Protein AF-A0A7C3LSL2-F1 (afdb_monomer_lite)

Structure (mmCIF, N/CA/C/O backbone):
data_AF-A0A7C3LSL2-F1
#
_entry.id   AF-A0A7C3LSL2-F1
#
loop_
_atom_site.group_PDB
_atom_site.id
_atom_site.type_symbol
_atom_site.label_atom_id
_atom_site.label_alt_id
_atom_site.label_comp_id
_atom_site.label_asym_id
_atom_site.label_entity_id
_atom_site.label_seq_id
_atom_site.pdbx_PDB_ins_code
_atom_site.Cartn_x
_atom_site.Cartn_y
_atom_site.Cartn_z
_atom_site.occupancy
_atom_site.B_iso_or_equiv
_atom_site.auth_seq_id
_atom_site.auth_comp_id
_atom_site.auth_asym_id
_atom_site.auth_atom_id
_atom_site.pdbx_PDB_model_num
ATOM 1 N N . MET A 1 1 ? 82.201 16.150 27.181 1.00 39.16 1 MET A N 1
ATOM 2 C CA . MET A 1 1 ? 81.648 16.015 25.813 1.00 39.16 1 MET A CA 1
ATOM 3 C C . MET A 1 1 ? 80.830 14.733 25.734 1.00 39.16 1 MET A C 1
ATOM 5 O O . MET A 1 1 ? 81.395 13.700 26.055 1.00 39.16 1 MET A O 1
ATOM 9 N N . LYS A 1 2 ? 79.570 14.834 25.262 1.00 38.78 2 LYS A N 1
ATOM 10 C CA . LYS A 1 2 ? 78.648 13.741 24.866 1.00 38.78 2 LYS A CA 1
ATOM 11 C C . LYS A 1 2 ? 78.120 12.865 26.024 1.00 38.78 2 LYS A C 1
ATOM 13 O O . LYS A 1 2 ? 78.902 12.394 26.824 1.00 38.78 2 LYS A O 1
ATOM 18 N N . THR A 1 3 ? 76.841 12.543 26.211 1.00 38.56 3 THR A N 1
ATOM 19 C CA . THR A 1 3 ? 75.534 12.952 25.659 1.00 38.56 3 THR A CA 1
ATOM 20 C C . THR A 1 3 ? 74.478 12.301 26.569 1.00 38.56 3 THR A C 1
ATOM 22 O O . THR A 1 3 ? 74.654 11.171 27.015 1.00 38.56 3 THR A O 1
ATOM 25 N N . VAL A 1 4 ? 73.383 13.014 26.816 1.00 43.53 4 VAL A N 1
ATOM 26 C CA . VAL A 1 4 ? 72.175 12.612 27.557 1.00 43.53 4 VAL A CA 1
ATOM 27 C C . VAL A 1 4 ? 71.446 11.438 26.890 1.00 43.53 4 VAL A C 1
ATOM 29 O O . VAL A 1 4 ? 71.240 11.495 25.683 1.00 43.53 4 VAL A O 1
ATOM 32 N N . LYS A 1 5 ? 70.920 10.476 27.671 1.00 39.78 5 LYS A N 1
ATOM 33 C CA . LYS A 1 5 ? 69.643 9.785 27.373 1.00 39.78 5 LYS A CA 1
ATOM 34 C C . LYS A 1 5 ? 68.865 9.471 28.662 1.00 39.78 5 LYS A C 1
ATOM 36 O O . LYS A 1 5 ? 69.108 8.478 29.337 1.00 39.78 5 LYS A O 1
ATOM 41 N N . ARG A 1 6 ? 67.908 10.355 28.977 1.00 40.72 6 ARG A N 1
ATOM 42 C CA . ARG A 1 6 ? 66.749 10.105 29.851 1.00 40.72 6 ARG A CA 1
ATOM 43 C C . ARG A 1 6 ? 65.823 9.104 29.153 1.00 40.72 6 ARG A C 1
ATOM 45 O O . ARG A 1 6 ? 65.469 9.330 28.000 1.00 40.72 6 ARG A O 1
ATOM 52 N N . VAL A 1 7 ? 65.382 8.066 29.859 1.00 44.53 7 VAL A N 1
ATOM 53 C CA . VAL A 1 7 ? 64.244 7.236 29.438 1.00 44.53 7 VAL A CA 1
ATOM 54 C C . VAL A 1 7 ? 63.034 7.660 30.264 1.00 44.53 7 VAL A C 1
ATOM 56 O O . VAL A 1 7 ? 62.955 7.424 31.467 1.00 44.53 7 VAL A O 1
ATOM 59 N N . LEU A 1 8 ? 62.136 8.373 29.589 1.00 38.97 8 LEU A N 1
ATOM 60 C CA . LEU A 1 8 ? 60.842 8.847 30.060 1.00 38.97 8 LEU A CA 1
ATOM 61 C C . LEU A 1 8 ? 59.850 7.669 29.986 1.00 38.97 8 LEU A C 1
ATOM 63 O O . LEU A 1 8 ? 59.673 7.092 28.915 1.00 38.97 8 LEU A O 1
ATOM 67 N N . LYS A 1 9 ? 59.221 7.287 31.104 1.00 42.28 9 LYS A N 1
ATOM 68 C CA . LYS A 1 9 ? 58.111 6.316 31.117 1.00 42.28 9 LYS A CA 1
ATOM 69 C C . LYS A 1 9 ? 56.833 7.013 30.620 1.00 42.28 9 LYS A C 1
ATOM 71 O O . LYS A 1 9 ? 56.496 8.052 31.187 1.00 42.28 9 LYS A O 1
ATOM 76 N N . PRO A 1 10 ? 56.101 6.487 29.622 1.00 48.22 10 PRO A N 1
ATOM 77 C CA . PRO A 1 10 ? 54.831 7.070 29.214 1.00 48.22 10 PRO A CA 1
ATOM 78 C C . PRO A 1 10 ? 53.698 6.548 30.109 1.00 48.22 10 PRO A C 1
ATOM 80 O O . PRO A 1 10 ? 53.366 5.365 30.094 1.00 48.22 10 PRO A O 1
ATOM 83 N N . ALA A 1 11 ? 53.095 7.448 30.887 1.00 43.91 11 ALA A N 1
ATOM 84 C CA . ALA A 1 11 ? 51.780 7.255 31.484 1.00 43.91 11 ALA A CA 1
ATOM 85 C C . ALA A 1 11 ? 50.725 7.506 30.395 1.00 43.91 11 ALA A C 1
ATOM 87 O O . ALA A 1 11 ? 50.334 8.644 30.140 1.00 43.91 11 ALA A O 1
ATOM 88 N N . LEU A 1 12 ? 50.316 6.443 29.701 1.00 38.66 12 LEU A N 1
ATOM 89 C CA . LEU A 1 12 ? 49.226 6.484 28.731 1.00 38.66 12 LEU A CA 1
ATOM 90 C C . LEU A 1 12 ? 47.908 6.252 29.485 1.00 38.66 12 LEU A C 1
ATOM 92 O O . LEU A 1 12 ? 47.478 5.117 29.680 1.00 38.66 12 LEU A O 1
ATOM 96 N N . CYS A 1 13 ? 47.298 7.341 29.962 1.00 38.53 13 CYS A N 1
ATOM 97 C CA . CYS A 1 13 ? 45.922 7.346 30.455 1.00 38.53 13 CYS A CA 1
ATOM 98 C C . CYS A 1 13 ? 44.981 6.922 29.322 1.00 38.53 13 CYS A C 1
ATOM 100 O O . CYS A 1 13 ? 44.705 7.685 28.397 1.00 38.53 13 CYS A O 1
ATOM 102 N N . LEU A 1 14 ? 44.495 5.688 29.420 1.00 39.41 14 LEU A N 1
ATOM 103 C CA . LEU A 1 14 ? 43.477 5.091 28.570 1.00 39.41 14 LEU A CA 1
ATOM 104 C C . LEU A 1 14 ? 42.117 5.736 28.903 1.00 39.41 14 LEU A C 1
ATOM 106 O O . LEU A 1 14 ? 41.316 5.187 29.654 1.00 39.41 14 LEU A O 1
ATOM 110 N N . PHE A 1 15 ? 41.865 6.942 28.390 1.00 42.88 15 PHE A N 1
ATOM 111 C CA . PHE A 1 15 ? 40.546 7.578 28.446 1.00 42.88 15 PHE A CA 1
ATOM 112 C C . PHE A 1 15 ? 39.677 6.963 27.342 1.00 42.88 15 PHE A C 1
ATOM 114 O O . PHE A 1 15 ? 39.464 7.538 26.277 1.00 42.88 15 PHE A O 1
ATOM 121 N N . LEU A 1 16 ? 39.251 5.720 27.570 1.00 39.44 16 LEU A N 1
ATOM 122 C CA . LEU A 1 16 ? 38.321 5.006 26.705 1.00 39.44 16 LEU A CA 1
ATOM 123 C C . LEU A 1 16 ? 36.930 5.594 26.974 1.00 39.44 16 LEU A C 1
ATOM 125 O O . LEU A 1 16 ? 36.175 5.098 27.809 1.00 39.44 16 LEU A O 1
ATOM 129 N N . LEU A 1 17 ? 36.635 6.716 26.304 1.00 37.38 17 LEU A N 1
ATOM 130 C CA . LEU A 1 17 ? 35.279 7.234 26.143 1.00 37.38 17 LEU A CA 1
ATOM 131 C C . LEU A 1 17 ? 34.483 6.138 25.429 1.00 37.38 17 LEU A C 1
ATOM 133 O O . LEU A 1 17 ? 34.478 6.027 24.204 1.00 37.38 17 LEU A O 1
ATOM 137 N N . THR A 1 18 ? 33.853 5.277 26.216 1.00 36.19 18 THR A N 1
ATOM 138 C CA . THR A 1 18 ? 32.782 4.419 25.745 1.00 36.19 18 THR A CA 1
ATOM 139 C C . THR A 1 18 ? 31.652 5.356 25.340 1.00 36.19 18 THR A C 1
ATOM 141 O O . THR A 1 18 ? 30.900 5.862 26.168 1.00 36.19 18 THR A O 1
ATOM 144 N N . TYR A 1 19 ? 31.579 5.646 24.041 1.00 38.84 19 TYR A N 1
ATOM 145 C CA . TYR A 1 19 ? 30.363 6.128 23.403 1.00 38.84 19 TYR A CA 1
ATOM 146 C C . TYR A 1 19 ? 29.307 5.040 23.616 1.00 38.84 19 TYR A C 1
ATOM 148 O O . TYR A 1 19 ? 29.190 4.099 22.831 1.00 38.84 19 TYR A O 1
ATOM 156 N N . PHE A 1 20 ? 28.603 5.119 24.746 1.00 40.56 20 PHE A N 1
ATOM 157 C CA . PHE A 1 20 ? 27.445 4.288 25.027 1.00 40.56 20 PHE A CA 1
ATOM 158 C C . PHE A 1 20 ? 26.405 4.686 23.988 1.00 40.56 20 PHE A C 1
ATOM 160 O O . PHE A 1 20 ? 25.808 5.760 24.058 1.00 40.56 20 PHE A O 1
ATOM 167 N N . SER A 1 21 ? 26.298 3.875 22.940 1.00 36.84 21 SER A N 1
ATOM 168 C CA . SER A 1 21 ? 25.316 4.105 21.899 1.00 36.84 21 SER A CA 1
ATOM 169 C C . SER A 1 21 ? 23.942 4.016 22.549 1.00 36.84 21 SER A C 1
ATOM 171 O O . SER A 1 21 ? 23.562 2.969 23.068 1.00 36.84 21 SER A O 1
ATOM 173 N N . LEU A 1 22 ? 23.232 5.142 22.546 1.00 44.91 22 LEU A N 1
ATOM 174 C CA . LEU A 1 22 ? 21.826 5.269 22.910 1.00 44.91 22 LEU A CA 1
ATOM 175 C C . LEU A 1 22 ? 20.978 4.560 21.834 1.00 44.91 22 LEU A C 1
ATOM 177 O O . LEU A 1 22 ? 20.257 5.190 21.067 1.00 44.91 22 LEU A O 1
ATOM 181 N N . PHE A 1 23 ? 21.119 3.243 21.700 1.00 57.06 23 PHE A N 1
ATOM 182 C CA . PHE A 1 23 ? 20.161 2.448 20.943 1.00 57.06 23 PHE A CA 1
ATOM 183 C C . PHE A 1 23 ? 19.045 2.067 21.905 1.00 57.06 23 PHE A C 1
ATOM 185 O O . PHE A 1 23 ? 19.285 1.390 22.902 1.00 57.06 23 PHE A O 1
ATOM 192 N N . ALA A 1 24 ? 17.840 2.564 21.631 1.00 69.44 24 ALA A N 1
ATOM 193 C CA . ALA A 1 24 ? 16.656 2.099 22.326 1.00 69.44 24 ALA A CA 1
ATOM 194 C C . ALA A 1 24 ? 16.376 0.654 21.895 1.00 69.44 24 ALA A C 1
ATOM 196 O O . ALA A 1 24 ? 16.354 0.356 20.700 1.00 69.44 24 ALA A O 1
ATOM 197 N N . GLU A 1 25 ? 16.212 -0.242 22.862 1.00 84.25 25 GLU A N 1
ATOM 198 C CA . GLU A 1 25 ? 15.919 -1.647 22.592 1.00 84.25 25 GLU A CA 1
ATOM 199 C C . GLU A 1 25 ? 14.412 -1.824 22.350 1.00 84.25 25 GLU A C 1
ATOM 201 O O . GLU A 1 25 ? 13.589 -1.435 23.183 1.00 84.25 25 GLU A O 1
ATOM 206 N N . GLU A 1 26 ? 14.043 -2.400 21.202 1.00 88.50 26 GLU A N 1
ATOM 207 C CA . GLU A 1 26 ? 12.644 -2.675 20.860 1.00 88.50 26 GLU A CA 1
ATOM 208 C C . GLU A 1 26 ? 12.111 -3.847 21.698 1.00 88.50 26 GLU A C 1
ATOM 210 O O . GLU A 1 26 ? 12.641 -4.961 21.659 1.00 88.50 26 GLU A O 1
ATOM 215 N N . VAL A 1 27 ? 11.012 -3.620 22.419 1.00 89.62 27 VAL A N 1
ATOM 216 C CA . VAL A 1 27 ? 10.368 -4.632 23.260 1.00 89.62 27 VAL A CA 1
ATOM 217 C C . VAL A 1 27 ? 9.156 -5.223 22.548 1.00 89.62 27 VAL A C 1
ATOM 219 O O . VAL A 1 27 ? 8.152 -4.555 22.296 1.00 89.62 27 VAL A O 1
ATOM 222 N N . LYS A 1 28 ? 9.202 -6.535 22.299 1.00 90.31 28 LYS A N 1
ATOM 223 C CA . LYS A 1 28 ? 8.061 -7.286 21.759 1.00 90.31 28 LYS A CA 1
ATOM 224 C C . LYS A 1 28 ? 7.085 -7.660 22.874 1.00 90.31 28 LYS A C 1
ATOM 226 O O . LYS A 1 28 ? 7.373 -8.535 23.688 1.00 90.31 28 LYS A O 1
ATOM 231 N N . ALA A 1 29 ? 5.911 -7.032 22.872 1.00 90.25 29 ALA A N 1
ATOM 232 C CA . ALA A 1 29 ? 4.833 -7.302 23.823 1.00 90.25 29 ALA A CA 1
ATOM 233 C C . ALA A 1 29 ? 3.534 -7.711 23.092 1.00 90.25 29 ALA A C 1
ATOM 235 O O . ALA A 1 29 ? 2.803 -6.844 22.599 1.00 90.25 29 ALA A O 1
ATOM 236 N N . PRO A 1 30 ? 3.228 -9.019 22.973 1.00 93.00 30 PRO A N 1
ATOM 237 C CA . PRO A 1 30 ? 1.942 -9.474 22.445 1.00 93.00 30 PRO A CA 1
ATOM 238 C C . PRO A 1 30 ? 0.780 -9.086 23.372 1.00 93.00 30 PRO A C 1
ATOM 240 O O . PRO A 1 30 ? 0.973 -8.865 24.569 1.00 93.00 30 PRO A O 1
ATOM 243 N N . ILE A 1 31 ? -0.433 -9.027 22.814 1.00 93.75 31 ILE A N 1
ATOM 244 C CA . ILE A 1 31 ? -1.664 -8.802 23.584 1.00 93.75 31 ILE A CA 1
ATOM 245 C C . ILE A 1 31 ? -1.963 -10.061 24.396 1.00 93.75 31 ILE A C 1
ATOM 247 O O . ILE A 1 31 ? -2.166 -11.135 23.833 1.00 93.75 31 ILE A O 1
ATOM 251 N N . THR A 1 32 ? -1.978 -9.930 25.720 1.00 94.81 32 THR A N 1
ATOM 252 C CA . THR A 1 32 ? -2.220 -11.040 26.647 1.00 94.81 32 THR A CA 1
ATOM 253 C C . THR A 1 32 ? -3.663 -11.069 27.132 1.00 94.81 32 THR A C 1
ATOM 255 O O . THR A 1 32 ? -4.248 -12.151 27.228 1.00 94.81 32 THR A O 1
ATOM 258 N N . SER A 1 33 ? -4.276 -9.908 27.375 1.00 95.62 33 SER A N 1
ATOM 259 C CA . SER A 1 33 ? -5.694 -9.821 27.727 1.00 95.62 33 SER A CA 1
ATOM 260 C C . SER A 1 33 ? -6.381 -8.582 27.157 1.00 95.62 33 SER A C 1
ATOM 262 O O . SER A 1 33 ? -5.761 -7.545 26.910 1.00 95.62 33 SER A O 1
ATOM 264 N N . VAL A 1 34 ? -7.689 -8.715 26.942 1.00 95.19 34 VAL A N 1
ATOM 265 C CA . VAL A 1 34 ? -8.577 -7.646 26.484 1.00 95.19 34 VAL A CA 1
ATOM 266 C C . VAL A 1 34 ? -9.812 -7.633 27.377 1.00 95.19 34 VAL A C 1
ATOM 268 O O . VAL A 1 34 ? -10.576 -8.597 27.420 1.00 95.19 34 VAL A O 1
ATOM 271 N N . GLN A 1 35 ? -10.027 -6.532 28.088 1.00 94.25 35 GLN A N 1
ATOM 272 C CA . GLN A 1 35 ? -11.243 -6.307 28.860 1.00 94.25 35 GLN A CA 1
ATOM 273 C C . GLN A 1 35 ? -12.170 -5.365 28.092 1.00 94.25 35 GLN A C 1
ATOM 275 O O . GLN A 1 35 ? -11.862 -4.188 27.911 1.00 94.25 35 GLN A O 1
ATOM 280 N N . LEU A 1 36 ? -13.308 -5.887 27.641 1.00 92.69 36 LEU A N 1
ATOM 281 C CA . LEU A 1 36 ? -14.307 -5.152 26.873 1.00 92.69 36 LEU A CA 1
ATOM 282 C C . LEU A 1 36 ? -15.336 -4.494 27.792 1.00 92.69 36 LEU A C 1
ATOM 284 O O . LEU A 1 36 ? -15.879 -5.121 28.703 1.00 92.69 36 LEU A O 1
ATOM 288 N N . TYR A 1 37 ? -15.657 -3.248 27.475 1.00 90.94 37 TYR A N 1
ATOM 289 C CA . TYR A 1 37 ? -16.745 -2.461 28.045 1.00 90.94 37 TYR A CA 1
ATOM 290 C C . TYR A 1 37 ? -17.786 -2.152 26.955 1.00 90.94 37 TYR A C 1
ATOM 292 O O . TYR A 1 37 ? -17.631 -2.535 25.793 1.00 90.94 37 TYR A O 1
ATOM 300 N N . ALA A 1 38 ? -18.860 -1.447 27.312 1.00 86.56 38 ALA A N 1
ATOM 301 C CA . ALA A 1 38 ? -19.947 -1.133 26.378 1.00 86.56 38 ALA A CA 1
ATOM 302 C C . ALA A 1 38 ? -19.520 -0.276 25.162 1.00 86.56 38 ALA A C 1
ATOM 304 O O . ALA A 1 38 ? -20.173 -0.335 24.118 1.00 86.56 38 ALA A O 1
ATOM 305 N N . SER A 1 39 ? -18.447 0.516 25.286 1.00 84.94 39 SER A N 1
ATOM 306 C CA . SER A 1 39 ? -17.966 1.459 24.257 1.00 84.94 39 SER A CA 1
ATOM 307 C C . SER A 1 39 ? -16.441 1.517 24.089 1.00 84.94 39 SER A C 1
ATOM 309 O O . SER A 1 39 ? -15.951 2.242 23.223 1.00 84.94 39 SER A O 1
ATOM 311 N N . SER A 1 40 ? -15.682 0.791 24.910 1.00 90.06 40 SER A N 1
ATOM 312 C CA . SER A 1 40 ? -14.217 0.786 24.867 1.00 90.06 40 SER A CA 1
ATOM 313 C C . SER A 1 40 ? -13.648 -0.578 25.250 1.00 90.06 40 SER A C 1
ATOM 315 O O . SER A 1 40 ? -14.347 -1.432 25.800 1.00 90.06 40 SER A O 1
ATOM 317 N N . ALA A 1 41 ? -12.357 -0.778 24.992 1.00 92.25 41 ALA A N 1
ATOM 318 C CA . ALA A 1 41 ? -11.592 -1.901 25.519 1.00 92.25 41 ALA A CA 1
ATOM 319 C C . ALA A 1 41 ? -10.362 -1.408 26.277 1.00 92.25 41 ALA A C 1
ATOM 321 O O . ALA A 1 41 ? -9.691 -0.470 25.846 1.00 92.25 41 ALA A O 1
ATOM 322 N N . ARG A 1 42 ? -10.033 -2.085 27.378 1.00 93.62 42 ARG A N 1
ATOM 323 C CA . ARG A 1 42 ? -8.706 -2.030 27.993 1.00 93.62 42 ARG A CA 1
ATOM 324 C C . ARG A 1 42 ? -7.887 -3.190 27.445 1.00 93.62 42 ARG A C 1
ATOM 326 O O . ARG A 1 42 ? -8.280 -4.345 27.597 1.00 93.62 42 ARG A O 1
ATOM 333 N N . ILE A 1 43 ? -6.769 -2.871 26.810 1.00 94.56 43 ILE A N 1
ATOM 334 C CA . ILE A 1 43 ? -5.850 -3.840 26.224 1.00 94.56 43 ILE A CA 1
ATOM 335 C C . ILE A 1 43 ? -4.615 -3.920 27.111 1.00 94.56 43 ILE A C 1
ATOM 337 O O . ILE A 1 43 ? -4.025 -2.896 27.456 1.00 94.56 43 ILE A O 1
ATOM 341 N N . THR A 1 44 ? -4.225 -5.143 27.454 1.00 95.50 44 THR A N 1
ATOM 342 C CA . THR A 1 44 ? -3.016 -5.437 28.216 1.00 95.50 44 THR A CA 1
ATOM 343 C C . THR A 1 44 ? -2.058 -6.226 27.333 1.00 95.50 44 THR A C 1
ATOM 345 O O . THR A 1 44 ? -2.400 -7.278 26.786 1.00 95.50 44 THR A O 1
ATOM 348 N N . ARG A 1 45 ? -0.837 -5.715 27.195 1.00 94.94 45 ARG A N 1
ATOM 349 C CA . ARG A 1 45 ? 0.276 -6.379 26.516 1.00 94.94 45 ARG A CA 1
ATOM 350 C C . ARG A 1 45 ? 1.354 -6.720 27.521 1.00 94.94 45 ARG A C 1
ATOM 352 O O . ARG A 1 45 ? 1.716 -5.871 28.330 1.00 94.94 45 ARG A O 1
ATOM 359 N N . THR A 1 46 ? 1.925 -7.914 27.428 1.00 94.38 46 THR A N 1
ATOM 360 C CA . THR A 1 46 ? 3.016 -8.327 28.318 1.00 94.38 46 THR A CA 1
ATOM 361 C C . THR A 1 46 ? 4.166 -8.887 27.500 1.00 94.38 46 THR A C 1
ATOM 363 O O . THR A 1 46 ? 3.992 -9.833 26.737 1.00 94.38 46 THR A O 1
ATOM 366 N N . GLY A 1 47 ? 5.345 -8.298 27.671 1.00 93.25 47 GLY A N 1
ATOM 367 C CA . GLY A 1 47 ? 6.604 -8.767 27.102 1.00 93.25 47 GLY A CA 1
ATOM 368 C C . GLY A 1 47 ? 7.623 -9.080 28.194 1.00 93.25 47 GLY A C 1
ATOM 369 O O . GLY A 1 47 ? 7.364 -8.898 29.385 1.00 93.25 47 GLY A O 1
ATOM 370 N N . LYS A 1 48 ? 8.803 -9.533 27.781 1.00 93.25 48 LYS A N 1
ATOM 371 C CA . LYS A 1 48 ? 9.974 -9.671 28.654 1.00 93.25 48 LYS A CA 1
ATOM 372 C C . LYS A 1 48 ? 11.025 -8.657 28.235 1.00 93.25 48 LYS A C 1
ATOM 374 O O . LYS A 1 48 ? 11.196 -8.426 27.041 1.00 93.25 48 LYS A O 1
ATOM 379 N N . VAL A 1 49 ? 11.715 -8.076 29.209 1.00 92.38 49 VAL A N 1
ATOM 380 C CA . VAL A 1 49 ? 12.804 -7.129 28.969 1.00 92.38 49 VAL A CA 1
ATOM 381 C C . VAL A 1 49 ? 13.986 -7.466 29.871 1.00 92.38 49 VAL A C 1
ATOM 383 O O . VAL A 1 49 ? 13.797 -7.818 31.039 1.00 92.38 49 VAL A O 1
ATOM 386 N N . ASN A 1 50 ? 15.200 -7.369 29.329 1.00 91.06 50 ASN A N 1
ATOM 387 C CA . ASN A 1 50 ? 16.423 -7.474 30.114 1.00 91.06 50 ASN A CA 1
ATOM 388 C C . ASN A 1 50 ? 16.892 -6.066 30.504 1.00 91.06 50 ASN A C 1
ATOM 390 O O . ASN A 1 50 ? 17.343 -5.284 29.666 1.00 91.06 50 ASN A O 1
ATOM 394 N N . LEU A 1 51 ? 16.732 -5.719 31.780 1.00 89.50 51 LEU A N 1
ATOM 395 C CA . LEU A 1 51 ? 17.170 -4.437 32.311 1.00 89.50 51 LEU A CA 1
ATOM 396 C C . LEU A 1 51 ? 18.645 -4.513 32.660 1.00 89.50 51 LEU A C 1
ATOM 398 O O . LEU A 1 51 ? 19.010 -5.274 33.545 1.00 89.50 51 LEU A O 1
ATOM 402 N N . ILE A 1 52 ? 19.477 -3.679 32.041 1.00 89.44 52 ILE A N 1
ATOM 403 C CA . ILE A 1 52 ? 20.879 -3.520 32.440 1.00 89.44 52 ILE A CA 1
ATOM 404 C C . ILE A 1 52 ? 21.005 -2.624 33.677 1.00 89.44 52 ILE A C 1
ATOM 406 O O . ILE A 1 52 ? 20.167 -1.760 33.946 1.00 89.44 52 ILE A O 1
ATOM 410 N N . LYS A 1 53 ? 22.094 -2.787 34.434 1.00 88.94 53 LYS A N 1
ATOM 411 C CA . LYS A 1 53 ? 22.423 -1.860 35.524 1.00 88.94 53 LYS A CA 1
ATOM 412 C C . LYS A 1 53 ? 22.698 -0.463 34.956 1.00 88.94 53 LYS A C 1
ATOM 414 O O . LYS A 1 53 ? 23.598 -0.297 34.139 1.00 88.94 53 LYS A O 1
ATOM 419 N N . GLY A 1 54 ? 21.996 0.550 35.458 1.00 89.94 54 GLY A N 1
ATOM 420 C CA . GLY A 1 54 ? 22.104 1.929 34.980 1.00 89.94 54 GLY A CA 1
ATOM 421 C C . GLY A 1 54 ? 20.791 2.428 34.390 1.00 89.94 54 GLY A C 1
ATOM 422 O O . GLY A 1 54 ? 19.728 2.046 34.870 1.00 89.94 54 GLY A O 1
ATOM 423 N N . ILE A 1 55 ? 20.872 3.332 33.412 1.00 90.69 55 ILE A N 1
ATOM 424 C CA . ILE A 1 55 ? 19.718 3.868 32.679 1.00 90.69 55 ILE A CA 1
ATOM 425 C C . ILE A 1 55 ? 19.705 3.223 31.297 1.00 90.69 55 ILE A C 1
ATOM 427 O O . ILE A 1 55 ? 20.716 3.272 30.598 1.00 90.69 55 ILE A O 1
ATOM 431 N N . SER A 1 56 ? 18.568 2.666 30.906 1.00 89.88 56 SER A N 1
ATOM 432 C CA . SER A 1 56 ? 18.329 2.111 29.577 1.00 89.88 56 SER A CA 1
ATOM 433 C C . SER A 1 56 ? 17.021 2.644 28.999 1.00 89.88 56 SER A C 1
ATOM 435 O O . SER A 1 56 ? 16.113 3.045 29.733 1.00 89.88 56 SER A O 1
ATOM 437 N N . THR A 1 57 ? 16.945 2.680 27.672 1.00 91.00 57 THR A N 1
ATOM 438 C CA . THR A 1 57 ? 15.774 3.156 26.935 1.00 91.00 57 THR A CA 1
ATOM 439 C C . THR A 1 57 ? 15.176 1.999 26.149 1.00 91.00 57 THR A C 1
ATOM 441 O O . THR A 1 57 ? 15.902 1.278 25.467 1.00 91.00 57 THR A O 1
ATOM 444 N N . TYR A 1 58 ? 13.858 1.841 26.233 1.00 91.94 58 TYR A N 1
ATOM 445 C CA . TYR A 1 58 ? 13.107 0.793 25.549 1.00 91.94 58 TYR A CA 1
ATOM 446 C C . TYR A 1 58 ? 11.981 1.397 24.724 1.00 91.94 58 TYR A C 1
ATOM 448 O O . TYR A 1 58 ? 11.367 2.379 25.147 1.00 91.94 58 TYR A O 1
ATOM 456 N N . THR A 1 59 ? 11.691 0.805 23.571 1.00 92.62 59 THR A N 1
ATOM 457 C CA . THR A 1 59 ? 10.636 1.267 22.664 1.00 92.62 59 THR A CA 1
ATOM 458 C C . THR A 1 59 ? 9.603 0.182 22.405 1.00 92.62 59 THR A C 1
ATOM 460 O O . THR A 1 59 ? 9.924 -0.988 22.210 1.00 92.62 59 THR A O 1
ATOM 463 N N . PHE A 1 60 ? 8.340 0.593 22.371 1.00 91.12 60 PHE A N 1
ATOM 464 C CA . PHE A 1 60 ? 7.214 -0.216 21.925 1.00 91.12 60 PHE A CA 1
ATOM 465 C C . PHE A 1 60 ? 6.698 0.376 20.626 1.00 91.12 60 PHE A C 1
ATOM 467 O O . PHE A 1 60 ? 6.098 1.452 20.625 1.00 91.12 60 PHE A O 1
ATOM 474 N N . GLU A 1 61 ? 6.973 -0.307 19.522 1.00 88.81 61 GLU A N 1
ATOM 475 C CA . GLU A 1 61 ? 6.614 0.156 18.186 1.00 88.81 61 GLU A CA 1
ATOM 476 C C . GLU A 1 61 ? 5.281 -0.425 17.700 1.00 88.81 61 GLU A C 1
ATOM 478 O O . GLU A 1 61 ? 4.836 -1.486 18.137 1.00 88.81 61 GLU A O 1
ATOM 483 N N . ASN A 1 62 ? 4.690 0.244 16.705 1.00 83.44 62 ASN A N 1
ATOM 484 C CA . ASN A 1 62 ? 3.484 -0.190 15.991 1.00 83.44 62 ASN A CA 1
ATOM 485 C C . ASN A 1 62 ? 2.229 -0.316 16.883 1.00 83.44 62 ASN A C 1
ATOM 487 O O . ASN A 1 62 ? 1.387 -1.181 16.639 1.00 83.44 62 ASN A O 1
ATOM 491 N N . LEU A 1 63 ? 2.074 0.552 17.890 1.00 88.12 63 LEU A N 1
ATOM 492 C CA . LEU A 1 63 ? 0.824 0.649 18.652 1.00 88.12 63 LEU A CA 1
ATOM 493 C C . LEU A 1 63 ? -0.231 1.445 17.860 1.00 88.12 63 LEU A C 1
ATOM 495 O O . LEU A 1 63 ? 0.135 2.298 17.044 1.00 88.12 63 LEU A O 1
ATOM 499 N N . PRO A 1 64 ? -1.539 1.215 18.072 1.00 85.69 64 PRO A N 1
ATOM 500 C CA . PRO A 1 64 ? -2.579 1.964 17.365 1.00 85.69 64 PRO A CA 1
ATOM 501 C C . PRO A 1 64 ? -2.537 3.461 17.691 1.00 85.69 64 PRO A C 1
ATOM 503 O O . PRO A 1 64 ? -2.405 3.838 18.853 1.00 85.69 64 PRO A O 1
ATOM 506 N N . ALA A 1 65 ? -2.734 4.345 16.705 1.00 84.69 65 ALA A N 1
ATOM 507 C CA . ALA A 1 65 ? -2.841 5.783 16.993 1.00 84.69 65 ALA A CA 1
ATOM 508 C C . ALA A 1 65 ? -4.094 6.177 17.781 1.00 84.69 65 ALA A C 1
ATOM 510 O O . ALA A 1 65 ? -4.074 7.202 18.455 1.00 84.69 65 ALA A O 1
ATOM 511 N N . ALA A 1 66 ? -5.157 5.370 17.711 1.00 84.06 66 ALA A N 1
ATOM 512 C CA . ALA A 1 66 ? -6.385 5.573 18.481 1.00 84.06 66 ALA A CA 1
ATOM 513 C C . ALA A 1 66 ? -6.231 5.239 19.979 1.00 84.06 66 ALA A C 1
ATOM 515 O O . ALA A 1 66 ? -7.193 5.385 20.732 1.00 84.06 66 ALA A O 1
ATOM 516 N N . LEU A 1 67 ? -5.042 4.789 20.401 1.00 88.31 67 LEU A N 1
ATOM 517 C CA . LEU A 1 67 ? -4.680 4.614 21.801 1.00 88.31 67 LEU A CA 1
ATOM 518 C C . LEU A 1 67 ? -4.833 5.942 22.549 1.00 88.31 67 LEU A C 1
ATOM 520 O O . LEU A 1 67 ? -4.283 6.969 22.136 1.00 88.31 67 LEU A O 1
ATOM 524 N N . ASP A 1 68 ? -5.553 5.890 23.665 1.00 89.38 68 ASP A N 1
ATOM 525 C CA . ASP A 1 68 ? -5.729 7.012 24.583 1.00 89.38 68 ASP A CA 1
ATOM 526 C C . ASP A 1 68 ? -4.480 7.185 25.465 1.00 89.38 68 ASP A C 1
ATOM 528 O O . ASP A 1 68 ? -4.190 6.334 26.312 1.00 89.38 68 ASP A O 1
ATOM 532 N N . ASP A 1 69 ? -3.737 8.277 25.260 1.00 88.25 69 ASP A N 1
ATOM 533 C CA . ASP A 1 69 ? -2.479 8.541 25.972 1.00 88.25 69 ASP A CA 1
ATOM 534 C C . ASP A 1 69 ? -2.690 8.716 27.485 1.00 88.25 69 ASP A C 1
ATOM 536 O O . ASP A 1 69 ? -1.807 8.356 28.262 1.00 88.25 69 ASP A O 1
ATOM 540 N N . GLU A 1 70 ? -3.859 9.201 27.926 1.00 88.25 70 GLU A N 1
ATOM 541 C CA . GLU A 1 70 ? -4.158 9.401 29.354 1.00 88.25 70 GLU A CA 1
ATOM 542 C C . GLU A 1 70 ? -4.396 8.076 30.090 1.00 88.25 70 GLU A C 1
ATOM 544 O O . GLU A 1 70 ? -4.219 7.971 31.305 1.00 88.25 70 GLU A O 1
ATOM 549 N N . SER A 1 71 ? -4.774 7.037 29.348 1.00 90.38 71 SER A N 1
ATOM 550 C CA . SER A 1 71 ? -5.012 5.699 29.888 1.00 90.38 71 SER A CA 1
ATOM 551 C C . SER A 1 71 ? -3.754 4.833 29.974 1.00 90.38 71 SER A C 1
ATOM 553 O O . SER A 1 71 ? -3.809 3.731 30.529 1.00 90.38 71 SER A O 1
ATOM 555 N N . LEU A 1 72 ? -2.639 5.303 29.404 1.00 92.88 72 LEU A N 1
ATOM 556 C CA . LEU A 1 72 ? -1.410 4.538 29.288 1.00 92.88 72 LEU A CA 1
ATOM 557 C C . LEU A 1 72 ? -0.809 4.251 30.667 1.00 92.88 72 LEU A C 1
ATOM 559 O O . LEU A 1 72 ? -0.479 5.151 31.440 1.00 92.88 72 LEU A O 1
ATOM 563 N N . ARG A 1 73 ? -0.588 2.971 30.953 1.00 93.12 73 ARG A N 1
ATOM 564 C CA . ARG A 1 73 ? 0.056 2.503 32.177 1.00 93.12 73 ARG A CA 1
ATOM 565 C C . ARG A 1 73 ? 1.141 1.497 31.843 1.00 93.12 73 ARG A C 1
ATOM 567 O O . ARG A 1 73 ? 0.921 0.560 31.085 1.00 93.12 73 ARG A O 1
ATOM 574 N N . ILE A 1 74 ? 2.307 1.679 32.452 1.00 93.88 74 ILE A N 1
ATOM 575 C CA . ILE A 1 74 ? 3.462 0.799 32.272 1.00 93.88 74 ILE A CA 1
ATOM 576 C C . ILE A 1 74 ? 3.826 0.218 33.629 1.00 93.88 74 ILE A C 1
ATOM 578 O O . ILE A 1 74 ? 4.041 0.951 34.595 1.00 93.88 74 ILE A O 1
ATOM 582 N N . ILE A 1 75 ? 3.859 -1.107 33.705 1.00 93.81 75 ILE A N 1
ATOM 583 C CA . ILE A 1 75 ? 4.082 -1.856 34.936 1.00 93.81 75 ILE A CA 1
ATOM 584 C C . ILE A 1 75 ? 5.327 -2.714 34.751 1.00 93.81 75 ILE A C 1
ATOM 586 O O . ILE A 1 75 ? 5.382 -3.572 33.869 1.00 93.81 75 ILE A O 1
ATOM 590 N N . ILE A 1 76 ? 6.315 -2.483 35.612 1.00 93.12 76 ILE A N 1
ATOM 591 C CA . ILE A 1 76 ? 7.529 -3.290 35.706 1.00 93.12 76 ILE A CA 1
ATOM 592 C C . ILE A 1 76 ? 7.671 -3.709 37.173 1.00 93.12 76 ILE A C 1
ATOM 594 O O . ILE A 1 76 ? 7.822 -2.840 38.035 1.00 93.12 76 ILE A O 1
ATOM 598 N N . PRO A 1 77 ? 7.594 -5.006 37.504 1.00 89.69 77 PRO A N 1
ATOM 599 C CA . PRO A 1 77 ? 7.739 -5.458 38.872 1.00 89.69 77 PRO A CA 1
ATOM 600 C C . PRO A 1 77 ? 9.211 -5.414 39.294 1.00 89.69 77 PRO A C 1
ATOM 602 O O . PRO A 1 77 ? 10.095 -5.923 38.605 1.00 89.69 77 PRO A O 1
ATOM 605 N N . GLY A 1 78 ? 9.463 -4.830 40.464 1.00 84.88 78 GLY A N 1
ATOM 606 C CA . GLY A 1 78 ? 10.777 -4.806 41.103 1.00 84.88 78 GLY A CA 1
ATOM 607 C C . GLY A 1 78 ? 10.953 -3.582 41.997 1.00 84.88 78 GLY A C 1
ATOM 608 O O . GLY A 1 78 ? 10.583 -2.474 41.626 1.00 84.88 78 GLY A O 1
ATOM 609 N N . LYS A 1 79 ? 11.522 -3.775 43.192 1.00 80.94 79 LYS A N 1
ATOM 610 C CA . LYS A 1 79 ? 11.735 -2.684 44.164 1.00 80.94 79 LYS A CA 1
ATOM 611 C C . LYS A 1 79 ? 12.866 -1.727 43.762 1.00 80.94 79 LYS A C 1
ATOM 613 O O . LYS A 1 79 ? 12.840 -0.564 44.148 1.00 80.94 79 LYS A O 1
ATOM 618 N N . ASP A 1 80 ? 13.817 -2.205 42.959 1.00 87.38 80 ASP A N 1
ATOM 619 C CA . ASP A 1 80 ? 15.031 -1.472 42.572 1.00 87.38 80 ASP A CA 1
ATOM 620 C C . ASP A 1 80 ? 14.955 -0.861 41.158 1.00 87.38 80 ASP A C 1
ATOM 622 O O . ASP A 1 80 ? 15.989 -0.524 40.571 1.00 87.38 80 ASP A O 1
ATOM 626 N N . ILE A 1 81 ? 13.741 -0.735 40.610 1.00 90.44 81 ILE A N 1
ATOM 627 C CA . ILE A 1 81 ? 13.468 -0.259 39.250 1.00 90.44 81 ILE A CA 1
ATOM 628 C C . ILE A 1 81 ? 12.698 1.060 39.330 1.00 90.44 81 ILE A C 1
ATOM 630 O O . ILE A 1 81 ? 11.712 1.173 40.058 1.00 90.44 81 ILE A O 1
ATOM 634 N N . LYS A 1 82 ? 13.139 2.072 38.578 1.00 91.25 82 LYS A N 1
ATOM 635 C CA . LYS A 1 82 ? 12.456 3.370 38.472 1.00 91.25 82 LYS A CA 1
ATOM 636 C C . LYS A 1 82 ? 12.247 3.742 37.011 1.00 91.25 82 LYS A C 1
ATOM 638 O O . LYS A 1 82 ? 13.208 3.775 36.249 1.00 91.25 82 LYS A O 1
ATOM 643 N N . ILE A 1 83 ? 11.016 4.075 36.641 1.00 91.56 83 ILE A N 1
ATOM 644 C CA . ILE A 1 83 ? 10.698 4.664 35.336 1.00 91.56 83 ILE A CA 1
ATOM 645 C C . ILE A 1 83 ? 10.955 6.171 35.443 1.00 91.56 83 ILE A C 1
ATOM 647 O O . ILE A 1 83 ? 10.460 6.816 36.364 1.00 91.56 83 ILE A O 1
ATOM 651 N N . LEU A 1 84 ? 11.791 6.709 34.559 1.00 90.69 84 LEU A N 1
ATOM 652 C CA . LEU A 1 84 ? 12.213 8.112 34.564 1.00 90.69 84 LEU A CA 1
ATOM 653 C C . LEU A 1 84 ? 11.379 8.963 33.609 1.00 90.69 84 LEU A C 1
ATOM 655 O O . LEU A 1 84 ? 10.999 10.075 33.954 1.00 90.69 84 LEU A O 1
ATOM 659 N N . GLU A 1 85 ? 11.120 8.441 32.414 1.00 90.25 85 GLU A N 1
ATOM 660 C CA . GLU A 1 85 ? 10.402 9.138 31.350 1.00 90.25 85 GLU A CA 1
ATOM 661 C C . GLU A 1 85 ? 9.560 8.124 30.580 1.00 90.25 85 GLU A C 1
ATOM 663 O O . GLU A 1 85 ? 10.002 6.995 30.346 1.00 90.25 85 GLU A O 1
ATOM 668 N N . VAL A 1 86 ? 8.362 8.547 30.188 1.00 92.12 86 VAL A N 1
ATOM 669 C CA . VAL A 1 86 ? 7.507 7.861 29.222 1.00 92.12 86 VAL A CA 1
ATOM 670 C C . VAL A 1 86 ? 7.137 8.893 28.171 1.00 92.12 86 VAL A C 1
ATOM 672 O O . VAL A 1 86 ? 6.612 9.954 28.504 1.00 92.12 86 VAL A O 1
ATOM 675 N N . ARG A 1 87 ? 7.422 8.591 26.909 1.00 90.38 87 ARG A N 1
ATOM 676 C CA . ARG A 1 87 ? 7.125 9.458 25.777 1.00 90.38 87 ARG A CA 1
ATOM 677 C C . ARG A 1 87 ? 6.283 8.700 24.765 1.00 90.38 87 ARG A C 1
ATOM 679 O O . ARG A 1 87 ? 6.671 7.618 24.344 1.00 90.38 87 ARG A O 1
ATOM 686 N N . SER A 1 88 ? 5.152 9.278 24.381 1.00 90.19 88 SER A N 1
ATOM 687 C CA . SER A 1 88 ? 4.292 8.783 23.304 1.00 90.19 88 SER A CA 1
ATOM 688 C C . SER A 1 88 ? 4.508 9.671 22.082 1.00 90.19 88 SER A C 1
ATOM 690 O O . SER A 1 88 ? 4.309 10.883 22.156 1.00 90.19 88 SER A O 1
ATOM 692 N N . GLU A 1 89 ? 4.964 9.094 20.973 1.00 86.56 89 GLU A N 1
ATOM 693 C CA . GLU A 1 89 ? 5.172 9.811 19.714 1.00 86.56 89 GLU A CA 1
ATOM 694 C C . GLU A 1 89 ? 4.325 9.175 18.612 1.00 86.56 89 GLU A C 1
ATOM 696 O O . GLU A 1 89 ? 4.362 7.963 18.394 1.00 86.56 89 GLU A O 1
ATOM 701 N N . VAL A 1 90 ? 3.567 9.997 17.884 1.00 82.06 90 VAL A N 1
ATOM 702 C CA . VAL A 1 90 ? 2.830 9.533 16.706 1.00 82.06 90 VAL A CA 1
ATOM 703 C C . VAL A 1 90 ? 3.796 9.429 15.532 1.00 82.06 90 VAL A C 1
ATOM 705 O O . VAL A 1 90 ? 4.362 10.421 15.074 1.00 82.06 90 VAL A O 1
ATOM 708 N N . GLN A 1 91 ? 3.945 8.220 15.009 1.00 75.00 91 GLN A N 1
ATOM 709 C CA . GLN A 1 91 ? 4.655 7.933 13.778 1.00 75.00 91 GLN A CA 1
ATOM 710 C C . GLN A 1 91 ? 3.658 7.593 12.675 1.00 75.00 91 GLN A C 1
ATOM 712 O O . GLN A 1 91 ? 2.941 6.591 12.722 1.00 75.00 91 GLN A O 1
ATOM 717 N N . ASN A 1 92 ? 3.646 8.415 11.631 1.00 62.22 92 ASN A N 1
ATOM 718 C CA . ASN A 1 92 ? 2.934 8.089 10.403 1.00 62.22 92 ASN A CA 1
ATOM 719 C C . ASN A 1 92 ? 3.765 7.073 9.624 1.00 62.22 92 ASN A C 1
ATOM 721 O O . ASN A 1 92 ? 4.716 7.436 8.925 1.00 62.22 92 ASN A O 1
ATOM 725 N N . LYS A 1 93 ? 3.417 5.795 9.771 1.00 56.78 93 LYS A N 1
ATOM 726 C CA . LYS A 1 93 ? 4.027 4.718 9.003 1.00 56.78 93 LYS A CA 1
ATOM 727 C C . LYS A 1 93 ? 3.118 4.407 7.827 1.00 56.78 93 LYS A C 1
ATOM 729 O O . LYS A 1 93 ? 1.927 4.146 7.979 1.00 56.78 93 LYS A O 1
ATOM 734 N N . LEU A 1 94 ? 3.694 4.410 6.633 1.00 52.66 94 LEU A N 1
ATOM 735 C CA . LEU A 1 94 ? 3.030 3.833 5.475 1.00 52.66 94 LEU A CA 1
ATOM 736 C C . LEU A 1 94 ? 3.051 2.311 5.668 1.00 52.66 94 LEU A C 1
ATOM 738 O O . LEU A 1 94 ? 4.028 1.641 5.334 1.00 52.66 94 LEU A O 1
ATOM 742 N N . VAL A 1 95 ? 2.023 1.774 6.325 1.00 49.06 95 VAL A N 1
ATOM 743 C CA . VAL A 1 95 ? 1.884 0.332 6.521 1.00 49.06 95 VAL A CA 1
ATOM 744 C C . VAL A 1 95 ? 1.168 -0.238 5.302 1.00 49.06 95 VAL A C 1
ATOM 746 O O . VAL A 1 95 ? -0.048 -0.145 5.167 1.00 49.06 95 VAL A O 1
ATOM 749 N N . PHE A 1 96 ? 1.937 -0.848 4.406 1.00 51.50 96 PHE A N 1
ATOM 750 C CA . PHE A 1 96 ? 1.418 -1.620 3.278 1.00 51.50 96 PHE A CA 1
ATOM 751 C C . PHE A 1 96 ? 1.016 -3.010 3.769 1.00 51.50 96 PHE A C 1
ATOM 753 O O . PHE A 1 96 ? 1.721 -3.986 3.522 1.00 51.50 96 PHE A O 1
ATOM 760 N N . ASN A 1 97 ? -0.059 -3.104 4.556 1.00 48.28 97 ASN A N 1
ATOM 761 C CA . ASN A 1 97 ? -0.461 -4.378 5.158 1.00 48.28 97 ASN A CA 1
ATOM 762 C C . ASN A 1 97 ? -1.355 -5.208 4.227 1.00 48.28 97 ASN A C 1
ATOM 764 O O . ASN A 1 97 ? -2.475 -5.570 4.574 1.00 48.28 97 ASN A O 1
ATOM 768 N N . SER A 1 98 ? -0.849 -5.501 3.031 1.00 61.72 98 SER A N 1
ATOM 769 C CA . SER A 1 98 ? -1.407 -6.536 2.166 1.00 61.72 98 SER A CA 1
ATOM 770 C C . SER A 1 98 ? -0.259 -7.240 1.430 1.00 61.72 98 SER A C 1
ATOM 772 O O . SER A 1 98 ? 0.717 -6.597 1.021 1.00 61.72 98 SER A O 1
ATOM 774 N N . GLY A 1 99 ? -0.312 -8.571 1.312 1.00 65.81 99 GLY A N 1
ATOM 775 C CA . GLY A 1 99 ? 0.685 -9.331 0.541 1.00 65.81 99 GLY A CA 1
ATOM 776 C C . GLY A 1 99 ? 0.754 -8.835 -0.907 1.00 65.81 99 GLY A C 1
ATOM 777 O O . GLY A 1 99 ? 1.831 -8.713 -1.488 1.00 65.81 99 GLY A O 1
ATOM 778 N N . GLU A 1 100 ? -0.391 -8.397 -1.415 1.00 72.50 100 GLU A N 1
ATOM 779 C CA . GLU A 1 100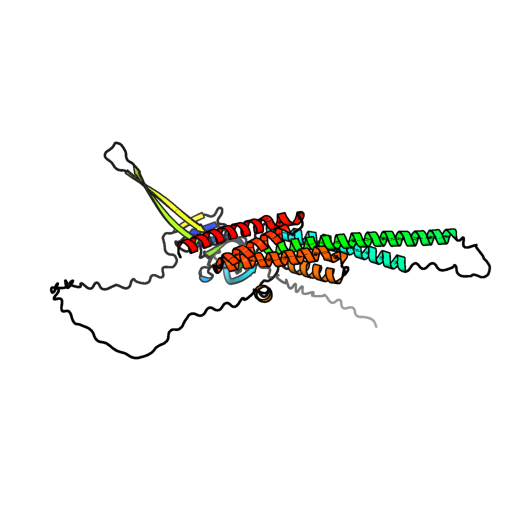 ? -0.628 -7.821 -2.729 1.00 72.50 100 GLU A CA 1
ATOM 780 C C . GLU A 1 100 ? 0.137 -6.502 -2.940 1.00 72.50 100 GLU A C 1
ATOM 782 O O . GLU A 1 100 ? 0.689 -6.275 -4.016 1.00 72.50 100 GLU A O 1
ATOM 787 N N . ALA A 1 101 ? 0.268 -5.648 -1.916 1.00 74.62 101 ALA A N 1
ATOM 788 C CA . ALA A 1 101 ? 1.055 -4.415 -2.006 1.00 74.62 101 ALA A CA 1
ATOM 789 C C . ALA A 1 101 ? 2.562 -4.706 -2.105 1.00 74.62 101 ALA A C 1
ATOM 791 O O . ALA A 1 101 ? 3.297 -4.044 -2.848 1.00 74.62 101 ALA A O 1
ATOM 792 N N . LYS A 1 102 ? 3.033 -5.732 -1.383 1.00 76.88 102 LYS A N 1
ATOM 793 C CA . LYS A 1 102 ? 4.421 -6.203 -1.478 1.00 76.88 102 LYS A CA 1
ATOM 794 C C . LYS A 1 102 ? 4.697 -6.804 -2.855 1.00 76.88 102 LYS A C 1
ATOM 796 O O . LYS A 1 102 ? 5.740 -6.503 -3.436 1.00 76.88 102 LYS A O 1
ATOM 801 N N . GLU A 1 103 ? 3.776 -7.602 -3.388 1.00 82.69 103 GLU A N 1
ATOM 802 C CA . GLU A 1 103 ? 3.854 -8.156 -4.744 1.00 82.69 103 GLU A CA 1
ATOM 803 C C . GLU A 1 103 ? 3.847 -7.062 -5.815 1.00 82.69 103 GLU A C 1
ATOM 805 O O . GLU A 1 103 ? 4.709 -7.073 -6.696 1.00 82.69 103 GLU A O 1
ATOM 810 N N . ALA A 1 104 ? 2.966 -6.063 -5.697 1.00 84.81 104 ALA A N 1
ATOM 811 C CA . ALA A 1 104 ? 2.925 -4.906 -6.589 1.00 84.81 104 ALA A CA 1
ATOM 812 C C . ALA A 1 104 ? 4.246 -4.116 -6.560 1.00 84.81 104 ALA A C 1
ATOM 814 O O . ALA A 1 104 ? 4.797 -3.783 -7.610 1.00 84.81 104 ALA A O 1
ATOM 815 N N . SER A 1 105 ? 4.817 -3.887 -5.371 1.00 84.31 105 SER A N 1
ATOM 816 C CA . SER A 1 105 ? 6.126 -3.231 -5.220 1.00 84.31 105 SER A CA 1
ATOM 817 C C . SER A 1 105 ? 7.250 -4.031 -5.890 1.00 84.31 105 SER A C 1
ATOM 819 O O . SER A 1 105 ? 8.126 -3.473 -6.556 1.00 84.31 105 SER A O 1
ATOM 821 N N . LEU A 1 106 ? 7.216 -5.360 -5.761 1.00 87.00 106 LEU A N 1
ATOM 822 C CA . LEU A 1 106 ? 8.156 -6.266 -6.421 1.00 87.00 106 LEU A CA 1
ATOM 823 C C . LEU A 1 106 ? 7.984 -6.244 -7.947 1.00 87.00 106 LEU A C 1
ATOM 825 O O . LEU A 1 106 ? 8.981 -6.257 -8.670 1.00 87.00 106 LEU A O 1
ATOM 829 N N . SER A 1 107 ? 6.742 -6.162 -8.431 1.00 89.81 107 SER A N 1
ATOM 830 C CA . SER A 1 107 ? 6.420 -6.019 -9.853 1.00 89.81 107 SER A CA 1
ATOM 831 C C . SER A 1 107 ? 6.996 -4.728 -10.433 1.00 89.81 107 SER A C 1
ATOM 833 O O . SER A 1 107 ? 7.638 -4.777 -11.478 1.00 89.81 107 SER A O 1
ATOM 835 N N . VAL A 1 108 ? 6.861 -3.597 -9.729 1.00 91.56 108 VAL A N 1
ATOM 836 C CA . VAL A 1 108 ? 7.460 -2.313 -10.141 1.00 91.56 108 VAL A CA 1
ATOM 837 C C . VAL A 1 108 ? 8.979 -2.426 -10.252 1.00 91.56 108 VAL A C 1
ATOM 839 O O . VAL A 1 108 ? 9.548 -2.051 -11.274 1.00 91.56 108 VAL A O 1
ATOM 842 N N . LYS A 1 109 ? 9.647 -3.016 -9.252 1.00 90.94 109 LYS A N 1
ATOM 843 C CA . LYS A 1 109 ? 11.108 -3.216 -9.295 1.00 90.94 109 LYS A CA 1
ATOM 844 C C . LYS A 1 109 ? 11.546 -4.095 -10.467 1.00 90.94 109 LYS A C 1
ATOM 846 O O . LYS A 1 109 ? 12.560 -3.805 -11.099 1.00 90.94 109 LYS A O 1
ATOM 851 N N . LYS A 1 110 ? 10.802 -5.167 -10.760 1.00 93.62 110 LYS A N 1
ATOM 852 C CA . LYS A 1 110 ? 11.072 -6.049 -11.908 1.00 93.62 110 LYS A CA 1
ATOM 853 C C . LYS A 1 110 ? 10.895 -5.312 -13.237 1.00 93.62 110 LYS A C 1
ATOM 855 O O . LYS A 1 110 ? 11.765 -5.423 -14.096 1.00 93.62 110 LYS A O 1
ATOM 860 N N . ALA A 1 111 ? 9.819 -4.540 -13.383 1.00 94.62 111 ALA A N 1
ATOM 861 C CA . ALA A 1 111 ? 9.554 -3.744 -14.578 1.00 94.62 111 ALA A CA 1
ATOM 862 C C . ALA A 1 111 ? 10.621 -2.655 -14.794 1.00 94.62 111 ALA A C 1
ATOM 864 O O . ALA A 1 111 ? 11.131 -2.495 -15.900 1.00 94.62 111 ALA A O 1
ATOM 865 N N . GLU A 1 112 ? 11.043 -1.967 -13.727 1.00 95.19 112 GLU A N 1
ATOM 866 C CA . GLU A 1 112 ? 12.125 -0.975 -13.776 1.00 95.19 112 GLU A CA 1
ATOM 867 C C . GLU A 1 112 ? 13.457 -1.610 -14.204 1.00 95.19 112 GLU A C 1
ATOM 869 O O . GLU A 1 112 ? 14.174 -1.056 -15.038 1.00 95.19 112 GLU A O 1
ATOM 874 N N . ALA A 1 113 ? 13.784 -2.794 -13.675 1.00 95.50 113 ALA A N 1
ATOM 875 C CA . ALA A 1 113 ? 14.979 -3.535 -14.073 1.00 95.50 113 ALA A CA 1
ATOM 876 C C . ALA A 1 113 ? 14.927 -3.976 -15.548 1.00 95.50 113 ALA A C 1
ATOM 878 O O . ALA A 1 113 ? 15.934 -3.881 -16.251 1.00 95.50 113 ALA A O 1
ATOM 879 N N . ALA A 1 114 ? 13.761 -4.412 -16.034 1.00 96.12 114 ALA A N 1
ATOM 880 C CA . ALA A 1 114 ? 13.563 -4.749 -17.442 1.00 96.12 114 ALA A CA 1
ATOM 881 C C . ALA A 1 114 ? 13.745 -3.523 -18.352 1.00 96.12 114 ALA A C 1
ATOM 883 O O . ALA A 1 114 ? 14.434 -3.618 -19.368 1.00 96.12 114 ALA A O 1
ATOM 884 N N . LEU A 1 115 ? 13.213 -2.361 -17.953 1.00 96.88 115 LEU A N 1
ATOM 885 C CA . LEU A 1 115 ? 13.397 -1.106 -18.684 1.00 96.88 115 LEU A CA 1
ATOM 886 C C . LEU A 1 115 ? 14.868 -0.677 -18.721 1.00 96.88 115 LEU A C 1
ATOM 888 O O . LEU A 1 115 ? 15.363 -0.299 -19.783 1.00 96.88 115 LEU A O 1
ATOM 892 N N . ARG A 1 116 ? 15.592 -0.789 -17.598 1.00 95.88 116 ARG A N 1
ATOM 893 C CA . ARG A 1 116 ? 17.043 -0.536 -17.556 1.00 95.88 116 ARG A CA 1
ATOM 894 C C . ARG A 1 116 ? 17.798 -1.402 -18.550 1.00 95.88 116 ARG A C 1
ATOM 896 O O . ARG A 1 116 ? 18.556 -0.866 -19.349 1.00 95.88 116 ARG A O 1
ATOM 903 N N . LYS A 1 117 ? 17.532 -2.709 -18.546 1.00 97.00 117 LYS A N 1
ATOM 904 C CA . LYS A 1 117 ? 18.178 -3.661 -19.453 1.00 97.00 117 LYS A CA 1
ATOM 905 C C . LYS A 1 117 ? 17.892 -3.344 -20.925 1.00 97.00 117 LYS A C 1
ATOM 907 O O . LYS A 1 117 ? 18.814 -3.341 -21.731 1.00 97.00 117 LYS A O 1
ATOM 912 N N . ALA A 1 118 ? 16.637 -3.053 -21.274 1.00 96.25 118 ALA A N 1
ATOM 913 C CA . ALA A 1 118 ? 16.267 -2.689 -22.645 1.00 96.25 118 ALA A CA 1
ATOM 914 C C . ALA A 1 118 ? 16.939 -1.378 -23.095 1.00 96.25 118 ALA A C 1
ATOM 916 O O . ALA A 1 118 ? 17.369 -1.251 -24.238 1.00 96.25 118 ALA A O 1
ATOM 917 N N . THR A 1 119 ? 17.071 -0.417 -22.179 1.00 95.62 119 THR A N 1
ATOM 918 C CA . THR A 1 119 ? 17.733 0.869 -22.446 1.00 95.62 119 THR A CA 1
ATOM 919 C C . THR A 1 119 ? 19.240 0.709 -22.623 1.00 95.62 119 THR A C 1
ATOM 921 O O . THR A 1 119 ? 19.832 1.361 -23.476 1.00 95.62 119 THR A O 1
ATOM 924 N N . GLU A 1 120 ? 19.868 -0.164 -21.837 1.00 96.31 120 GLU A N 1
ATOM 925 C CA . GLU A 1 120 ? 21.283 -0.502 -21.986 1.00 96.31 120 GLU A CA 1
ATOM 926 C C . GLU A 1 120 ? 21.550 -1.172 -23.340 1.00 96.31 120 GLU A C 1
ATOM 928 O O . GLU A 1 120 ? 22.436 -0.726 -24.063 1.00 96.31 120 GLU A O 1
ATOM 933 N N . GLU A 1 121 ? 20.719 -2.145 -23.737 1.00 95.62 121 GLU A N 1
ATOM 934 C CA . GLU A 1 121 ? 20.786 -2.779 -25.063 1.00 95.62 121 GLU A CA 1
ATOM 935 C C . GLU A 1 121 ? 20.684 -1.735 -26.190 1.00 95.62 121 GLU A C 1
ATOM 937 O O . GLU A 1 121 ? 21.502 -1.732 -27.111 1.00 95.62 121 GLU A O 1
ATOM 942 N N . TYR A 1 122 ? 19.733 -0.800 -26.088 1.00 96.25 122 TYR A N 1
ATOM 943 C CA . TYR A 1 122 ? 19.590 0.308 -27.034 1.00 96.25 122 TYR A CA 1
ATOM 944 C C . TYR A 1 122 ? 20.848 1.190 -27.109 1.00 96.25 122 TYR A C 1
ATOM 946 O O . TYR A 1 122 ? 21.337 1.484 -28.202 1.00 96.25 122 TYR A O 1
ATOM 954 N N . ASN A 1 123 ? 21.407 1.579 -25.960 1.00 95.06 123 ASN A N 1
ATOM 955 C CA . ASN A 1 123 ? 22.597 2.427 -25.905 1.00 95.06 123 ASN A CA 1
ATOM 956 C C . ASN A 1 123 ? 23.826 1.732 -26.508 1.00 95.06 123 ASN A C 1
ATOM 958 O O . ASN A 1 123 ? 24.555 2.357 -27.277 1.00 95.06 123 ASN A O 1
ATOM 962 N N . THR A 1 124 ? 24.024 0.436 -26.242 1.00 95.88 124 THR A N 1
ATOM 963 C CA . THR A 1 124 ? 25.109 -0.347 -26.855 1.00 95.88 124 THR A CA 1
ATOM 964 C C . THR A 1 124 ? 24.994 -0.372 -28.381 1.00 95.88 124 THR A C 1
ATOM 966 O O . THR A 1 124 ? 25.988 -0.194 -29.084 1.00 95.88 124 THR A O 1
ATOM 969 N N . LEU A 1 125 ? 23.783 -0.533 -28.921 1.00 95.06 125 LEU A N 1
ATOM 970 C CA . LEU A 1 125 ? 23.553 -0.510 -30.372 1.00 95.06 125 LEU A CA 1
ATOM 971 C C . LEU A 1 125 ? 23.792 0.879 -30.983 1.00 95.06 125 LEU A C 1
ATOM 973 O O . LEU A 1 125 ? 24.263 0.999 -32.121 1.00 95.06 125 LEU A O 1
ATOM 977 N N . LEU A 1 126 ? 23.492 1.942 -30.232 1.00 93.94 126 LEU A N 1
ATOM 978 C CA . LEU A 1 126 ? 23.770 3.317 -30.637 1.00 93.94 126 LEU A CA 1
ATOM 979 C C . LEU A 1 126 ? 25.281 3.600 -30.664 1.00 93.94 126 LEU A C 1
ATOM 981 O O . LEU A 1 126 ? 25.775 4.243 -31.592 1.00 93.94 126 LEU A O 1
ATOM 985 N N . GLU A 1 127 ? 26.031 3.077 -29.696 1.00 93.81 127 GLU A N 1
ATOM 986 C CA . GLU A 1 127 ? 27.496 3.105 -29.702 1.00 93.81 127 GLU A CA 1
ATOM 987 C C . GLU A 1 127 ? 28.069 2.319 -30.886 1.00 93.81 127 GLU A C 1
ATOM 989 O O . GLU A 1 127 ? 28.907 2.855 -31.613 1.00 93.81 127 GLU A O 1
ATOM 994 N N . GLU A 1 128 ? 27.559 1.112 -31.156 1.00 93.06 128 GLU A N 1
ATOM 995 C CA . GLU A 1 128 ? 27.930 0.304 -32.326 1.00 93.06 128 GLU A CA 1
ATOM 996 C C . GLU A 1 128 ? 27.679 1.086 -33.629 1.00 93.06 128 GLU A C 1
ATOM 998 O O . GLU A 1 128 ? 28.554 1.172 -34.493 1.00 93.06 128 GLU A O 1
ATOM 1003 N N . LYS A 1 129 ? 26.528 1.766 -33.746 1.00 92.81 129 LYS A N 1
ATOM 1004 C CA . LYS A 1 129 ? 26.202 2.637 -34.891 1.00 92.81 129 LYS A CA 1
ATOM 1005 C C . LYS A 1 129 ? 27.207 3.776 -35.044 1.00 92.81 129 LYS A C 1
ATOM 1007 O O . LYS A 1 129 ? 27.627 4.077 -36.162 1.00 92.81 129 LYS A O 1
ATOM 1012 N N . ASN A 1 130 ? 27.586 4.405 -33.934 1.00 91.44 130 ASN A N 1
ATOM 1013 C CA . ASN A 1 130 ? 28.555 5.497 -33.908 1.00 91.44 130 ASN A CA 1
ATOM 1014 C C . ASN A 1 130 ? 29.980 5.030 -34.231 1.00 91.44 130 ASN A C 1
ATOM 1016 O O . ASN A 1 130 ? 30.756 5.796 -34.798 1.00 91.44 130 ASN A O 1
ATOM 1020 N N . MET A 1 131 ? 30.346 3.795 -33.884 1.00 89.38 131 MET A N 1
ATOM 1021 C CA . MET A 1 131 ? 31.618 3.202 -34.299 1.00 89.38 131 MET A CA 1
ATOM 1022 C C . MET A 1 131 ? 31.611 2.909 -35.800 1.00 89.38 131 MET A C 1
ATOM 1024 O O . MET A 1 131 ? 32.523 3.338 -36.504 1.00 89.38 131 MET A O 1
ATOM 1028 N N . LEU A 1 132 ? 30.552 2.266 -36.307 1.00 87.19 132 LEU A N 1
ATOM 1029 C CA . LEU A 1 132 ? 30.399 1.956 -37.732 1.00 87.19 132 LEU A CA 1
ATOM 1030 C C . LEU A 1 132 ? 30.401 3.219 -38.608 1.00 87.19 132 LEU A C 1
ATOM 1032 O O . LEU A 1 132 ? 31.002 3.211 -39.678 1.00 87.19 132 LEU A O 1
ATOM 1036 N N . SER A 1 133 ? 29.796 4.323 -38.154 1.00 84.44 133 SER A N 1
ATOM 1037 C CA . SER A 1 133 ? 29.775 5.593 -38.902 1.00 84.44 133 SER A CA 1
ATOM 1038 C C . SER A 1 133 ? 31.131 6.310 -38.955 1.00 84.44 133 SER A C 1
ATOM 1040 O O . SER A 1 133 ? 31.361 7.134 -39.843 1.00 84.44 133 SER A O 1
ATOM 1042 N N . LYS A 1 134 ? 32.047 5.993 -38.030 1.00 85.25 134 LYS A N 1
ATOM 1043 C CA . LYS A 1 134 ? 33.421 6.518 -38.013 1.00 85.25 134 LYS A CA 1
ATOM 1044 C C . LYS A 1 134 ? 34.369 5.732 -38.916 1.00 85.25 134 LYS A C 1
ATOM 1046 O O . LYS A 1 134 ? 35.442 6.246 -39.232 1.00 85.25 134 LYS A O 1
ATOM 1051 N N . VAL A 1 135 ? 33.993 4.530 -39.359 1.00 80.69 135 VAL A N 1
ATOM 1052 C CA . VAL A 1 135 ? 34.793 3.750 -40.308 1.00 80.69 135 VAL A CA 1
ATOM 1053 C C . VAL A 1 135 ? 34.718 4.416 -41.681 1.00 80.69 135 VAL A C 1
ATOM 1055 O O . VAL A 1 135 ? 33.753 4.255 -42.426 1.00 80.69 135 VAL A O 1
ATOM 1058 N N . ARG A 1 136 ? 35.750 5.194 -42.015 1.00 67.56 136 ARG A N 1
ATOM 1059 C CA . ARG A 1 136 ? 35.927 5.783 -43.345 1.00 67.56 136 ARG A CA 1
ATOM 1060 C C . ARG A 1 136 ? 36.922 4.935 -44.131 1.00 67.56 136 ARG A C 1
ATOM 1062 O O . ARG A 1 136 ? 38.047 4.772 -43.660 1.00 67.56 136 ARG A O 1
ATOM 1069 N N . PRO A 1 137 ? 36.560 4.424 -45.318 1.00 63.09 137 PRO A N 1
ATOM 1070 C CA . PRO A 1 137 ? 37.538 3.815 -46.204 1.00 63.09 137 PRO A CA 1
ATOM 1071 C C . PRO A 1 137 ? 38.552 4.891 -46.614 1.00 63.09 137 PRO A C 1
ATOM 1073 O O . PRO A 1 137 ? 38.202 5.829 -47.330 1.00 63.09 137 PRO A O 1
ATOM 1076 N N . ALA A 1 138 ? 39.785 4.799 -46.122 1.00 59.44 138 ALA A N 1
ATOM 1077 C CA . ALA A 1 138 ? 40.883 5.649 -46.567 1.00 59.44 138 ALA A CA 1
ATOM 1078 C C . ALA A 1 138 ? 41.707 4.886 -47.616 1.00 59.44 138 ALA A C 1
ATOM 1080 O O . ALA A 1 138 ? 41.971 3.696 -47.416 1.00 59.44 138 ALA A O 1
ATOM 1081 N N . PRO A 1 139 ? 42.117 5.525 -48.728 1.00 57.84 139 PRO A N 1
ATOM 1082 C CA . PRO A 1 139 ? 43.118 4.928 -49.601 1.00 57.84 139 PRO A CA 1
ATOM 1083 C C . PRO A 1 139 ? 44.417 4.702 -48.805 1.00 57.84 139 PRO A C 1
ATOM 1085 O O . PRO A 1 139 ? 44.711 5.490 -47.898 1.00 57.84 139 PRO A O 1
ATOM 1088 N N . PRO A 1 140 ? 45.192 3.642 -49.106 1.00 58.03 140 PRO A N 1
ATOM 1089 C CA . PRO A 1 140 ? 46.470 3.419 -48.442 1.00 58.03 140 PRO A CA 1
ATOM 1090 C C . PRO A 1 140 ? 47.376 4.649 -48.622 1.00 58.03 140 PRO A C 1
ATOM 1092 O O . PRO A 1 140 ? 47.303 5.302 -49.672 1.00 58.03 140 PRO A O 1
ATOM 1095 N N . PRO A 1 141 ? 48.212 4.993 -47.622 1.00 56.06 141 PRO A N 1
ATOM 1096 C CA . PRO A 1 141 ? 49.178 6.071 -47.774 1.00 56.06 141 PRO A CA 1
ATOM 1097 C C . PRO A 1 141 ? 50.016 5.801 -49.025 1.00 56.06 141 PRO A C 1
ATOM 1099 O O . PRO A 1 141 ? 50.549 4.706 -49.199 1.00 56.06 141 PRO A O 1
ATOM 1102 N N . GLN A 1 142 ? 50.081 6.786 -49.924 1.00 54.94 142 GLN A N 1
ATOM 1103 C CA . GLN A 1 142 ? 50.931 6.720 -51.107 1.00 54.94 142 GLN A CA 1
ATOM 1104 C C . GLN A 1 142 ? 52.397 6.808 -50.667 1.00 54.94 142 GLN A C 1
ATOM 1106 O O . GLN A 1 142 ? 53.025 7.862 -50.752 1.00 54.94 142 GLN A O 1
ATOM 1111 N N . GLU A 1 143 ? 52.959 5.702 -50.189 1.00 52.81 143 GLU A N 1
ATOM 1112 C CA . GLU A 1 143 ? 54.403 5.540 -50.199 1.00 52.81 143 GLU A CA 1
ATOM 1113 C C . GLU A 1 143 ? 54.836 5.387 -51.659 1.00 52.81 143 GLU A C 1
ATOM 1115 O O . GLU A 1 143 ? 54.427 4.470 -52.378 1.00 52.81 143 GLU A O 1
ATOM 1120 N N . LYS A 1 144 ? 55.637 6.349 -52.127 1.00 54.44 144 LYS A N 1
ATOM 1121 C CA . LYS A 1 144 ? 56.330 6.261 -53.411 1.00 54.44 144 LYS A CA 1
ATOM 1122 C C . LYS A 1 144 ? 57.188 4.991 -53.383 1.00 54.44 144 LYS A C 1
ATOM 1124 O O . LYS A 1 144 ? 58.244 5.017 -52.762 1.00 54.44 144 LYS A O 1
ATOM 1129 N N . ASN A 1 145 ? 56.715 3.923 -54.040 1.00 51.09 145 ASN A N 1
ATOM 1130 C CA . ASN A 1 145 ? 57.459 2.780 -54.615 1.00 51.09 145 ASN A CA 1
ATOM 1131 C C . ASN A 1 145 ? 56.925 1.363 -54.319 1.00 51.09 145 ASN A C 1
ATOM 1133 O O . ASN A 1 145 ? 57.565 0.395 -54.720 1.00 51.09 145 ASN A O 1
ATOM 1137 N N . THR A 1 146 ? 55.726 1.193 -53.763 1.00 51.38 146 THR A N 1
ATOM 1138 C CA . THR A 1 146 ? 55.056 -0.125 -53.736 1.00 51.38 146 THR A CA 1
ATOM 1139 C C . THR A 1 146 ? 53.602 0.005 -54.171 1.00 51.38 146 THR A C 1
ATOM 1141 O O . THR A 1 146 ? 52.674 0.062 -53.370 1.00 51.38 146 THR A O 1
ATOM 1144 N N . ALA A 1 147 ? 53.390 0.038 -55.488 1.00 49.28 147 ALA A N 1
ATOM 1145 C CA . ALA A 1 147 ? 52.067 -0.126 -56.076 1.00 49.28 147 ALA A CA 1
ATOM 1146 C C . ALA A 1 147 ? 51.602 -1.582 -55.893 1.00 49.28 147 ALA A C 1
ATOM 1148 O O . ALA A 1 147 ? 51.679 -2.395 -56.810 1.00 49.28 147 ALA A O 1
ATOM 1149 N N . LEU A 1 148 ? 51.126 -1.927 -54.695 1.00 54.12 148 LEU A N 1
ATOM 1150 C CA . LEU A 1 148 ? 50.202 -3.046 -54.563 1.00 54.12 148 LEU A CA 1
ATOM 1151 C C . LEU A 1 148 ? 48.903 -2.624 -55.264 1.00 54.12 148 LEU A C 1
ATOM 1153 O O . LEU A 1 148 ? 48.347 -1.579 -54.910 1.00 54.12 148 LEU A O 1
ATOM 1157 N N . PRO A 1 149 ? 48.405 -3.377 -56.261 1.00 51.09 149 PRO A N 1
ATOM 1158 C CA . PRO A 1 149 ? 47.112 -3.078 -56.846 1.00 51.09 149 PRO A CA 1
ATOM 1159 C C . PRO A 1 149 ? 46.065 -3.240 -55.745 1.00 51.09 149 PRO A C 1
ATOM 1161 O O . PRO A 1 149 ? 45.834 -4.340 -55.243 1.00 51.09 149 PRO A O 1
ATOM 1164 N N . VAL A 1 150 ? 45.439 -2.135 -55.344 1.00 53.97 150 VAL A N 1
ATOM 1165 C CA . VAL A 1 150 ? 44.221 -2.181 -54.536 1.00 53.97 150 VAL A CA 1
ATOM 1166 C C . VAL A 1 150 ? 43.173 -2.863 -55.408 1.00 53.97 150 VAL A C 1
ATOM 1168 O O . VAL A 1 150 ? 42.593 -2.243 -56.296 1.00 53.97 150 VAL A O 1
ATOM 1171 N N . LEU A 1 151 ? 42.989 -4.170 -55.215 1.00 53.53 151 LEU A N 1
ATOM 1172 C CA . LEU A 1 151 ? 41.982 -4.947 -55.925 1.00 53.53 151 LEU A CA 1
ATOM 1173 C C . LEU A 1 151 ? 40.599 -4.360 -55.584 1.00 53.53 151 LEU A C 1
ATOM 1175 O O . LEU A 1 151 ? 40.224 -4.363 -54.407 1.00 53.53 151 LEU A O 1
ATOM 1179 N N . PRO A 1 152 ? 39.814 -3.894 -56.576 1.00 58.00 152 PRO A N 1
ATOM 1180 C CA . PRO A 1 152 ? 38.468 -3.355 -56.358 1.00 58.00 152 PRO A CA 1
ATOM 1181 C C . PRO A 1 152 ? 37.544 -4.307 -55.580 1.00 58.00 152 PRO A C 1
ATOM 1183 O O . PRO A 1 152 ? 36.632 -3.856 -54.889 1.00 58.00 152 PRO A O 1
ATOM 1186 N N . ALA A 1 153 ? 37.810 -5.617 -55.648 1.00 58.81 153 ALA A N 1
ATOM 1187 C CA . ALA A 1 153 ? 37.076 -6.665 -54.942 1.00 58.81 153 ALA A CA 1
ATOM 1188 C C . ALA A 1 153 ? 37.124 -6.515 -53.408 1.00 58.81 153 ALA A C 1
ATOM 1190 O O . ALA A 1 153 ? 36.074 -6.535 -52.771 1.00 58.81 153 ALA A O 1
ATOM 1191 N N . ASN A 1 154 ? 38.294 -6.251 -52.814 1.00 66.75 154 ASN A N 1
ATOM 1192 C CA . ASN A 1 154 ? 38.434 -6.130 -51.353 1.00 66.75 154 ASN A CA 1
ATOM 1193 C C . ASN A 1 154 ? 37.721 -4.877 -50.811 1.00 66.75 154 ASN A C 1
ATOM 1195 O O . ASN A 1 154 ? 37.203 -4.864 -49.692 1.00 66.75 154 ASN A O 1
ATOM 1199 N N . PHE A 1 155 ? 37.663 -3.816 -51.623 1.00 70.56 155 PHE A N 1
ATOM 1200 C CA . PHE A 1 155 ? 36.930 -2.593 -51.301 1.00 70.56 155 PHE A CA 1
ATOM 1201 C C . PHE A 1 155 ? 35.414 -2.794 -51.414 1.00 70.56 155 PHE A C 1
ATOM 1203 O O . PHE A 1 155 ? 34.668 -2.376 -50.528 1.00 70.56 155 PHE A O 1
ATOM 1210 N N . ALA A 1 156 ? 34.955 -3.488 -52.462 1.00 77.25 156 ALA A N 1
ATOM 1211 C CA . ALA A 1 156 ? 33.550 -3.846 -52.640 1.00 77.25 156 ALA A CA 1
ATOM 1212 C C . ALA A 1 156 ? 33.042 -4.767 -51.515 1.00 77.25 156 ALA A C 1
ATOM 1214 O O . ALA A 1 156 ? 31.943 -4.554 -51.003 1.00 77.25 156 ALA A O 1
ATOM 1215 N N . GLU A 1 157 ? 33.845 -5.741 -51.079 1.00 80.31 157 GLU A N 1
ATOM 1216 C CA . GLU A 1 157 ? 33.529 -6.616 -49.942 1.00 80.31 157 GLU A CA 1
ATOM 1217 C C . GLU A 1 157 ? 33.488 -5.854 -48.614 1.00 80.31 157 GLU A C 1
ATOM 1219 O O . GLU A 1 157 ? 32.545 -6.029 -47.842 1.00 80.31 157 GLU A O 1
ATOM 1224 N N . SER A 1 158 ? 34.439 -4.944 -48.377 1.00 79.06 158 SER A N 1
ATOM 1225 C CA . SER A 1 158 ? 34.450 -4.083 -47.184 1.00 79.06 158 SER A CA 1
ATOM 1226 C C . SER A 1 158 ? 33.236 -3.148 -47.145 1.00 79.06 158 SER A C 1
ATOM 1228 O O . SER A 1 158 ? 32.585 -3.005 -46.111 1.00 79.06 158 SER A O 1
ATOM 1230 N N . PHE A 1 159 ? 32.875 -2.546 -48.281 1.00 81.38 159 PHE A N 1
ATOM 1231 C CA . PHE A 1 159 ? 31.691 -1.693 -48.397 1.00 81.38 159 PHE A CA 1
ATOM 1232 C C . PHE A 1 159 ? 30.391 -2.489 -48.222 1.00 81.38 159 PHE A C 1
ATOM 1234 O O . PHE A 1 159 ? 29.460 -2.034 -47.551 1.00 81.38 159 PHE A O 1
ATOM 1241 N N . LYS A 1 160 ? 30.337 -3.709 -48.772 1.00 86.25 160 LYS A N 1
ATOM 1242 C CA . LYS A 1 160 ? 29.227 -4.646 -48.571 1.00 86.25 160 LYS A CA 1
ATOM 1243 C C . LYS A 1 160 ? 29.099 -5.037 -47.099 1.00 86.25 160 LYS A C 1
ATOM 1245 O O . LYS A 1 160 ? 27.988 -4.985 -46.577 1.00 86.25 160 LYS A O 1
ATOM 1250 N N . PHE A 1 161 ? 30.202 -5.358 -46.420 1.00 86.62 161 PHE A N 1
ATOM 1251 C CA . PHE A 1 161 ? 30.219 -5.633 -44.981 1.00 86.62 161 PHE A CA 1
ATOM 1252 C C . PHE A 1 161 ? 29.694 -4.438 -44.182 1.00 86.62 161 PHE A C 1
ATOM 1254 O O . PHE A 1 161 ? 28.754 -4.602 -43.412 1.00 86.62 161 PHE A O 1
ATOM 1261 N N . LEU A 1 162 ? 30.214 -3.227 -44.413 1.00 86.25 162 LEU A N 1
ATOM 1262 C CA . LEU A 1 162 ? 29.752 -2.020 -43.716 1.00 86.25 162 LEU A CA 1
ATOM 1263 C C . LEU A 1 162 ? 28.262 -1.750 -43.949 1.00 86.25 162 LEU A C 1
ATOM 1265 O O . LEU A 1 162 ? 27.536 -1.453 -43.003 1.00 86.25 162 LEU A O 1
ATOM 1269 N N . THR A 1 163 ? 27.789 -1.904 -45.187 1.00 87.44 163 THR A N 1
ATOM 1270 C CA . THR A 1 163 ? 26.375 -1.710 -45.537 1.00 87.44 163 THR A CA 1
ATOM 1271 C C . THR A 1 163 ? 25.478 -2.732 -44.837 1.00 87.44 163 THR A C 1
ATOM 1273 O O . THR A 1 163 ? 24.448 -2.363 -44.272 1.00 87.44 163 THR A O 1
ATOM 1276 N N . LEU A 1 164 ? 25.857 -4.014 -44.846 1.00 91.81 164 LEU A N 1
ATOM 1277 C CA . LEU A 1 164 ? 25.098 -5.075 -44.179 1.00 91.81 164 LEU A CA 1
ATOM 1278 C C . LEU A 1 164 ? 25.112 -4.905 -42.657 1.00 91.81 164 LEU A C 1
ATOM 1280 O O . LEU A 1 164 ? 24.053 -4.988 -42.039 1.00 91.81 164 LEU A O 1
ATOM 1284 N N . SER A 1 165 ? 26.267 -4.591 -42.067 1.00 90.94 165 SER A N 1
ATOM 1285 C CA . SER A 1 165 ? 26.412 -4.314 -40.635 1.00 90.94 165 SER A CA 1
ATOM 1286 C C . SER A 1 165 ? 25.583 -3.102 -40.212 1.00 90.94 165 SER A C 1
ATOM 1288 O O . SER A 1 165 ? 24.880 -3.166 -39.208 1.00 90.94 165 SER A O 1
ATOM 1290 N N . TYR A 1 166 ? 25.560 -2.031 -41.012 1.00 90.88 166 TYR A N 1
ATOM 1291 C CA . TYR A 1 166 ? 24.725 -0.859 -40.741 1.00 90.88 166 TYR A CA 1
ATOM 1292 C C . TYR A 1 166 ? 23.228 -1.187 -40.802 1.00 90.88 166 TYR A C 1
ATOM 1294 O O . TYR A 1 166 ? 22.478 -0.800 -39.907 1.00 90.88 166 TYR A O 1
ATOM 1302 N N . ARG A 1 167 ? 22.775 -1.927 -41.825 1.00 92.44 167 ARG A N 1
ATOM 1303 C CA . ARG A 1 167 ? 21.362 -2.337 -41.958 1.00 92.44 167 ARG A CA 1
ATOM 1304 C C . ARG A 1 167 ? 20.929 -3.295 -40.847 1.00 92.44 167 ARG A C 1
ATOM 1306 O O . ARG A 1 167 ? 19.838 -3.137 -40.301 1.00 92.44 167 ARG A O 1
ATOM 1313 N N . SER A 1 168 ? 21.785 -4.256 -40.506 1.00 94.69 168 SER A N 1
ATOM 1314 C CA . SER A 1 168 ? 21.569 -5.187 -39.396 1.00 94.69 168 SER A CA 1
ATOM 1315 C C . SER A 1 168 ? 21.466 -4.434 -38.070 1.00 94.69 168 SER A C 1
ATOM 1317 O O . SER A 1 168 ? 20.480 -4.581 -37.350 1.00 94.69 168 SER A O 1
ATOM 1319 N N . ASN A 1 169 ? 22.415 -3.534 -37.792 1.00 94.19 169 ASN A N 1
ATOM 1320 C CA . ASN A 1 169 ? 22.390 -2.723 -36.580 1.00 94.19 169 ASN A CA 1
ATOM 1321 C C . ASN A 1 169 ? 21.158 -1.807 -36.523 1.00 94.19 169 ASN A C 1
ATOM 1323 O O . ASN A 1 169 ? 20.502 -1.716 -35.494 1.00 94.19 169 ASN A O 1
ATOM 1327 N N . GLN A 1 170 ? 20.772 -1.186 -37.640 1.00 93.44 170 GLN A N 1
ATOM 1328 C CA . GLN A 1 170 ? 19.561 -0.367 -37.694 1.00 93.44 170 GLN A CA 1
ATOM 1329 C C . GLN A 1 170 ? 18.293 -1.183 -37.388 1.00 93.44 170 GLN A C 1
ATOM 1331 O O . GLN A 1 170 ? 17.397 -0.662 -36.728 1.00 93.44 170 GLN A O 1
ATOM 1336 N N . THR A 1 171 ? 18.225 -2.446 -37.819 1.00 95.00 171 THR A N 1
ATOM 1337 C CA . THR A 1 171 ? 17.106 -3.352 -37.498 1.00 95.00 171 THR A CA 1
ATOM 1338 C C . THR A 1 171 ? 17.087 -3.681 -36.004 1.00 95.00 171 THR A C 1
ATOM 1340 O O . THR A 1 171 ? 16.067 -3.484 -35.350 1.00 95.00 171 THR A O 1
ATOM 1343 N N . ARG A 1 172 ? 18.243 -4.054 -35.436 1.00 96.69 172 ARG A N 1
ATOM 1344 C CA . ARG A 1 172 ? 18.407 -4.307 -33.992 1.00 96.69 172 ARG A CA 1
ATOM 1345 C C . ARG A 1 172 ? 18.038 -3.084 -33.147 1.00 96.69 172 ARG A C 1
ATOM 1347 O O . ARG A 1 172 ? 17.434 -3.232 -32.093 1.00 96.69 172 ARG A O 1
ATOM 1354 N N . ILE A 1 173 ? 18.357 -1.873 -33.615 1.00 95.81 173 ILE A N 1
ATOM 1355 C CA . ILE A 1 173 ? 17.955 -0.621 -32.956 1.00 95.81 173 ILE A CA 1
ATOM 1356 C C . ILE A 1 173 ? 16.431 -0.487 -32.918 1.00 95.81 173 ILE A C 1
ATOM 1358 O O . ILE A 1 173 ? 15.894 -0.128 -31.875 1.00 95.81 173 ILE A O 1
ATOM 1362 N N . GLN A 1 174 ? 15.725 -0.776 -34.016 1.00 94.94 174 GLN A N 1
ATOM 1363 C CA . GLN A 1 174 ? 14.257 -0.723 -34.016 1.00 94.94 174 GLN A CA 1
ATOM 1364 C C . GLN A 1 174 ? 13.659 -1.748 -33.047 1.00 94.94 174 GLN A C 1
ATOM 1366 O O . GLN A 1 174 ? 12.804 -1.393 -32.242 1.00 94.94 174 GLN A O 1
ATOM 1371 N N . GLU A 1 175 ? 14.171 -2.979 -33.041 1.00 95.81 175 GLU A N 1
ATOM 1372 C CA . GLU A 1 175 ? 13.751 -4.010 -32.084 1.00 95.81 175 GLU A CA 1
ATOM 1373 C C . GLU A 1 175 ? 14.018 -3.589 -30.628 1.00 95.81 175 GLU A C 1
ATOM 1375 O O . GLU A 1 175 ? 13.183 -3.800 -29.747 1.00 95.81 175 GLU A O 1
ATOM 1380 N N . ALA A 1 176 ? 15.162 -2.955 -30.354 1.00 95.81 176 ALA A N 1
ATOM 1381 C CA . ALA A 1 176 ? 15.485 -2.434 -29.029 1.00 95.81 176 ALA A CA 1
ATOM 1382 C C . ALA A 1 176 ? 14.540 -1.296 -28.607 1.00 95.81 176 ALA A C 1
ATOM 1384 O O . ALA A 1 176 ? 14.101 -1.269 -27.458 1.00 95.81 176 ALA A O 1
ATOM 1385 N N . LEU A 1 177 ? 14.167 -0.398 -29.525 1.00 95.81 177 LEU A N 1
ATOM 1386 C CA . LEU A 1 177 ? 13.179 0.655 -29.262 1.00 95.81 177 LEU A CA 1
ATOM 1387 C C . LEU A 1 177 ? 11.799 0.067 -28.933 1.00 95.81 177 LEU A C 1
ATOM 1389 O O . LEU A 1 177 ? 11.163 0.516 -27.980 1.00 95.81 177 LEU A O 1
ATOM 1393 N N . GLU A 1 178 ? 11.368 -0.981 -29.640 1.00 95.50 178 GLU A N 1
ATOM 1394 C CA . GLU A 1 178 ? 10.119 -1.689 -29.325 1.00 95.50 178 GLU A CA 1
ATOM 1395 C C . GLU A 1 178 ? 10.163 -2.368 -27.947 1.00 95.50 178 GLU A C 1
ATOM 1397 O O . GLU A 1 178 ? 9.180 -2.320 -27.199 1.00 95.50 178 GLU A O 1
ATOM 1402 N N . LYS A 1 179 ? 11.305 -2.965 -27.572 1.00 95.81 179 LYS A N 1
ATOM 1403 C CA . LYS A 1 179 ? 11.517 -3.522 -26.224 1.00 95.81 179 LYS A CA 1
ATOM 1404 C C . LYS A 1 179 ? 11.458 -2.437 -25.148 1.00 95.81 179 LYS A C 1
ATOM 1406 O O . LYS A 1 179 ? 10.879 -2.674 -24.087 1.00 95.81 179 LYS A O 1
ATOM 1411 N N . VAL A 1 180 ? 12.035 -1.260 -25.406 1.00 96.69 180 VAL A N 1
ATOM 1412 C CA . VAL A 1 180 ? 11.961 -0.107 -24.495 1.00 96.69 180 VAL A CA 1
ATOM 1413 C C . VAL A 1 180 ? 10.512 0.352 -24.329 1.00 96.69 180 VAL A C 1
ATOM 1415 O O . VAL A 1 180 ? 10.081 0.528 -23.191 1.00 96.69 180 VAL A O 1
ATOM 1418 N N . ASP A 1 181 ? 9.739 0.481 -25.413 1.00 95.69 181 ASP A N 1
ATOM 1419 C CA . ASP A 1 181 ? 8.320 0.873 -25.339 1.00 95.69 181 ASP A CA 1
ATOM 1420 C C . ASP A 1 181 ? 7.502 -0.128 -24.511 1.00 95.69 181 ASP A C 1
ATOM 1422 O O . ASP A 1 181 ? 6.776 0.252 -23.591 1.00 95.69 181 ASP A O 1
ATOM 1426 N N . ALA A 1 182 ? 7.681 -1.428 -24.770 1.00 94.62 182 ALA A N 1
ATOM 1427 C CA . ALA A 1 182 ? 6.997 -2.484 -24.029 1.00 94.62 182 ALA A CA 1
ATOM 1428 C C . ALA A 1 182 ? 7.366 -2.484 -22.534 1.00 94.62 182 ALA A C 1
ATOM 1430 O O . ALA A 1 182 ? 6.491 -2.664 -21.684 1.00 94.62 182 ALA A O 1
ATOM 1431 N N . ALA A 1 183 ? 8.641 -2.253 -22.201 1.00 95.50 183 ALA A N 1
ATOM 1432 C CA . ALA A 1 183 ? 9.104 -2.174 -20.817 1.00 95.50 183 ALA A CA 1
ATOM 1433 C C . ALA A 1 183 ? 8.623 -0.898 -20.103 1.00 95.50 183 ALA A C 1
ATOM 1435 O O . ALA A 1 183 ? 8.308 -0.949 -18.913 1.00 95.50 183 ALA A O 1
ATOM 1436 N N . ARG A 1 184 ? 8.526 0.235 -20.816 1.00 95.75 184 ARG A N 1
ATOM 1437 C CA . ARG A 1 184 ? 7.907 1.467 -20.299 1.00 95.75 184 ARG A CA 1
ATOM 1438 C C . ARG A 1 184 ? 6.445 1.235 -19.973 1.00 95.75 184 ARG A C 1
ATOM 1440 O O . ARG A 1 184 ? 6.009 1.607 -18.890 1.00 95.75 184 ARG A O 1
ATOM 1447 N N . GLU A 1 185 ? 5.705 0.615 -20.885 1.00 94.81 185 GLU A N 1
ATOM 1448 C CA . GLU A 1 185 ? 4.300 0.306 -20.656 1.00 94.81 185 GLU A CA 1
ATOM 1449 C C . GLU A 1 185 ? 4.110 -0.593 -19.426 1.00 94.81 185 GLU A C 1
ATOM 1451 O O . GLU A 1 185 ? 3.318 -0.266 -18.543 1.00 94.81 185 GLU A O 1
ATOM 1456 N N . GLU A 1 186 ? 4.873 -1.683 -19.323 1.00 94.75 186 GLU A N 1
ATOM 1457 C CA . GLU A 1 186 ? 4.810 -2.584 -18.167 1.00 94.75 186 GLU A CA 1
ATOM 1458 C C . GLU A 1 186 ? 5.124 -1.845 -16.857 1.00 94.75 186 GLU A C 1
ATOM 1460 O O . GLU A 1 186 ? 4.444 -2.054 -15.850 1.00 94.75 186 GLU A O 1
ATOM 1465 N N . LEU A 1 187 ? 6.108 -0.937 -16.865 1.00 94.56 187 LEU A N 1
ATOM 1466 C CA . LEU A 1 187 ? 6.434 -0.107 -15.706 1.00 94.56 187 LEU A CA 1
ATOM 1467 C C . LEU A 1 187 ? 5.291 0.851 -15.346 1.00 94.56 187 LEU A C 1
ATOM 1469 O O . LEU A 1 187 ? 4.960 0.976 -14.170 1.00 94.56 187 LEU A O 1
ATOM 1473 N N . ILE A 1 188 ? 4.660 1.487 -16.333 1.00 93.75 188 ILE A N 1
ATOM 1474 C CA . ILE A 1 188 ? 3.510 2.383 -16.135 1.00 93.75 188 ILE A CA 1
ATOM 1475 C C . ILE A 1 188 ? 2.344 1.626 -15.503 1.00 93.75 188 ILE A C 1
ATOM 1477 O O . ILE A 1 188 ? 1.781 2.082 -14.508 1.00 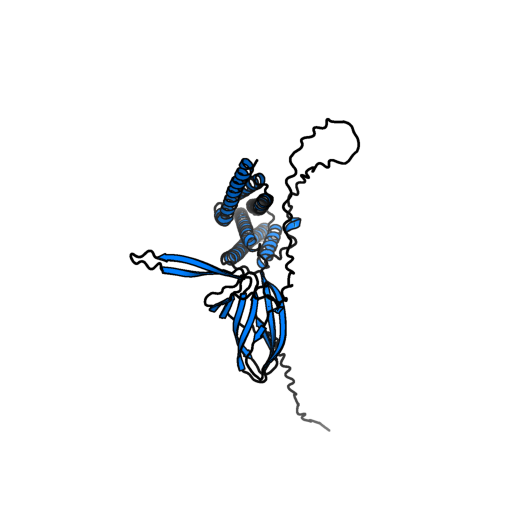93.75 188 ILE A O 1
ATOM 1481 N N . VAL A 1 189 ? 2.014 0.443 -16.025 1.00 92.44 189 VAL A N 1
ATOM 1482 C CA . VAL A 1 189 ? 0.948 -0.406 -15.477 1.00 92.44 189 VAL A CA 1
ATOM 1483 C C . VAL A 1 189 ? 1.305 -0.898 -14.074 1.00 92.44 189 VAL A C 1
ATOM 1485 O O . VAL A 1 189 ? 0.456 -0.878 -13.186 1.00 92.44 189 VAL A O 1
ATOM 1488 N N . ALA A 1 190 ? 2.549 -1.319 -13.834 1.00 91.38 190 ALA A N 1
ATOM 1489 C CA . ALA A 1 190 ? 2.989 -1.754 -12.509 1.00 91.38 190 ALA A CA 1
ATOM 1490 C C . ALA A 1 190 ? 2.925 -0.612 -11.482 1.00 91.38 190 ALA A C 1
ATOM 1492 O O . ALA A 1 190 ? 2.480 -0.832 -10.355 1.00 91.38 190 ALA A O 1
ATOM 1493 N N . ILE A 1 191 ? 3.317 0.605 -11.873 1.00 90.00 191 ILE A N 1
ATOM 1494 C CA . ILE A 1 191 ? 3.172 1.808 -11.046 1.00 90.00 191 ILE A CA 1
ATOM 1495 C C . ILE A 1 191 ? 1.690 2.071 -10.777 1.00 90.00 191 ILE A C 1
ATOM 1497 O O . ILE A 1 191 ? 1.323 2.252 -9.627 1.00 90.00 191 ILE A O 1
ATOM 1501 N N . ALA A 1 192 ? 0.822 2.001 -11.789 1.00 87.62 192 ALA A N 1
ATOM 1502 C CA . ALA A 1 192 ? -0.621 2.173 -11.616 1.00 87.62 192 ALA A CA 1
ATOM 1503 C C . ALA A 1 192 ? -1.227 1.183 -10.615 1.00 87.62 192 ALA A C 1
ATOM 1505 O O . ALA A 1 192 ? -2.086 1.548 -9.817 1.00 87.62 192 ALA A O 1
ATOM 1506 N N . VAL A 1 193 ? -0.784 -0.077 -10.657 1.00 86.81 193 VAL A N 1
ATOM 1507 C CA . VAL A 1 193 ? -1.194 -1.118 -9.708 1.00 86.81 193 VAL A CA 1
ATOM 1508 C C . VAL A 1 193 ? -0.685 -0.794 -8.306 1.00 86.81 193 VAL A C 1
ATOM 1510 O O . VAL A 1 193 ? -1.445 -0.874 -7.345 1.00 86.81 193 VAL A O 1
ATOM 1513 N N . LEU A 1 194 ? 0.583 -0.395 -8.176 1.00 83.94 194 LEU A N 1
ATOM 1514 C CA . LEU A 1 194 ? 1.158 -0.001 -6.893 1.00 83.94 194 LEU A CA 1
ATOM 1515 C C . LEU A 1 194 ? 0.450 1.226 -6.306 1.00 83.94 194 LEU A C 1
ATOM 1517 O O . LEU A 1 194 ? 0.212 1.259 -5.101 1.00 83.94 194 LEU A O 1
ATOM 1521 N N . ASP A 1 195 ? 0.063 2.189 -7.143 1.00 78.44 195 ASP A N 1
ATOM 1522 C CA . ASP A 1 195 ? -0.627 3.416 -6.744 1.00 78.44 195 ASP A CA 1
ATOM 1523 C C . ASP A 1 195 ? -1.962 3.109 -6.037 1.00 78.44 195 ASP A C 1
ATOM 1525 O O . ASP A 1 195 ? -2.361 3.842 -5.136 1.00 78.44 195 ASP A O 1
ATOM 1529 N N . ARG A 1 196 ? -2.609 1.972 -6.334 1.00 72.94 196 ARG A N 1
ATOM 1530 C CA . ARG A 1 196 ? -3.823 1.505 -5.630 1.00 72.94 196 ARG A CA 1
ATOM 1531 C C . ARG A 1 196 ? -3.570 1.184 -4.165 1.00 72.94 196 ARG A C 1
ATOM 1533 O O . ARG A 1 196 ? -4.422 1.437 -3.322 1.00 72.94 196 ARG A O 1
ATOM 1540 N N . TYR A 1 197 ? -2.401 0.620 -3.879 1.00 69.75 197 TYR A N 1
ATOM 1541 C CA . TYR A 1 197 ? -1.956 0.296 -2.526 1.00 69.75 197 TYR A CA 1
ATOM 1542 C C . TYR A 1 197 ? -1.219 1.473 -1.873 1.00 69.75 197 TYR A C 1
ATOM 1544 O O . TYR A 1 197 ? -1.104 1.527 -0.650 1.00 69.75 197 TYR A O 1
ATOM 1552 N N . ALA A 1 198 ? -0.723 2.414 -2.685 1.00 58.12 198 ALA A N 1
ATOM 1553 C CA . ALA A 1 198 ? -0.141 3.673 -2.236 1.00 58.12 198 ALA A CA 1
ATOM 1554 C C . ALA A 1 198 ? -1.194 4.713 -1.836 1.00 58.12 198 ALA A C 1
ATOM 1556 O O . ALA A 1 198 ? -0.848 5.610 -1.072 1.00 58.12 198 ALA A O 1
ATOM 1557 N N . ARG A 1 199 ? -2.470 4.533 -2.228 1.00 53.47 199 ARG A N 1
ATOM 1558 C CA . ARG A 1 199 ? -3.650 5.086 -1.527 1.00 53.47 199 ARG A CA 1
ATOM 1559 C C . ARG A 1 199 ? -3.779 4.441 -0.144 1.00 53.47 199 ARG A C 1
ATOM 1561 O O . ARG A 1 199 ? -4.788 3.844 0.232 1.00 53.47 199 ARG A O 1
ATOM 1568 N N . SER A 1 200 ? -2.682 4.468 0.598 1.00 43.25 200 SER A N 1
ATOM 1569 C CA . SER A 1 200 ? -2.593 3.993 1.952 1.00 43.25 200 SER A CA 1
ATOM 1570 C C . SER A 1 200 ? -3.436 4.937 2.784 1.00 43.25 200 SER A C 1
ATOM 1572 O O . SER A 1 200 ? -3.165 6.137 2.831 1.00 43.25 200 SER A O 1
ATOM 1574 N N . LYS A 1 201 ? -4.397 4.387 3.527 1.00 47.81 201 LYS A N 1
ATOM 1575 C CA . LYS A 1 201 ? -4.707 4.978 4.824 1.00 47.81 201 LYS A CA 1
ATOM 1576 C C . LYS A 1 201 ? -3.357 5.115 5.524 1.00 47.81 201 LYS A C 1
ATOM 1578 O O . LYS A 1 201 ? -2.738 4.097 5.824 1.00 47.81 201 LYS A O 1
ATOM 1583 N N . SER A 1 202 ? -2.854 6.341 5.680 1.00 49.25 202 SER A N 1
ATOM 1584 C CA . SER A 1 202 ? -1.707 6.600 6.545 1.00 49.25 202 SER A CA 1
ATOM 1585 C C . SER A 1 202 ? -2.082 6.009 7.893 1.00 49.25 202 SER A C 1
ATOM 1587 O O . SER A 1 202 ? -2.945 6.558 8.580 1.00 49.25 202 SER A O 1
ATOM 1589 N N . LEU A 1 203 ? -1.521 4.847 8.234 1.00 58.38 203 LEU A N 1
ATOM 1590 C CA . LEU A 1 203 ? -1.772 4.266 9.535 1.00 58.38 203 LEU A CA 1
ATOM 1591 C C . LEU A 1 203 ? -0.874 5.052 10.476 1.00 58.38 203 LEU A C 1
ATOM 1593 O O . LEU A 1 203 ? 0.331 4.817 10.578 1.00 58.38 203 LEU A O 1
ATOM 1597 N N . ALA A 1 204 ? -1.464 6.064 11.101 1.00 68.00 204 ALA A N 1
ATOM 1598 C CA . ALA A 1 204 ? -0.853 6.653 12.266 1.00 68.00 204 ALA A CA 1
ATOM 1599 C C . ALA A 1 204 ? -0.669 5.505 13.271 1.00 68.00 204 ALA A C 1
ATOM 1601 O O . ALA A 1 204 ? -1.618 4.810 13.645 1.00 68.00 204 ALA A O 1
ATOM 1602 N N . THR A 1 205 ? 0.577 5.267 13.642 1.00 83.69 205 THR A N 1
ATOM 1603 C CA . THR A 1 205 ? 0.959 4.360 14.721 1.00 83.69 205 THR A CA 1
ATOM 1604 C C . THR A 1 205 ? 1.581 5.196 15.822 1.00 83.69 205 THR A C 1
ATOM 1606 O O . THR A 1 205 ? 2.110 6.272 15.556 1.00 83.69 205 THR A O 1
ATOM 1609 N N . LYS A 1 206 ? 1.511 4.739 17.062 1.00 87.88 206 LYS A N 1
ATOM 1610 C CA . LYS A 1 206 ? 2.232 5.349 18.174 1.00 87.88 206 LYS A CA 1
ATOM 1611 C C . LYS A 1 206 ? 3.436 4.489 18.524 1.00 87.88 206 LYS A C 1
ATOM 1613 O O . LYS A 1 206 ? 3.356 3.259 18.509 1.00 87.88 206 LYS A O 1
ATOM 1618 N N . THR A 1 207 ? 4.534 5.156 18.843 1.00 90.81 207 THR A N 1
ATOM 1619 C CA . THR A 1 207 ? 5.710 4.547 19.453 1.00 90.81 207 THR A CA 1
ATOM 1620 C C . THR A 1 207 ? 5.828 5.088 20.863 1.00 90.81 207 THR A C 1
ATOM 1622 O O . THR A 1 207 ? 5.840 6.303 21.068 1.00 90.81 207 THR A O 1
ATOM 1625 N N . ILE A 1 208 ? 5.893 4.183 21.834 1.00 92.12 208 ILE A N 1
ATOM 1626 C CA . ILE A 1 208 ? 6.066 4.546 23.238 1.00 92.12 208 ILE A CA 1
ATOM 1627 C C . ILE A 1 208 ? 7.505 4.256 23.625 1.00 92.12 208 ILE A C 1
ATOM 1629 O O . ILE A 1 208 ? 7.942 3.107 23.598 1.00 92.12 208 ILE A O 1
ATOM 1633 N N . THR A 1 209 ? 8.229 5.300 24.003 1.00 92.94 209 THR A N 1
ATOM 1634 C CA . THR A 1 209 ? 9.611 5.227 24.469 1.00 92.94 209 THR A CA 1
ATOM 1635 C C . THR A 1 209 ? 9.629 5.393 25.978 1.00 92.94 209 THR A C 1
ATOM 1637 O O . THR A 1 209 ? 9.078 6.358 26.506 1.00 92.94 209 THR A O 1
ATOM 1640 N N . ILE A 1 210 ? 10.285 4.477 26.682 1.00 93.38 210 ILE A N 1
ATOM 1641 C CA . ILE A 1 210 ? 10.476 4.558 28.127 1.00 93.38 210 ILE A CA 1
ATOM 1642 C C . ILE A 1 210 ? 11.949 4.596 28.490 1.00 93.38 210 ILE A C 1
ATOM 1644 O O . ILE A 1 210 ? 12.753 3.858 27.928 1.00 93.38 210 ILE A O 1
ATOM 1648 N N . SER A 1 211 ? 12.287 5.407 29.484 1.00 92.62 211 SER A N 1
ATOM 1649 C CA . SER A 1 211 ? 13.611 5.421 30.105 1.00 92.62 211 SER A CA 1
ATOM 1650 C C . SER A 1 211 ? 13.508 4.811 31.495 1.00 92.62 211 SER A C 1
ATOM 1652 O O . SER A 1 211 ? 12.799 5.333 32.357 1.00 92.62 211 SER A O 1
ATOM 1654 N N . VAL A 1 212 ? 14.207 3.704 31.729 1.00 92.62 212 VAL A N 1
ATOM 1655 C CA . VAL A 1 212 ? 14.148 2.926 32.973 1.00 92.62 212 VAL A CA 1
ATOM 1656 C C . VAL A 1 212 ? 15.523 2.915 33.628 1.00 92.62 212 VAL A C 1
ATOM 1658 O O . VAL A 1 212 ? 16.541 2.751 32.964 1.00 92.62 212 VAL A O 1
ATOM 1661 N N . ARG A 1 213 ? 15.565 3.090 34.950 1.00 91.75 213 ARG A N 1
ATOM 1662 C CA . ARG A 1 213 ? 16.768 2.917 35.764 1.00 91.75 213 ARG A CA 1
ATOM 1663 C C . ARG A 1 213 ? 16.659 1.651 36.599 1.00 91.75 213 ARG A C 1
ATOM 1665 O O . ARG A 1 213 ? 15.719 1.530 37.383 1.00 91.75 213 ARG A O 1
ATOM 1672 N N . SER A 1 214 ? 17.654 0.775 36.495 1.00 92.62 214 SER A N 1
ATOM 1673 C CA . SER A 1 214 ? 17.782 -0.421 37.331 1.00 92.62 214 SER A CA 1
ATOM 1674 C C . SER A 1 214 ? 19.099 -0.422 38.105 1.00 92.62 214 SER A C 1
ATOM 1676 O O . SER A 1 214 ? 20.151 -0.031 37.594 1.00 92.62 214 SER A O 1
ATOM 1678 N N . SER A 1 215 ? 19.060 -0.881 39.357 1.00 89.62 215 SER A N 1
ATOM 1679 C CA . SER A 1 215 ? 20.261 -0.999 40.202 1.00 89.62 215 SER A CA 1
ATOM 1680 C C . SER A 1 215 ? 21.113 -2.236 39.884 1.00 89.62 215 SER A C 1
ATOM 1682 O O . SER A 1 215 ? 22.283 -2.294 40.277 1.00 89.62 215 SER A O 1
ATOM 1684 N N . LYS A 1 216 ? 20.542 -3.228 39.190 1.00 89.31 216 LYS A N 1
ATOM 1685 C CA . LYS A 1 216 ? 21.173 -4.508 38.829 1.00 89.31 216 LYS A CA 1
ATOM 1686 C C . LYS A 1 216 ? 20.688 -4.968 37.457 1.00 89.31 216 LYS A C 1
ATOM 1688 O O . LYS A 1 216 ? 19.642 -4.522 36.996 1.00 89.31 216 LYS A O 1
ATOM 1693 N N . GLU A 1 217 ? 21.443 -5.868 36.841 1.00 90.31 217 GLU A N 1
ATOM 1694 C CA . GLU A 1 217 ? 20.980 -6.550 35.639 1.00 90.31 217 GLU A CA 1
ATOM 1695 C C . GLU A 1 217 ? 19.901 -7.580 36.006 1.00 90.31 217 GLU A C 1
ATOM 1697 O O . GLU A 1 217 ? 20.125 -8.395 36.907 1.00 90.31 217 GLU A O 1
ATOM 1702 N N . ILE A 1 218 ? 18.715 -7.490 35.398 1.00 91.50 218 ILE A N 1
ATOM 1703 C CA . ILE A 1 218 ? 17.573 -8.359 35.709 1.00 91.50 218 ILE A CA 1
ATOM 1704 C C . ILE A 1 218 ? 16.626 -8.512 34.514 1.00 91.50 218 ILE A C 1
ATOM 1706 O O . ILE A 1 218 ? 16.172 -7.529 33.929 1.00 91.50 218 ILE A O 1
ATOM 1710 N N . GLU A 1 219 ? 16.255 -9.754 34.208 1.00 91.75 219 GLU A N 1
ATOM 1711 C CA . GLU A 1 219 ? 15.147 -10.057 33.301 1.00 91.75 219 GLU A CA 1
ATOM 1712 C C . GLU A 1 219 ? 13.823 -9.984 34.075 1.00 91.75 219 GLU A C 1
ATOM 1714 O O . GLU A 1 219 ? 13.637 -10.670 35.083 1.00 91.75 219 GLU A O 1
ATOM 1719 N N . THR A 1 220 ? 12.896 -9.140 33.624 1.00 92.94 220 THR A N 1
ATOM 1720 C CA . THR A 1 220 ? 11.605 -8.918 34.292 1.00 92.94 220 THR A CA 1
ATOM 1721 C C . THR A 1 220 ? 10.486 -8.757 33.257 1.00 92.94 220 THR A C 1
ATOM 1723 O O . THR A 1 220 ? 10.744 -8.280 32.145 1.00 92.94 220 THR A O 1
ATOM 1726 N N . PRO A 1 221 ? 9.239 -9.178 33.546 1.00 94.00 221 PRO A N 1
ATOM 1727 C CA . PRO A 1 221 ? 8.128 -8.901 32.649 1.00 94.00 221 PRO A CA 1
ATOM 1728 C C . PRO A 1 221 ? 7.816 -7.404 32.636 1.00 94.00 221 PRO A C 1
ATOM 1730 O O . PRO A 1 221 ? 7.807 -6.742 33.671 1.00 94.00 221 PRO A O 1
ATOM 1733 N N . ILE A 1 222 ? 7.493 -6.881 31.463 1.00 94.62 222 ILE A N 1
ATOM 1734 C CA . ILE A 1 222 ? 7.011 -5.514 31.292 1.00 94.62 222 ILE A CA 1
ATOM 1735 C C . ILE A 1 222 ? 5.608 -5.558 30.711 1.00 94.62 222 ILE A C 1
ATOM 1737 O O . ILE A 1 222 ? 5.355 -6.230 29.710 1.00 94.62 222 ILE A O 1
ATOM 1741 N N . THR A 1 223 ? 4.687 -4.872 31.379 1.00 95.69 223 THR A N 1
ATOM 1742 C CA . THR A 1 223 ? 3.281 -4.823 30.984 1.00 95.69 223 THR A CA 1
ATOM 1743 C C . THR A 1 223 ? 2.908 -3.409 30.585 1.00 95.69 223 THR A C 1
ATOM 1745 O O . THR A 1 223 ? 3.218 -2.462 31.306 1.00 95.69 223 THR A O 1
ATOM 1748 N N . ILE A 1 224 ? 2.229 -3.281 29.449 1.00 95.19 224 ILE A N 1
ATOM 1749 C CA . ILE A 1 224 ? 1.594 -2.041 29.015 1.00 95.19 224 ILE A CA 1
ATOM 1750 C C . ILE A 1 224 ? 0.094 -2.255 29.013 1.00 95.19 224 ILE A C 1
ATOM 1752 O O . ILE A 1 224 ? -0.402 -3.198 28.400 1.00 95.19 224 ILE A O 1
ATOM 1756 N N . GLU A 1 225 ? -0.614 -1.349 29.667 1.00 95.12 225 GLU A N 1
ATOM 1757 C CA . GLU A 1 225 ? -2.062 -1.253 29.611 1.00 95.12 225 GLU A CA 1
ATOM 1758 C C . GLU A 1 225 ? -2.444 0.073 28.971 1.00 95.12 225 GLU A C 1
ATOM 1760 O O . GLU A 1 225 ? -1.851 1.111 29.262 1.00 95.12 225 GLU A O 1
ATOM 1765 N N . TYR A 1 226 ? -3.435 0.038 28.096 1.00 94.38 226 TYR A N 1
ATOM 1766 C CA . TYR A 1 226 ? -4.014 1.236 27.509 1.00 94.38 226 TYR A CA 1
ATOM 1767 C C . TYR A 1 226 ? -5.459 0.975 27.115 1.00 94.38 226 TYR A C 1
ATOM 1769 O O . TYR A 1 226 ? -5.927 -0.165 27.031 1.00 94.38 226 TYR A O 1
ATOM 1777 N N . ARG A 1 227 ? -6.186 2.058 26.889 1.00 92.44 227 ARG A N 1
ATOM 1778 C CA . ARG A 1 227 ? -7.571 2.055 26.461 1.00 92.44 227 ARG A CA 1
ATOM 1779 C C . ARG A 1 227 ? -7.660 2.401 24.985 1.00 92.44 227 ARG A C 1
ATOM 1781 O O . ARG A 1 227 ? -6.944 3.259 24.472 1.00 92.44 227 ARG A O 1
ATOM 1788 N N . MET A 1 228 ? -8.576 1.712 24.328 1.00 90.81 228 MET A N 1
ATOM 1789 C CA . MET A 1 228 ? -8.941 1.913 22.940 1.00 90.81 228 MET A CA 1
ATOM 1790 C C . MET A 1 228 ? -10.433 2.190 22.858 1.00 90.81 228 MET A C 1
ATOM 1792 O O . MET A 1 228 ? -11.252 1.451 23.416 1.00 90.81 228 MET A O 1
ATOM 1796 N N . ASN A 1 229 ? -10.776 3.218 22.097 1.00 81.81 229 ASN A N 1
ATOM 1797 C CA . ASN A 1 229 ? -12.132 3.398 21.600 1.00 81.81 229 ASN A CA 1
ATOM 1798 C C . ASN A 1 229 ? -12.330 2.490 20.371 1.00 81.81 229 ASN A C 1
ATOM 1800 O O . ASN A 1 229 ? -11.361 1.970 19.816 1.00 81.81 229 ASN A O 1
ATOM 1804 N N . ASN A 1 230 ? -13.575 2.282 19.942 1.00 81.81 230 ASN A N 1
ATOM 1805 C CA . ASN A 1 230 ? -13.921 1.415 18.797 1.00 81.81 230 ASN A CA 1
ATOM 1806 C C . ASN A 1 230 ? -13.759 -0.092 19.082 1.00 81.81 230 ASN A C 1
ATOM 1808 O O . ASN A 1 230 ? -13.522 -0.913 18.198 1.00 81.81 230 ASN A O 1
ATOM 1812 N N . ALA A 1 231 ? -13.923 -0.474 20.341 1.00 89.50 231 ALA A N 1
ATOM 1813 C CA . ALA A 1 231 ? -14.165 -1.846 20.747 1.00 89.50 231 ALA A CA 1
ATOM 1814 C C . ALA A 1 231 ? -15.364 -1.853 21.678 1.00 89.50 231 ALA A C 1
ATOM 1816 O O . ALA A 1 231 ? -15.453 -1.015 22.572 1.00 89.50 231 ALA A O 1
ATOM 1817 N N . ARG A 1 232 ? -16.291 -2.784 21.482 1.00 89.00 232 ARG A N 1
ATOM 1818 C CA . ARG A 1 232 ? -17.464 -2.885 22.346 1.00 89.00 232 ARG A CA 1
ATOM 1819 C C . ARG A 1 232 ? -17.961 -4.303 22.453 1.00 89.00 232 ARG A C 1
ATOM 1821 O O . ARG A 1 232 ? -17.766 -5.118 21.551 1.00 89.00 232 ARG A O 1
ATOM 1828 N N . TRP A 1 233 ? -18.671 -4.560 23.539 1.00 92.62 233 TRP A N 1
ATOM 1829 C CA . TRP A 1 233 ? -19.512 -5.736 23.651 1.00 92.62 233 TRP A CA 1
ATOM 1830 C C . TRP A 1 233 ? -20.928 -5.349 24.071 1.00 92.62 233 TRP A C 1
ATOM 1832 O O . TRP A 1 233 ? -21.146 -4.301 24.683 1.00 92.62 233 TRP A O 1
ATOM 1842 N N . TYR A 1 234 ? -21.895 -6.193 23.733 1.00 89.50 234 TYR A N 1
ATOM 1843 C CA . TYR A 1 234 ? -23.252 -6.091 24.257 1.00 89.50 234 TYR A CA 1
ATOM 1844 C C . TYR A 1 234 ? -23.848 -7.488 24.475 1.00 89.50 234 TYR A C 1
ATOM 1846 O O . TYR A 1 234 ? -23.582 -8.406 23.688 1.00 89.50 234 TYR A O 1
ATOM 1854 N N . PRO A 1 235 ? -24.625 -7.678 25.555 1.00 90.56 235 PRO A N 1
ATOM 1855 C CA . PRO A 1 235 ? -25.288 -8.941 25.818 1.00 90.56 235 PRO A CA 1
ATOM 1856 C C . PRO A 1 235 ? -26.491 -9.117 24.888 1.00 90.56 235 PRO A C 1
ATOM 1858 O O . PRO A 1 235 ? -27.190 -8.158 24.560 1.00 90.56 235 PRO A O 1
ATOM 1861 N N . ALA A 1 236 ? -26.767 -10.357 24.508 1.00 89.44 236 ALA A N 1
ATOM 1862 C CA . ALA A 1 236 ? -28.009 -10.737 23.853 1.00 89.44 236 ALA A CA 1
ATOM 1863 C C . ALA A 1 236 ? -28.564 -11.988 24.524 1.00 89.44 236 ALA A C 1
ATOM 1865 O O . ALA A 1 236 ? -27.819 -12.905 24.856 1.00 89.44 236 ALA A O 1
ATOM 1866 N N . TYR A 1 237 ? -29.875 -12.033 24.723 1.00 92.38 237 TYR A N 1
ATOM 1867 C CA . TYR A 1 23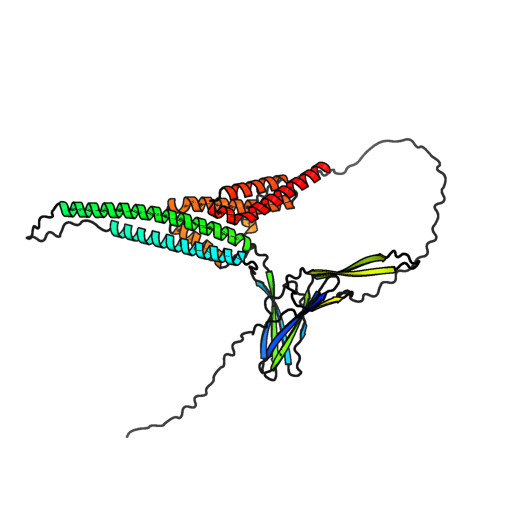7 ? -30.519 -13.113 25.457 1.00 92.38 237 TYR A CA 1
ATOM 1868 C C . TYR A 1 237 ? -31.556 -13.796 24.575 1.00 92.38 237 TYR A C 1
ATOM 1870 O O . TYR A 1 237 ? -32.374 -13.126 23.947 1.00 92.38 237 TYR A O 1
ATOM 1878 N N . ALA A 1 238 ? -31.540 -15.126 24.554 1.00 90.25 238 ALA A N 1
ATOM 1879 C CA . ALA A 1 238 ? -32.593 -15.932 23.952 1.00 90.25 238 ALA A CA 1
ATOM 1880 C C . ALA A 1 238 ? -33.294 -16.730 25.052 1.00 90.25 238 ALA A C 1
ATOM 1882 O O . ALA A 1 238 ? -32.653 -17.477 25.791 1.00 90.25 238 ALA A O 1
ATOM 1883 N N . ALA A 1 239 ? -34.607 -16.560 25.169 1.00 90.81 239 ALA A N 1
ATOM 1884 C CA . ALA A 1 239 ? -35.430 -17.323 26.094 1.00 90.81 239 ALA A CA 1
ATOM 1885 C C . ALA A 1 239 ? -36.215 -18.380 25.316 1.00 90.81 239 ALA A C 1
ATOM 1887 O O . ALA A 1 239 ? -36.920 -18.059 24.360 1.00 90.81 239 ALA A O 1
ATOM 1888 N N . PHE A 1 240 ? -36.115 -19.634 25.745 1.00 88.19 240 PHE A N 1
ATOM 1889 C CA . PHE A 1 240 ? -36.898 -20.738 25.200 1.00 88.19 240 PHE A CA 1
ATOM 1890 C C . PHE A 1 240 ? -37.837 -21.259 26.279 1.00 88.19 240 PHE A C 1
ATOM 1892 O O . PHE A 1 240 ? -37.403 -21.583 27.386 1.00 88.19 240 PHE A O 1
ATOM 1899 N N . VAL A 1 241 ? -39.122 -21.356 25.954 1.00 87.62 241 VAL A N 1
ATOM 1900 C CA . VAL A 1 241 ? -40.115 -21.993 26.819 1.00 87.62 241 VAL A CA 1
ATOM 1901 C C . VAL A 1 241 ? -40.190 -23.463 26.431 1.00 87.62 241 VAL A C 1
ATOM 1903 O O . VAL A 1 241 ? -40.521 -23.793 25.292 1.00 87.62 241 VAL A O 1
ATOM 1906 N N . LYS A 1 242 ? -39.872 -24.358 27.367 1.00 79.06 242 LYS A N 1
ATOM 1907 C CA . LYS A 1 242 ? -40.043 -25.795 27.159 1.00 79.06 242 LYS A CA 1
ATOM 1908 C C . LYS A 1 242 ? -41.479 -26.170 27.506 1.00 79.06 242 LYS A C 1
ATOM 1910 O O . LYS A 1 242 ? -41.885 -26.108 28.664 1.00 79.06 242 LYS A O 1
ATOM 1915 N N . HIS A 1 243 ? -42.240 -26.577 26.496 1.00 68.31 243 HIS A N 1
ATOM 1916 C CA . HIS A 1 243 ? -43.545 -27.201 26.689 1.00 68.31 243 HIS A CA 1
ATOM 1917 C C . HIS A 1 243 ? -43.354 -28.713 26.870 1.00 68.31 243 HIS A C 1
ATOM 1919 O O . HIS A 1 243 ? -43.129 -29.433 25.900 1.00 68.31 243 HIS A O 1
ATOM 1925 N N . GLY A 1 244 ? -43.392 -29.188 28.118 1.00 64.31 244 GLY A N 1
ATOM 1926 C CA . GLY A 1 244 ? -43.470 -30.615 28.452 1.00 64.31 244 GLY A CA 1
ATOM 1927 C C . GLY A 1 244 ? -44.904 -31.040 28.798 1.00 64.31 244 GLY A C 1
ATOM 1928 O O . GLY A 1 244 ? -45.744 -30.193 29.075 1.00 64.31 244 GLY A O 1
ATOM 1929 N N . GLN A 1 245 ? -45.183 -32.351 28.827 1.00 60.31 245 GLN A N 1
ATOM 1930 C CA . GLN A 1 245 ? -46.488 -32.921 29.232 1.00 60.31 245 GLN A CA 1
ATOM 1931 C C . GLN A 1 245 ? -46.829 -32.742 30.729 1.00 60.31 245 GLN A C 1
ATOM 1933 O O . GLN A 1 245 ? -47.896 -33.152 31.173 1.00 60.31 245 GLN A O 1
ATOM 1938 N N . SER A 1 246 ? -45.929 -32.156 31.519 1.00 63.50 246 SER A N 1
ATOM 1939 C CA . SER A 1 246 ? -46.127 -31.872 32.941 1.00 63.50 246 SER A CA 1
ATOM 1940 C C . SER A 1 246 ? -46.538 -30.411 33.128 1.00 63.50 246 SER A C 1
ATOM 1942 O O . SER A 1 246 ? -46.045 -29.539 32.418 1.00 63.50 246 SER A O 1
ATOM 1944 N N . ASP A 1 247 ? -47.377 -30.130 34.125 1.00 66.69 247 ASP A N 1
ATOM 1945 C CA . ASP A 1 247 ? -47.927 -28.803 34.471 1.00 66.69 247 ASP A CA 1
ATOM 1946 C C . ASP A 1 247 ? -46.871 -27.745 34.885 1.00 66.69 247 ASP A C 1
ATOM 1948 O O . ASP A 1 247 ? -47.192 -26.628 35.294 1.00 66.69 247 ASP A O 1
ATOM 1952 N N . LYS A 1 248 ? -45.578 -28.076 34.790 1.00 70.56 248 LYS A N 1
ATOM 1953 C CA . LYS A 1 248 ? -44.458 -27.181 35.086 1.00 70.56 248 LYS A CA 1
ATOM 1954 C C . LYS A 1 248 ? -43.913 -26.571 33.797 1.00 70.56 248 LYS A C 1
ATOM 1956 O O . LYS A 1 248 ? -43.282 -27.248 32.990 1.00 70.56 248 LYS A O 1
ATOM 1961 N N . LYS A 1 249 ? -44.121 -25.263 33.629 1.00 78.19 249 LYS A N 1
ATOM 1962 C CA . LYS A 1 249 ? -43.502 -24.472 32.555 1.00 78.19 249 LYS A CA 1
ATOM 1963 C C . LYS A 1 249 ? -42.053 -24.157 32.930 1.00 78.19 249 LYS A C 1
ATOM 1965 O O . LYS A 1 249 ? -41.816 -23.436 33.895 1.00 78.19 249 LYS A O 1
ATOM 1970 N N . GLU A 1 250 ? -41.096 -24.671 32.163 1.00 84.19 250 GLU A N 1
ATOM 1971 C CA . GLU A 1 250 ? -39.672 -24.349 32.316 1.00 84.19 250 GLU A CA 1
ATOM 1972 C C . GLU A 1 250 ? -39.235 -23.329 31.258 1.00 84.19 250 GLU A C 1
ATOM 1974 O O . GLU A 1 250 ? -39.560 -23.461 30.076 1.00 84.19 250 GLU A O 1
ATOM 1979 N N . VAL A 1 251 ? -38.465 -22.321 31.676 1.00 87.81 251 VAL A N 1
ATOM 1980 C CA . VAL A 1 251 ? -37.851 -21.329 30.782 1.00 87.81 251 VAL A CA 1
ATOM 1981 C C . VAL A 1 251 ? -36.338 -21.509 30.830 1.00 87.81 251 VAL A C 1
ATOM 1983 O O . VAL A 1 251 ? -35.738 -21.401 31.897 1.00 87.81 251 VAL A O 1
ATOM 1986 N N . SER A 1 252 ? -35.707 -21.768 29.685 1.00 88.62 252 SER A N 1
ATOM 1987 C CA . SER A 1 252 ? -34.246 -21.754 29.558 1.00 88.62 252 SER A CA 1
ATOM 1988 C C . SER A 1 252 ? -33.785 -20.441 28.937 1.00 88.62 252 SER A C 1
ATOM 1990 O O . SER A 1 252 ? -34.220 -20.098 27.836 1.00 88.62 252 SER A O 1
ATOM 1992 N N . LEU A 1 253 ? -32.889 -19.737 29.626 1.00 90.81 253 LEU A N 1
ATOM 1993 C CA . LEU A 1 253 ? -32.271 -18.501 29.158 1.00 90.81 253 LEU A CA 1
ATOM 1994 C C . LEU A 1 253 ? -30.849 -18.792 28.668 1.00 90.81 253 LEU A C 1
ATOM 1996 O O . LEU A 1 253 ? -30.020 -19.290 29.428 1.00 90.81 253 LEU A O 1
ATOM 2000 N N . VAL A 1 254 ? -30.564 -18.465 27.412 1.00 92.31 254 VAL A N 1
ATOM 2001 C CA . VAL A 1 254 ? -29.219 -18.511 26.834 1.00 92.31 254 VAL A CA 1
ATOM 2002 C C . VAL A 1 254 ? -28.700 -17.086 26.719 1.00 92.31 254 VAL A C 1
ATOM 2004 O O . VAL A 1 254 ? -29.370 -16.220 26.157 1.00 92.31 254 VAL A O 1
ATOM 2007 N N . SER A 1 255 ? -27.507 -16.846 27.259 1.00 90.19 255 SER A N 1
ATOM 2008 C CA . SER A 1 255 ? -26.812 -15.566 27.150 1.00 90.19 255 SER A CA 1
ATOM 2009 C C . SER A 1 255 ? -25.739 -15.654 26.072 1.00 90.19 255 SER A C 1
ATOM 2011 O O . SER A 1 255 ? -24.848 -16.498 26.137 1.00 90.19 255 SER A O 1
ATOM 2013 N N . TYR A 1 256 ? -25.803 -14.739 25.120 1.00 91.25 256 TYR A N 1
ATOM 2014 C CA . TYR A 1 256 ? -24.791 -14.476 24.111 1.00 91.25 256 TYR A CA 1
ATOM 2015 C C . TYR A 1 256 ? -24.091 -13.156 24.430 1.00 91.25 256 TYR A C 1
ATOM 2017 O O . TYR A 1 256 ? -24.658 -12.265 25.065 1.00 91.25 256 TYR A O 1
ATOM 2025 N N . ALA A 1 257 ? -22.859 -13.020 23.956 1.00 89.62 257 ALA A N 1
ATOM 2026 C CA . ALA A 1 257 ? -22.134 -11.763 23.971 1.00 89.62 257 ALA A CA 1
ATOM 2027 C C . ALA A 1 257 ? -21.628 -11.484 22.562 1.00 89.62 257 ALA A C 1
ATOM 2029 O O . ALA A 1 257 ? -20.839 -12.253 22.013 1.00 89.62 257 ALA A O 1
ATOM 2030 N N . PHE A 1 258 ? -22.093 -10.385 21.982 1.00 90.81 258 PHE A N 1
ATOM 2031 C CA . PHE A 1 258 ? -21.573 -9.911 20.712 1.00 90.81 258 PHE A CA 1
ATOM 2032 C C . PHE A 1 258 ? -20.389 -9.002 20.984 1.00 90.81 258 PHE A C 1
ATOM 2034 O O . PHE A 1 258 ? -20.491 -8.071 21.781 1.00 90.81 258 PHE A O 1
ATOM 2041 N N . VAL A 1 259 ? -19.271 -9.288 20.323 1.00 91.06 259 VAL A N 1
ATOM 2042 C CA . VAL A 1 259 ? -18.030 -8.523 20.430 1.00 91.06 259 VAL A CA 1
ATOM 2043 C C . VAL A 1 259 ? -17.739 -7.890 19.080 1.00 91.06 259 VAL A C 1
ATOM 2045 O O . VAL A 1 259 ? -17.712 -8.574 18.059 1.00 91.06 259 VAL A O 1
ATOM 2048 N N . GLN A 1 260 ? -17.502 -6.585 19.090 1.00 89.44 260 GLN A N 1
ATOM 2049 C CA . GLN A 1 260 ? -17.073 -5.814 17.932 1.00 89.44 260 GLN A CA 1
ATOM 2050 C C . GLN A 1 260 ? -15.666 -5.280 18.198 1.00 89.44 260 GLN A C 1
ATOM 2052 O O . GLN A 1 260 ? -15.429 -4.610 19.206 1.00 89.44 260 GLN A O 1
ATOM 2057 N N . ASN A 1 261 ? -14.745 -5.587 17.285 1.00 88.94 261 ASN A N 1
ATOM 2058 C CA . ASN A 1 261 ? -13.368 -5.112 17.309 1.00 88.94 261 ASN A CA 1
ATOM 2059 C C . ASN A 1 261 ? -13.092 -4.266 16.062 1.00 88.94 261 ASN A C 1
ATOM 2061 O O . ASN A 1 261 ? -12.943 -4.802 14.967 1.00 88.94 261 ASN A O 1
ATOM 2065 N N . GLU A 1 262 ? -12.974 -2.956 16.248 1.00 84.12 262 GLU A N 1
ATOM 2066 C CA . GLU A 1 262 ? -12.529 -2.003 15.225 1.00 84.12 262 GLU A CA 1
ATOM 2067 C C . GLU A 1 262 ? -11.239 -1.292 15.664 1.00 84.12 262 GLU A C 1
ATOM 2069 O O . GLU A 1 262 ? -10.908 -0.206 15.191 1.00 84.12 262 GLU A O 1
ATOM 2074 N N . THR A 1 263 ? -10.476 -1.916 16.567 1.00 82.06 263 THR A N 1
ATOM 2075 C CA . THR A 1 263 ? -9.210 -1.369 17.078 1.00 82.06 263 THR A CA 1
ATOM 2076 C C . THR A 1 263 ? -8.067 -1.449 16.073 1.00 82.06 263 THR A C 1
ATOM 2078 O O . THR A 1 263 ? -7.064 -0.756 16.220 1.00 82.06 263 THR A O 1
ATOM 2081 N N . GLY A 1 264 ? -8.205 -2.297 15.050 1.00 80.00 264 GLY A N 1
ATOM 2082 C CA . GLY A 1 264 ? -7.123 -2.623 14.121 1.00 80.00 264 GLY A CA 1
ATOM 2083 C C . GLY A 1 264 ? -6.079 -3.577 14.709 1.00 80.00 264 GLY A C 1
ATOM 2084 O O . GLY A 1 264 ? -5.074 -3.845 14.055 1.00 80.00 264 GLY A O 1
ATOM 2085 N N . GLU A 1 265 ? -6.312 -4.104 15.913 1.00 83.62 265 GLU A N 1
ATOM 2086 C CA . GLU A 1 265 ? -5.412 -5.038 16.582 1.00 83.62 265 GLU A CA 1
ATOM 2087 C C . GLU A 1 265 ? -5.928 -6.475 16.526 1.00 83.62 265 GLU A C 1
ATOM 2089 O O . GLU A 1 265 ? -7.123 -6.731 16.703 1.00 83.62 265 GLU A O 1
ATOM 2094 N N . ASP A 1 266 ? -5.009 -7.422 16.324 1.00 87.19 266 ASP A N 1
ATOM 2095 C CA . ASP A 1 266 ? -5.314 -8.850 16.366 1.00 87.19 266 ASP A CA 1
ATOM 2096 C C . ASP A 1 266 ? -5.319 -9.356 17.815 1.00 87.19 266 ASP A C 1
ATOM 2098 O O . ASP A 1 266 ? -4.299 -9.344 18.505 1.00 87.19 266 ASP A O 1
ATOM 2102 N N . TRP A 1 267 ? -6.483 -9.814 18.272 1.00 89.56 267 TRP A N 1
ATOM 2103 C CA . TRP A 1 267 ? -6.696 -10.352 19.619 1.00 89.56 267 TRP A CA 1
ATOM 2104 C C . TRP A 1 267 ? -6.591 -11.881 19.679 1.00 89.56 267 TRP A C 1
ATOM 2106 O O . TRP A 1 267 ? -7.013 -12.498 20.664 1.00 89.56 267 TRP A O 1
ATOM 2116 N N . LYS A 1 268 ? -6.057 -12.526 18.636 1.00 86.69 268 LYS A N 1
ATOM 2117 C CA . LYS A 1 268 ? -5.899 -13.980 18.587 1.00 86.69 268 LYS A CA 1
ATOM 2118 C C . LYS A 1 268 ? -5.082 -14.495 19.776 1.00 86.69 268 LYS A C 1
ATOM 2120 O O . LYS A 1 268 ? -3.989 -14.015 20.054 1.00 86.69 268 LYS A O 1
ATOM 2125 N N . ASN A 1 269 ? -5.613 -15.521 20.446 1.00 87.25 269 ASN A N 1
ATOM 2126 C CA . ASN A 1 269 ? -5.037 -16.151 21.643 1.00 87.25 269 ASN A CA 1
ATOM 2127 C C . ASN A 1 269 ? -4.925 -15.236 22.883 1.00 87.25 269 ASN A C 1
ATOM 2129 O O . ASN A 1 269 ? -4.148 -15.541 23.785 1.00 87.25 269 ASN A O 1
ATOM 2133 N N . SER A 1 270 ? -5.691 -14.143 22.952 1.00 91.25 270 SER A N 1
ATOM 2134 C CA . SER A 1 270 ? -5.769 -13.300 24.152 1.00 91.25 270 SER A CA 1
ATOM 2135 C C . SER A 1 270 ? -6.924 -13.717 25.072 1.00 91.25 270 SER A C 1
ATOM 2137 O O . SER A 1 270 ? -7.939 -14.258 24.626 1.00 91.25 270 SER A O 1
ATOM 2139 N N . ALA A 1 271 ? -6.776 -13.473 26.376 1.00 94.06 271 ALA A N 1
ATOM 2140 C CA . ALA A 1 271 ? -7.852 -13.675 27.340 1.00 94.06 271 ALA A CA 1
ATOM 2141 C C . ALA A 1 271 ? -8.862 -12.520 27.253 1.00 94.06 271 ALA A C 1
ATOM 2143 O O . ALA A 1 271 ? -8.525 -11.379 27.571 1.00 94.06 271 ALA A O 1
ATOM 2144 N N . ILE A 1 272 ? -10.098 -12.813 26.843 1.00 92.62 272 ILE A N 1
ATOM 2145 C CA . ILE A 1 272 ? -11.165 -11.812 26.723 1.00 92.62 272 ILE A CA 1
ATOM 2146 C C . ILE A 1 272 ? -12.048 -11.840 27.973 1.00 92.62 272 ILE A C 1
ATOM 2148 O O . ILE A 1 272 ? -12.603 -12.879 28.328 1.00 92.62 272 ILE A O 1
ATOM 2152 N N . ALA A 1 273 ? -12.212 -10.682 28.611 1.00 92.69 273 ALA A N 1
ATOM 2153 C CA . ALA A 1 273 ? -13.128 -10.475 29.728 1.00 92.69 273 ALA A CA 1
ATOM 2154 C C . ALA A 1 273 ? -14.196 -9.439 29.356 1.00 92.69 273 ALA A C 1
ATOM 2156 O O . ALA A 1 273 ? -13.890 -8.416 28.748 1.00 92.69 273 ALA A O 1
ATOM 2157 N N . LEU A 1 274 ? -15.448 -9.683 29.743 1.00 91.12 274 LEU A N 1
ATOM 2158 C CA . LEU A 1 274 ? -16.576 -8.792 29.466 1.00 91.12 274 LEU A CA 1
ATOM 2159 C C . LEU A 1 274 ? -16.995 -8.080 30.750 1.00 91.12 274 LEU A C 1
ATOM 2161 O O . LEU A 1 274 ? -17.216 -8.724 31.775 1.00 91.12 274 LEU A O 1
ATOM 2165 N N . SER A 1 275 ? -17.104 -6.756 30.699 1.00 87.12 275 SER A N 1
ATOM 2166 C CA . SER A 1 275 ? -17.506 -5.932 31.837 1.00 87.12 275 SER A CA 1
ATOM 2167 C C . SER A 1 275 ? -18.766 -5.139 31.523 1.00 87.12 275 SER A C 1
ATOM 2169 O O . SER A 1 275 ? -18.799 -4.368 30.565 1.00 87.12 275 SER A O 1
ATOM 2171 N N . ALA A 1 276 ? -19.797 -5.293 32.357 1.00 79.81 276 ALA A N 1
ATOM 2172 C CA . ALA A 1 276 ? -21.031 -4.508 32.267 1.00 79.81 276 ALA A CA 1
ATOM 2173 C C . ALA A 1 276 ? -20.887 -3.093 32.862 1.00 79.81 276 ALA A C 1
ATOM 2175 O O . ALA A 1 276 ? -21.839 -2.317 32.842 1.00 79.81 276 ALA A O 1
ATOM 2176 N N . ALA A 1 277 ? -19.713 -2.752 33.402 1.00 74.25 277 ALA A N 1
ATOM 2177 C CA . ALA A 1 277 ? -19.437 -1.413 33.899 1.00 74.25 277 ALA A CA 1
ATOM 2178 C C . ALA A 1 277 ? -19.277 -0.413 32.741 1.00 74.25 277 ALA A C 1
ATOM 2180 O O . ALA A 1 277 ? -18.729 -0.738 31.685 1.00 74.25 277 ALA A O 1
ATOM 2181 N N . VAL A 1 278 ? -19.705 0.829 32.960 1.00 64.50 278 VAL A N 1
ATOM 2182 C CA . VAL A 1 278 ? -19.393 1.945 32.062 1.00 64.50 278 VAL A CA 1
ATOM 2183 C C . VAL A 1 278 ? -18.000 2.457 32.427 1.00 64.50 278 VAL A C 1
ATOM 2185 O O . VAL A 1 278 ? -17.783 2.892 33.553 1.00 64.50 278 VAL A O 1
ATOM 2188 N N . ALA A 1 279 ? -17.046 2.377 31.496 1.00 58.66 279 ALA A N 1
ATOM 2189 C CA . ALA A 1 279 ? -15.647 2.737 31.755 1.00 58.66 279 ALA A CA 1
ATOM 2190 C C . ALA A 1 279 ? -15.442 4.231 32.089 1.00 58.66 279 ALA A C 1
ATOM 2192 O O . ALA A 1 279 ? -14.506 4.556 32.812 1.00 58.66 279 ALA A O 1
ATOM 2193 N N . ASP A 1 280 ? -16.332 5.105 31.602 1.00 58.22 280 ASP A N 1
ATOM 2194 C CA . ASP A 1 280 ? -16.251 6.569 31.728 1.00 58.22 280 ASP A CA 1
ATOM 2195 C C . ASP A 1 280 ? -17.190 7.163 32.791 1.00 58.22 280 ASP A C 1
ATOM 2197 O O . ASP A 1 280 ? -17.462 8.362 32.763 1.00 58.22 280 ASP A O 1
ATOM 2201 N N . SER A 1 281 ? -17.741 6.375 33.724 1.00 52.88 281 SER A N 1
ATOM 2202 C CA . SER A 1 281 ? -18.615 6.962 34.744 1.00 52.88 281 SER A CA 1
ATOM 2203 C C . SER A 1 281 ? -17.794 7.755 35.766 1.00 52.88 281 SER A C 1
ATOM 2205 O O . SER A 1 281 ? -17.482 7.269 36.855 1.00 52.88 281 SER A O 1
ATOM 2207 N N . THR A 1 282 ? -17.483 9.009 35.442 1.00 49.50 282 THR A N 1
ATOM 2208 C CA . THR A 1 282 ? -17.395 10.063 36.448 1.00 49.50 282 THR A CA 1
ATOM 2209 C C . THR A 1 282 ? -18.706 9.983 37.216 1.00 49.50 282 THR A C 1
ATOM 2211 O O . THR A 1 282 ? -19.779 10.110 36.627 1.00 49.50 282 THR A O 1
ATOM 2214 N N . VAL A 1 283 ? -18.646 9.668 38.507 1.00 50.34 283 VAL A N 1
ATOM 2215 C CA . VAL A 1 283 ? -19.834 9.609 39.359 1.00 50.34 283 VAL A CA 1
ATOM 2216 C C . VAL A 1 283 ? -20.373 11.035 39.478 1.00 50.34 283 VAL A C 1
ATOM 2218 O O . VAL A 1 283 ? -20.015 11.772 40.389 1.00 50.34 283 VAL A O 1
ATOM 2221 N N . SER A 1 284 ? -21.192 11.468 38.522 1.00 57.34 284 SER A N 1
ATOM 2222 C CA . SER A 1 284 ? -22.025 12.647 38.696 1.00 57.34 284 SER A CA 1
ATOM 2223 C C . SER A 1 284 ? -23.197 12.221 39.566 1.00 57.34 284 SER A C 1
ATOM 2225 O O . SER A 1 284 ? -23.962 11.332 39.182 1.00 57.34 284 SER A O 1
ATOM 2227 N N . LEU A 1 285 ? -23.321 12.828 40.746 1.00 68.81 285 LEU A N 1
ATOM 2228 C CA . LEU A 1 285 ? -24.507 12.669 41.580 1.00 68.81 285 LEU A CA 1
ATOM 2229 C C . LEU A 1 285 ? -25.749 12.962 40.722 1.00 68.81 285 LEU A C 1
ATOM 2231 O O . LEU A 1 285 ? -25.771 13.991 40.042 1.00 68.81 285 LEU A O 1
ATOM 2235 N N . PRO A 1 286 ? -26.762 12.078 40.711 1.00 68.69 286 PRO A N 1
ATOM 2236 C CA . PRO A 1 286 ? -27.988 12.354 39.984 1.00 68.69 286 PRO A CA 1
ATOM 2237 C C . PRO A 1 286 ? -28.610 13.637 40.539 1.00 68.69 286 PRO A C 1
ATOM 2239 O O . PRO A 1 286 ? -28.770 13.787 41.751 1.00 68.69 286 PRO A O 1
ATOM 2242 N N . THR A 1 287 ? -28.967 14.572 39.662 1.00 76.44 287 THR A N 1
ATOM 2243 C CA . THR A 1 287 ? -29.789 15.721 40.045 1.00 76.44 287 THR A CA 1
ATOM 2244 C C . THR A 1 287 ? -31.166 15.207 40.448 1.00 76.44 287 THR A C 1
ATOM 2246 O O . THR A 1 287 ? -31.886 14.660 39.611 1.00 76.44 287 THR A O 1
ATOM 2249 N N . LEU A 1 288 ? -31.518 15.353 41.728 1.00 78.38 288 LEU A N 1
ATOM 2250 C CA . LEU A 1 288 ? -32.852 15.040 42.233 1.00 78.38 288 LEU A CA 1
ATOM 2251 C C . LEU A 1 288 ? -33.869 15.902 41.479 1.00 78.38 288 LEU A C 1
ATOM 2253 O O . LEU A 1 288 ? -33.817 17.127 41.553 1.00 78.38 288 LEU A O 1
ATOM 2257 N N . GLN A 1 289 ? -34.766 15.263 40.731 1.00 79.25 289 GLN A N 1
ATOM 2258 C CA . GLN A 1 289 ? -35.903 15.954 40.138 1.00 79.25 289 GLN A CA 1
ATOM 2259 C C . GLN A 1 289 ? -37.043 15.992 41.152 1.00 79.25 289 GLN A C 1
ATOM 2261 O O . GLN A 1 289 ? -37.432 14.958 41.698 1.00 79.25 289 GLN A O 1
ATOM 2266 N N . GLU A 1 290 ? -37.563 17.188 41.414 1.00 81.25 290 GLU A N 1
ATOM 2267 C CA . GLU A 1 290 ? -38.734 17.372 42.264 1.00 81.25 290 GLU A CA 1
ATOM 2268 C C . GLU A 1 290 ? -39.976 16.805 41.571 1.00 81.25 290 GLU A C 1
ATOM 2270 O O . GLU A 1 290 ? -40.250 17.079 40.401 1.00 81.25 290 GLU A O 1
ATOM 2275 N N . TRP A 1 291 ? -40.741 15.996 42.302 1.00 76.31 291 TRP A N 1
ATOM 2276 C CA . TRP A 1 291 ? -42.040 15.522 41.844 1.00 76.31 291 TRP A CA 1
ATOM 2277 C C . TRP A 1 291 ? -43.094 16.573 42.190 1.00 76.31 291 TRP A C 1
ATOM 2279 O O . TRP A 1 291 ? -43.454 16.738 43.355 1.00 76.31 291 TRP A O 1
ATOM 2289 N N . HIS A 1 292 ? -43.621 17.266 41.181 1.00 75.94 292 HIS A N 1
ATOM 2290 C CA . HIS A 1 292 ? -44.784 18.132 41.358 1.00 75.94 292 HIS A CA 1
ATOM 2291 C C . HIS A 1 292 ? -46.070 17.341 41.109 1.00 75.94 292 HIS A C 1
ATOM 2293 O O . HIS A 1 292 ? -46.335 16.895 39.994 1.00 75.94 292 HIS A O 1
ATOM 2299 N N . ILE A 1 293 ? -46.900 17.207 42.143 1.00 77.31 293 ILE A N 1
ATOM 2300 C CA . ILE A 1 293 ? -48.272 16.719 41.999 1.00 77.31 293 ILE A CA 1
ATOM 2301 C C . ILE A 1 293 ? -49.086 17.850 41.365 1.00 77.31 293 ILE A C 1
ATOM 2303 O O . ILE A 1 293 ? -49.365 18.859 42.011 1.00 77.31 293 ILE A O 1
ATOM 2307 N N . ARG A 1 294 ? -49.456 17.700 40.091 1.00 68.06 294 ARG A N 1
ATOM 2308 C CA . ARG A 1 294 ? -50.480 18.538 39.456 1.00 68.06 294 ARG A CA 1
ATOM 2309 C C . ARG A 1 294 ? -51.821 17.828 39.566 1.00 68.06 294 ARG A C 1
ATOM 2311 O O . ARG A 1 294 ? -51.928 16.663 39.197 1.00 68.06 294 ARG A O 1
ATOM 2318 N N . MET A 1 295 ? -52.835 18.533 40.061 1.00 66.12 295 MET A N 1
ATOM 2319 C CA . MET A 1 295 ? -54.210 18.108 39.831 1.00 66.12 295 MET A CA 1
ATOM 2320 C C . MET A 1 295 ? -54.512 18.345 38.356 1.00 66.12 295 MET A C 1
ATOM 2322 O O . MET A 1 295 ? -54.231 19.414 37.818 1.00 66.12 295 MET A O 1
ATOM 2326 N N . GLU A 1 296 ? -55.001 17.310 37.689 1.00 61.56 296 GLU A N 1
ATOM 2327 C CA . GLU A 1 296 ? -55.422 17.404 36.303 1.00 61.56 296 GLU A CA 1
ATOM 2328 C C . GLU A 1 296 ? -56.720 18.210 36.252 1.00 61.56 296 GLU A C 1
ATOM 2330 O O . GLU A 1 296 ? -57.790 17.706 36.602 1.00 61.56 296 GLU A O 1
ATOM 2335 N N . ASP A 1 297 ? -56.619 19.480 35.856 1.00 64.31 297 ASP A N 1
ATOM 2336 C CA . ASP A 1 297 ? -57.783 20.287 35.515 1.00 64.31 297 ASP A CA 1
ATOM 2337 C C . ASP A 1 297 ? -58.414 19.662 34.272 1.00 64.31 297 ASP A C 1
ATOM 2339 O O . ASP A 1 297 ? -57.996 19.901 33.136 1.00 64.31 297 ASP A O 1
ATOM 2343 N N . LYS A 1 298 ? -59.411 18.798 34.490 1.00 55.81 298 LYS A N 1
ATOM 2344 C CA . LYS A 1 298 ? -60.262 18.306 33.409 1.00 55.81 298 LYS A CA 1
ATOM 2345 C C . LYS A 1 298 ? -60.806 19.528 32.668 1.00 55.81 298 LYS A C 1
ATOM 2347 O O . LYS A 1 298 ? -61.485 20.337 33.306 1.00 55.81 298 LYS A O 1
ATOM 2352 N N . PRO A 1 299 ? -60.571 19.672 31.352 1.00 56.34 299 PRO A N 1
ATOM 2353 C CA . PRO A 1 299 ? -61.218 20.732 30.606 1.00 56.34 299 PRO A CA 1
ATOM 2354 C C . PRO A 1 299 ? -62.727 20.513 30.713 1.00 56.34 299 PRO A C 1
ATOM 2356 O O . PRO A 1 299 ? -63.254 19.483 30.286 1.00 56.34 299 PRO A O 1
ATOM 2359 N N . VAL A 1 300 ? -63.416 21.469 31.337 1.00 57.00 300 VAL A N 1
ATOM 2360 C CA . VAL A 1 300 ? -64.874 21.547 31.294 1.00 57.00 300 VAL A CA 1
ATOM 2361 C C . VAL A 1 300 ? -65.230 21.670 29.819 1.00 57.00 300 VAL A C 1
ATOM 2363 O O . VAL A 1 300 ? -64.833 22.629 29.159 1.00 57.00 300 VAL A O 1
ATOM 2366 N N . SER A 1 301 ? -65.925 20.673 29.276 1.00 54.75 301 SER A N 1
ATOM 2367 C CA . SER A 1 301 ? -66.467 20.756 27.926 1.00 54.75 301 SER A CA 1
ATOM 2368 C C . SER A 1 301 ? -67.601 21.782 27.929 1.00 54.75 301 SER A C 1
ATOM 2370 O O . SER A 1 301 ? -68.769 21.430 28.107 1.00 54.75 301 SER A O 1
ATOM 2372 N N . GLU A 1 302 ? -67.268 23.062 27.780 1.00 52.97 302 GLU A N 1
ATOM 2373 C CA . GLU A 1 302 ? -68.256 24.070 27.417 1.00 52.97 302 GLU A CA 1
ATOM 2374 C C . GLU A 1 302 ? -68.710 23.787 25.986 1.00 52.97 302 GLU A C 1
ATOM 2376 O O . GLU A 1 302 ? -67.922 23.756 25.038 1.00 52.97 302 GLU A O 1
ATOM 2381 N N . GLY A 1 303 ? -70.000 23.470 25.875 1.00 45.59 303 GLY A N 1
ATOM 2382 C CA . GLY A 1 303 ? -70.648 23.046 24.648 1.00 45.59 303 GLY A CA 1
ATOM 2383 C C . GLY A 1 303 ? -70.391 24.008 23.494 1.00 45.59 303 GLY A C 1
ATOM 2384 O O . GLY A 1 303 ? -70.416 25.229 23.644 1.00 45.59 303 GLY A O 1
ATOM 2385 N N . GLN A 1 304 ? -70.173 23.420 22.320 1.00 46.25 304 GLN A N 1
ATOM 2386 C CA . GLN A 1 304 ? -70.079 24.132 21.058 1.00 46.25 304 GLN A CA 1
ATOM 2387 C C . GLN A 1 304 ? -71.323 25.001 20.850 1.00 46.25 304 GLN A C 1
ATOM 2389 O O . GLN A 1 304 ? -72.391 24.507 20.496 1.00 46.25 304 GLN A O 1
ATOM 2394 N N . VAL A 1 305 ? -71.169 26.313 21.009 1.00 42.81 305 VAL A N 1
ATOM 2395 C CA . VAL A 1 305 ? -72.061 27.282 20.376 1.00 42.81 305 VAL A CA 1
ATOM 2396 C C . VAL A 1 305 ? -71.350 27.774 19.127 1.00 42.81 305 VAL A C 1
ATOM 2398 O O . VAL A 1 305 ? -70.471 28.635 19.169 1.00 42.81 305 VAL A O 1
ATOM 2401 N N . SER A 1 306 ? -71.734 27.188 17.998 1.00 47.97 306 SER A N 1
ATOM 2402 C CA . SER A 1 306 ? -71.420 27.681 16.666 1.00 47.97 306 SER A CA 1
ATOM 2403 C C . SER A 1 306 ? -71.928 29.117 16.523 1.00 47.97 306 SER A C 1
ATOM 2405 O O . SER A 1 306 ? -73.130 29.354 16.401 1.00 47.97 306 SER A O 1
ATOM 2407 N N . LYS A 1 307 ? -71.010 30.083 16.522 1.00 44.81 307 LYS A N 1
ATOM 2408 C CA . LYS A 1 307 ? -71.263 31.408 15.958 1.00 44.81 307 LYS A CA 1
ATOM 2409 C C . LYS A 1 307 ? -70.459 31.548 14.681 1.00 44.81 307 LYS A C 1
ATOM 2411 O O . LYS A 1 307 ? -69.258 31.802 14.704 1.00 44.81 307 LYS A O 1
ATOM 2416 N N . GLU A 1 308 ? -71.169 31.387 13.572 1.00 46.72 308 GLU A N 1
ATOM 2417 C CA . GLU A 1 308 ? -70.779 31.951 12.291 1.00 46.72 308 GLU A CA 1
ATOM 2418 C C . GLU A 1 308 ? -70.410 33.426 12.465 1.00 46.72 308 GLU A C 1
ATOM 2420 O O . GLU A 1 308 ? -71.114 34.196 13.131 1.00 46.72 308 GLU A O 1
ATOM 2425 N N . ARG A 1 309 ? -69.329 33.844 11.806 1.00 40.97 309 ARG A N 1
ATOM 2426 C CA . ARG A 1 309 ? -69.166 35.243 11.434 1.00 40.97 309 ARG A CA 1
ATOM 2427 C C . ARG A 1 309 ? -68.563 35.361 10.030 1.00 40.97 309 ARG A C 1
ATOM 2429 O O . ARG A 1 309 ? -67.601 34.654 9.734 1.00 40.97 309 ARG A O 1
ATOM 2436 N N . PRO A 1 310 ? -69.133 36.229 9.172 1.00 43.31 310 PRO A N 1
ATOM 2437 C CA . PRO A 1 310 ? -68.770 36.356 7.769 1.00 43.31 310 PRO A CA 1
ATOM 2438 C C . PRO A 1 310 ? -67.590 37.315 7.563 1.00 43.31 310 PRO A C 1
ATOM 2440 O O . PRO A 1 310 ? -67.195 38.063 8.458 1.00 43.31 310 PRO A O 1
ATOM 2443 N N . GLY A 1 311 ? -67.022 37.255 6.358 1.00 40.50 311 GLY A N 1
ATOM 2444 C CA . GLY A 1 311 ? -65.715 37.804 6.022 1.00 40.50 311 GLY A CA 1
ATOM 2445 C C . GLY A 1 311 ? -65.584 39.320 5.828 1.00 40.50 311 GLY A C 1
ATOM 2446 O O . GLY A 1 311 ? -66.544 40.084 5.772 1.00 40.50 311 GLY A O 1
ATOM 2447 N N . ARG A 1 312 ? -64.315 39.711 5.684 1.00 36.44 312 ARG A N 1
ATOM 2448 C CA . ARG A 1 312 ? -63.724 40.893 5.020 1.00 36.44 312 ARG A CA 1
ATOM 2449 C C . ARG A 1 312 ? -62.205 40.649 5.097 1.00 36.44 312 ARG A C 1
ATOM 2451 O O . ARG A 1 312 ? -61.732 40.228 6.139 1.00 36.44 312 ARG A O 1
ATOM 2458 N N . GLY A 1 313 ? -61.378 40.763 4.065 1.00 35.34 313 GLY A N 1
ATOM 2459 C CA . GLY A 1 313 ? -61.399 41.700 2.954 1.00 35.34 313 GLY A CA 1
ATOM 2460 C C . GLY A 1 313 ? -60.275 42.726 3.152 1.00 35.34 313 GLY A C 1
ATOM 2461 O O . GLY A 1 313 ? -60.422 43.606 3.989 1.00 35.34 313 GLY A O 1
ATOM 2462 N N . ALA A 1 314 ? -59.230 42.606 2.321 1.00 33.69 314 ALA A N 1
ATOM 2463 C CA . ALA A 1 314 ? -58.216 43.602 1.936 1.00 33.69 314 ALA A CA 1
ATOM 2464 C C . ALA A 1 314 ? -56.955 43.858 2.811 1.00 33.69 314 ALA A C 1
ATOM 2466 O O . ALA A 1 314 ? -56.983 44.565 3.808 1.00 33.69 314 ALA A O 1
ATOM 2467 N N . ALA A 1 315 ? -55.831 43.403 2.234 1.00 31.83 315 ALA A N 1
ATOM 2468 C CA . ALA A 1 315 ? -54.680 44.198 1.772 1.00 31.83 315 ALA A CA 1
ATOM 2469 C C . ALA A 1 315 ? -53.490 44.539 2.700 1.00 31.83 315 ALA A C 1
ATOM 2471 O O . ALA A 1 315 ? -53.633 45.064 3.795 1.00 31.83 315 ALA A O 1
ATOM 2472 N N . SER A 1 316 ? -52.316 44.399 2.058 1.00 29.69 316 SER A N 1
ATOM 2473 C CA . SER A 1 316 ? -51.048 45.134 2.221 1.00 29.69 316 SER A CA 1
ATOM 2474 C C . SER A 1 316 ? -49.913 44.470 3.015 1.00 29.69 316 SER A C 1
ATOM 2476 O O . SER A 1 316 ? -49.979 44.346 4.230 1.00 29.69 316 SER A O 1
ATOM 2478 N N . GLY A 1 317 ? -48.796 44.223 2.311 1.00 28.39 317 GLY A N 1
ATOM 2479 C CA . GLY A 1 317 ? -47.464 44.538 2.847 1.00 28.39 317 GLY A CA 1
ATOM 2480 C C . GLY A 1 317 ? -46.439 43.403 2.933 1.00 28.39 317 GLY A C 1
ATOM 2481 O O . GLY A 1 317 ? -46.320 42.767 3.965 1.00 28.39 317 GLY A O 1
ATOM 2482 N N . SER A 1 318 ? -45.668 43.228 1.853 1.00 28.80 318 SER A N 1
ATOM 2483 C CA . SER A 1 318 ? -44.254 42.798 1.775 1.00 28.80 318 SER A CA 1
ATOM 2484 C C . SER A 1 318 ? -43.680 41.742 2.743 1.00 28.80 318 SER A C 1
ATOM 2486 O O . SER A 1 318 ? -43.518 42.000 3.930 1.00 28.80 318 SER A O 1
ATOM 2488 N N . SER A 1 319 ? -43.120 40.663 2.182 1.00 30.59 319 SER A N 1
ATOM 2489 C CA . SER A 1 319 ? -41.671 40.376 2.250 1.00 30.59 319 SER A CA 1
ATOM 2490 C C . SER A 1 319 ? -41.345 39.034 1.572 1.00 30.59 319 SER A C 1
ATOM 2492 O O . SER A 1 319 ? -41.711 37.966 2.048 1.00 30.59 319 SER A O 1
ATOM 2494 N N . SER A 1 320 ? -40.640 39.141 0.444 1.00 29.17 320 SER A N 1
ATOM 2495 C CA . SER A 1 320 ? -39.494 38.307 0.054 1.00 29.17 320 SER A CA 1
ATOM 2496 C C . SER A 1 320 ? -39.679 36.786 -0.053 1.00 29.17 320 SER A C 1
ATOM 2498 O O . SER A 1 320 ? -39.331 36.018 0.839 1.00 29.17 320 SER A O 1
ATOM 2500 N N . LYS A 1 321 ? -40.085 36.343 -1.251 1.00 30.02 321 LYS A N 1
ATOM 2501 C CA . LYS A 1 321 ? -39.693 35.033 -1.790 1.00 30.02 321 LYS A CA 1
ATOM 2502 C C . LYS A 1 321 ? -38.211 35.081 -2.170 1.00 30.02 321 LYS A C 1
ATOM 2504 O O . LYS A 1 321 ? -37.840 35.863 -3.040 1.00 30.02 321 LYS A O 1
ATOM 2509 N N . VAL A 1 322 ? -37.400 34.205 -1.584 1.00 28.70 322 VAL A N 1
ATOM 2510 C CA . VAL A 1 322 ? -36.113 33.801 -2.162 1.00 28.70 322 VAL A CA 1
ATOM 2511 C C . VAL A 1 322 ? -36.283 32.388 -2.703 1.00 28.70 322 VAL A C 1
ATOM 2513 O O . VAL A 1 322 ? -36.536 31.438 -1.968 1.00 28.70 322 VAL A O 1
ATOM 2516 N N . ASN A 1 323 ? -36.199 32.303 -4.024 1.00 31.92 323 ASN A N 1
ATOM 2517 C CA . ASN A 1 323 ? -36.020 31.085 -4.801 1.00 31.92 323 ASN A CA 1
ATOM 2518 C C . ASN A 1 323 ? -34.661 30.463 -4.423 1.00 31.92 323 ASN A C 1
ATOM 2520 O O . ASN A 1 323 ? -33.671 31.198 -4.447 1.00 31.92 323 ASN A O 1
ATOM 2524 N N . PRO A 1 324 ? -34.533 29.154 -4.154 1.00 32.16 324 PRO A N 1
ATOM 2525 C CA . PRO A 1 324 ? -33.232 28.512 -4.224 1.00 32.16 324 PRO A CA 1
ATOM 2526 C C . PRO A 1 324 ? -32.897 28.283 -5.702 1.00 32.16 324 PRO A C 1
ATOM 2528 O O . PRO A 1 324 ? -33.243 27.267 -6.300 1.00 32.16 324 PRO A O 1
ATOM 2531 N N . SER A 1 325 ? -32.248 29.272 -6.312 1.00 31.28 325 SER A N 1
ATOM 2532 C CA . SER A 1 325 ? -31.498 29.080 -7.548 1.00 31.28 325 SER A CA 1
ATOM 2533 C C . SER A 1 325 ? -30.355 28.097 -7.295 1.00 31.28 325 SER A C 1
ATOM 2535 O O . SER A 1 325 ? -29.536 28.299 -6.397 1.00 31.28 325 SER A O 1
ATOM 2537 N N . SER A 1 326 ? -30.310 27.045 -8.111 1.00 37.94 326 SER A N 1
ATOM 2538 C CA . SER A 1 326 ? -29.152 26.176 -8.300 1.00 37.94 326 SER A CA 1
ATOM 2539 C C . SER A 1 326 ? -27.861 26.978 -8.474 1.00 37.94 326 SER A C 1
ATOM 2541 O O . SER A 1 326 ? -27.863 28.003 -9.158 1.00 37.94 326 SER A O 1
ATOM 2543 N N . PRO A 1 327 ? -26.731 26.410 -8.045 1.00 34.56 327 PRO A N 1
ATOM 2544 C CA . PRO A 1 327 ? -25.499 26.536 -8.792 1.00 34.56 327 PRO A CA 1
ATOM 2545 C C . PRO A 1 327 ? -25.126 25.163 -9.347 1.00 34.56 327 PRO A C 1
ATOM 2547 O O . PRO A 1 327 ? -24.576 24.309 -8.656 1.00 34.56 327 PRO A O 1
ATOM 2550 N N . ALA A 1 328 ? -25.405 24.976 -10.636 1.00 35.19 328 ALA A N 1
ATOM 2551 C CA . ALA A 1 328 ? -24.523 24.185 -11.470 1.00 35.19 328 ALA A CA 1
ATOM 2552 C C . ALA A 1 328 ? -23.256 25.022 -11.681 1.00 35.19 328 ALA A C 1
ATOM 2554 O O . ALA A 1 328 ? -23.269 25.997 -12.428 1.00 35.19 328 ALA A O 1
ATOM 2555 N N . VAL A 1 329 ? -22.171 24.646 -11.010 1.00 32.81 329 VAL A N 1
ATOM 2556 C CA . VAL A 1 329 ? -20.817 24.909 -11.497 1.00 32.81 329 VAL A CA 1
ATOM 2557 C C . VAL A 1 329 ? -20.088 23.579 -11.443 1.00 32.81 329 VAL A C 1
ATOM 2559 O O . VAL A 1 329 ? -19.813 23.035 -10.377 1.00 32.81 329 VAL A O 1
ATOM 2562 N N . GLN A 1 330 ? -19.843 23.040 -12.634 1.00 38.94 330 GLN A N 1
ATOM 2563 C CA . GLN A 1 330 ? -18.947 21.925 -12.888 1.00 38.94 330 GLN A CA 1
ATOM 2564 C C . GLN A 1 330 ? -17.555 22.285 -12.357 1.00 38.94 330 GLN A C 1
ATOM 2566 O O . GLN A 1 330 ? -16.799 22.989 -13.021 1.00 38.94 330 GLN A O 1
ATOM 2571 N N . GLN A 1 331 ? -17.195 21.790 -11.175 1.00 32.19 331 GLN A N 1
ATOM 2572 C CA . GLN A 1 331 ? -15.790 21.567 -10.861 1.00 32.19 331 GLN A CA 1
ATOM 2573 C C . GLN A 1 331 ? -15.442 20.167 -11.351 1.00 32.19 331 GLN A C 1
ATOM 2575 O O . GLN A 1 331 ? -15.678 19.163 -10.684 1.00 32.19 331 GLN A O 1
ATOM 2580 N N . ILE A 1 332 ? -14.919 20.108 -12.575 1.00 38.66 332 ILE A N 1
ATOM 2581 C CA . ILE A 1 332 ? -14.100 18.978 -13.003 1.00 38.66 332 ILE A CA 1
ATOM 2582 C C . ILE A 1 332 ? -12.921 18.966 -12.031 1.00 38.66 332 ILE A C 1
ATOM 2584 O O . ILE A 1 332 ? -12.112 19.890 -12.049 1.00 38.66 332 ILE A O 1
ATOM 2588 N N . ILE A 1 333 ? -12.864 17.964 -11.155 1.00 38.16 333 ILE A N 1
ATOM 2589 C CA . ILE A 1 333 ? -11.735 17.760 -10.248 1.00 38.16 333 ILE A CA 1
ATOM 2590 C C . ILE A 1 333 ? -10.498 17.548 -11.132 1.00 38.16 333 ILE A C 1
ATOM 2592 O O . ILE A 1 333 ? -10.343 16.508 -11.776 1.00 38.16 333 ILE A O 1
ATOM 2596 N N . THR A 1 334 ? -9.646 18.565 -11.237 1.00 36.72 334 THR A N 1
ATOM 2597 C CA . THR A 1 334 ? -8.326 18.455 -11.857 1.00 36.72 334 THR A CA 1
ATOM 2598 C C . THR A 1 334 ? -7.345 17.883 -10.834 1.00 36.72 334 THR A C 1
ATOM 2600 O O . THR A 1 334 ? -7.495 18.059 -9.628 1.00 36.72 334 THR A O 1
ATOM 2603 N N . ASN A 1 335 ? -6.333 17.158 -11.321 1.00 39.16 335 ASN A N 1
ATOM 2604 C CA . ASN A 1 335 ? -5.358 16.428 -10.497 1.00 39.16 335 ASN A CA 1
ATOM 2605 C C . ASN A 1 335 ? -4.613 17.292 -9.457 1.00 39.16 335 ASN A C 1
ATOM 2607 O O . ASN A 1 335 ? -4.043 16.735 -8.519 1.00 39.16 335 ASN A O 1
ATOM 2611 N N . ASP A 1 336 ? -4.598 18.616 -9.605 1.00 34.25 336 ASP A N 1
ATOM 2612 C CA . ASP A 1 336 ? -3.784 19.493 -8.761 1.00 34.25 336 ASP A CA 1
ATOM 2613 C C . ASP A 1 336 ? -4.311 19.615 -7.322 1.00 34.25 336 ASP A C 1
ATOM 2615 O O . ASP A 1 336 ? -3.504 19.729 -6.399 1.00 34.25 336 ASP A O 1
ATOM 2619 N N . ASP A 1 337 ? -5.620 19.457 -7.095 1.00 32.12 337 ASP A N 1
ATOM 2620 C CA . ASP A 1 337 ? -6.204 19.590 -5.749 1.00 32.12 337 ASP A CA 1
ATOM 2621 C C . ASP A 1 337 ? -6.110 18.309 -4.899 1.00 32.12 337 ASP A C 1
ATOM 2623 O O . ASP A 1 337 ? -6.262 18.364 -3.679 1.00 32.12 337 ASP A O 1
ATOM 2627 N N . TYR A 1 338 ? -5.799 17.152 -5.501 1.00 35.56 338 TYR A N 1
ATOM 2628 C CA . TYR A 1 338 ? -5.718 15.869 -4.780 1.00 35.56 338 TYR A CA 1
ATOM 2629 C C . TYR A 1 338 ? -4.303 15.285 -4.654 1.00 35.56 338 TYR A C 1
ATOM 2631 O O . TYR A 1 338 ? -4.064 14.476 -3.760 1.00 35.56 338 TYR A O 1
ATOM 2639 N N . ILE A 1 339 ? -3.338 15.695 -5.487 1.00 37.75 339 ILE A N 1
ATOM 2640 C CA . ILE A 1 339 ? -1.970 15.138 -5.440 1.00 37.75 339 ILE A CA 1
ATOM 2641 C C . ILE A 1 339 ? -1.090 15.802 -4.360 1.00 37.75 339 ILE A C 1
ATOM 2643 O O . ILE A 1 339 ? -0.093 15.218 -3.932 1.00 37.75 339 ILE A O 1
ATOM 2647 N N . GLN A 1 340 ? -1.460 16.979 -3.847 1.00 30.02 340 GLN A N 1
ATOM 2648 C CA . GLN A 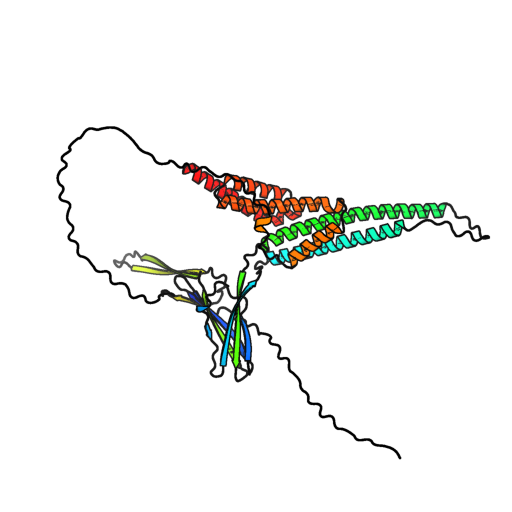1 340 ? -0.595 17.765 -2.952 1.00 30.02 340 GLN A CA 1
ATOM 2649 C C . GLN A 1 340 ? -0.422 17.198 -1.527 1.00 30.02 340 GLN A C 1
ATOM 2651 O O . GLN A 1 340 ? 0.482 17.639 -0.823 1.00 30.02 340 GLN A O 1
ATOM 2656 N N . ASN A 1 341 ? -1.208 16.201 -1.093 1.00 30.19 341 ASN A N 1
ATOM 2657 C CA . ASN A 1 341 ? -1.187 15.732 0.305 1.00 30.19 341 ASN A CA 1
ATOM 2658 C C . ASN A 1 341 ? -0.894 14.232 0.525 1.00 30.19 341 ASN A C 1
ATOM 2660 O O . ASN A 1 341 ? -1.061 13.742 1.642 1.00 30.19 341 ASN A O 1
ATOM 2664 N N . GLU A 1 342 ? -0.382 13.497 -0.469 1.00 37.81 342 GLU A N 1
ATOM 2665 C CA . GLU A 1 342 ? 0.055 12.101 -0.282 1.00 37.81 342 GLU A CA 1
ATOM 2666 C C . GLU A 1 342 ? 1.586 11.962 -0.337 1.00 37.81 342 GLU A C 1
ATOM 2668 O O . GLU A 1 342 ? 2.229 12.136 -1.375 1.00 37.81 342 GLU A O 1
ATOM 2673 N N . LYS A 1 343 ? 2.205 11.593 0.796 1.00 41.50 343 LYS A N 1
ATOM 2674 C CA . LYS A 1 343 ? 3.612 11.162 0.828 1.00 41.50 343 LYS A CA 1
ATOM 2675 C C . LYS A 1 343 ? 3.742 9.818 0.094 1.00 41.50 343 LYS A C 1
ATOM 2677 O O . LYS A 1 343 ? 3.485 8.766 0.668 1.00 41.50 343 LYS A O 1
ATOM 2682 N N . GLN A 1 344 ? 4.148 9.878 -1.174 1.00 43.84 344 GLN A N 1
ATOM 2683 C CA . GLN A 1 344 ? 4.375 8.727 -2.060 1.00 43.84 344 GLN A CA 1
ATOM 2684 C C . GLN A 1 344 ? 5.428 7.749 -1.507 1.00 43.84 344 GLN A C 1
ATOM 2686 O O . GLN A 1 344 ? 6.368 8.158 -0.816 1.00 43.84 344 GLN A O 1
ATOM 2691 N N . MET A 1 345 ? 5.338 6.458 -1.864 1.00 46.66 345 MET A N 1
ATOM 2692 C CA . MET A 1 345 ? 6.362 5.484 -1.458 1.00 46.66 345 MET A CA 1
ATOM 2693 C C . MET A 1 345 ? 7.742 5.873 -2.028 1.00 46.66 345 MET A C 1
ATOM 2695 O O . MET A 1 345 ? 7.835 6.182 -3.219 1.00 46.66 345 MET A O 1
ATOM 2699 N N . PRO A 1 346 ? 8.854 5.742 -1.275 1.00 51.72 346 PRO A N 1
ATOM 2700 C CA . PRO A 1 346 ? 10.194 6.014 -1.805 1.00 51.72 346 PRO A CA 1
ATOM 2701 C C . PRO A 1 346 ? 10.552 5.181 -3.045 1.00 51.72 346 PRO A C 1
ATOM 2703 O O . PRO A 1 346 ? 11.285 5.652 -3.910 1.00 51.72 346 PRO A O 1
ATOM 2706 N N . SER A 1 347 ? 10.042 3.947 -3.151 1.00 52.31 347 SER A N 1
ATOM 2707 C CA . SER A 1 347 ? 10.223 3.100 -4.338 1.00 52.31 347 SER A CA 1
ATOM 2708 C C . SER A 1 347 ? 9.412 3.586 -5.537 1.00 52.31 347 SER A C 1
ATOM 2710 O O . SER A 1 347 ? 9.919 3.574 -6.646 1.00 52.31 347 SER A O 1
ATOM 2712 N N . GLN A 1 348 ? 8.185 4.058 -5.315 1.00 64.94 348 GLN A N 1
ATOM 2713 C CA . GLN A 1 348 ? 7.297 4.569 -6.361 1.00 64.94 348 GLN A CA 1
ATOM 2714 C C . GLN A 1 348 ? 7.844 5.870 -6.960 1.00 64.94 348 GLN A C 1
ATOM 2716 O O . GLN A 1 348 ? 7.894 6.004 -8.180 1.00 64.94 348 GLN A O 1
ATOM 2721 N N . LYS A 1 349 ? 8.322 6.790 -6.110 1.00 75.81 349 LYS A N 1
ATOM 2722 C CA . LYS A 1 349 ? 8.971 8.030 -6.554 1.00 75.81 349 LYS A CA 1
ATOM 2723 C C . LYS A 1 349 ? 10.200 7.734 -7.417 1.00 75.81 349 LYS A C 1
ATOM 2725 O O . LYS A 1 349 ? 10.274 8.197 -8.544 1.00 75.81 349 LYS A O 1
ATOM 2730 N N . LYS A 1 350 ? 11.097 6.858 -6.948 1.00 80.88 350 LYS A N 1
ATOM 2731 C CA . LYS A 1 350 ? 12.294 6.448 -7.707 1.00 80.88 350 LYS A CA 1
ATOM 2732 C C . LYS A 1 350 ? 11.965 5.860 -9.083 1.00 80.88 350 LYS A C 1
ATOM 2734 O O . LYS A 1 350 ? 12.643 6.186 -10.053 1.00 80.88 350 LYS A O 1
ATOM 2739 N N . SER A 1 351 ? 10.946 5.006 -9.178 1.00 84.81 351 SER A N 1
ATOM 2740 C CA . SER A 1 351 ? 10.553 4.398 -10.454 1.00 84.81 351 SER A CA 1
ATOM 2741 C C . SER A 1 351 ? 9.901 5.405 -11.410 1.00 84.81 351 SER A C 1
ATOM 2743 O O . SER A 1 351 ? 10.166 5.346 -12.610 1.00 84.81 351 SER A O 1
ATOM 2745 N N . LYS A 1 352 ? 9.098 6.353 -10.896 1.00 86.31 352 LYS A N 1
ATOM 2746 C CA . LYS A 1 352 ? 8.544 7.476 -11.678 1.00 86.31 352 LYS A CA 1
ATOM 2747 C C . LYS A 1 352 ? 9.661 8.397 -12.191 1.00 86.31 352 LYS A C 1
ATOM 2749 O O . LYS A 1 352 ? 9.722 8.648 -13.392 1.00 86.31 352 LYS A O 1
ATOM 2754 N N . ASP A 1 353 ? 10.599 8.781 -11.322 1.00 88.62 353 ASP A N 1
ATOM 2755 C CA . ASP A 1 353 ? 11.770 9.600 -11.672 1.00 88.62 353 ASP A CA 1
ATOM 2756 C C . ASP A 1 353 ? 12.639 8.911 -12.744 1.00 88.62 353 ASP A C 1
ATOM 2758 O O . ASP A 1 353 ? 13.140 9.545 -13.680 1.00 88.62 353 ASP A O 1
ATOM 2762 N N . TYR A 1 354 ? 12.811 7.585 -12.636 1.00 90.69 354 TYR A N 1
ATOM 2763 C CA . TYR A 1 354 ? 13.543 6.806 -13.632 1.00 90.69 354 TYR A CA 1
ATOM 2764 C C . TYR A 1 354 ? 12.806 6.734 -14.973 1.00 90.69 354 TYR A C 1
ATOM 2766 O O . TYR A 1 354 ? 13.447 6.891 -16.010 1.00 90.69 354 TYR A O 1
ATOM 2774 N N . LEU A 1 355 ? 11.485 6.524 -14.979 1.00 91.62 355 LEU A N 1
ATOM 2775 C CA . LEU A 1 355 ? 10.683 6.522 -16.207 1.00 91.62 355 LEU A CA 1
ATOM 2776 C C . LEU A 1 355 ? 10.789 7.866 -16.944 1.00 91.62 355 LEU A C 1
ATOM 2778 O O . LEU A 1 355 ? 10.966 7.887 -18.162 1.00 91.62 355 LEU A O 1
ATOM 2782 N N . GLU A 1 356 ? 10.728 8.980 -16.217 1.00 91.25 356 GLU A N 1
ATOM 2783 C CA . GLU A 1 356 ? 10.883 10.321 -16.786 1.00 91.25 356 GLU A CA 1
ATOM 2784 C C . GLU A 1 356 ? 12.301 10.556 -17.321 1.00 91.25 356 GLU A C 1
ATOM 2786 O O . GLU A 1 356 ? 12.479 10.961 -18.472 1.00 91.25 356 GLU A O 1
ATOM 2791 N N . SER A 1 357 ? 13.325 10.195 -16.542 1.00 91.06 357 SER A N 1
ATOM 2792 C CA . SER A 1 357 ? 14.719 10.232 -16.999 1.00 91.06 357 SER A CA 1
ATOM 2793 C C . SER A 1 357 ? 14.921 9.386 -18.258 1.00 91.06 357 SER A C 1
ATOM 2795 O O . SER A 1 357 ? 15.590 9.806 -19.198 1.00 91.06 357 SER A O 1
ATOM 2797 N N . ASN A 1 358 ? 14.301 8.207 -18.318 1.00 94.50 358 ASN A N 1
ATOM 2798 C CA . ASN A 1 358 ? 14.365 7.320 -19.468 1.00 94.50 358 ASN A CA 1
ATOM 2799 C C . ASN A 1 358 ? 13.706 7.930 -20.714 1.00 94.50 358 ASN A C 1
ATOM 2801 O O . ASN A 1 358 ? 14.272 7.817 -21.799 1.00 94.50 358 ASN A O 1
ATOM 2805 N N . ARG A 1 359 ? 12.554 8.600 -20.573 1.00 92.44 359 ARG A N 1
ATOM 2806 C CA . ARG A 1 359 ? 11.901 9.357 -21.662 1.00 92.44 359 ARG A CA 1
ATOM 2807 C C . ARG A 1 359 ? 12.787 10.473 -22.206 1.00 92.44 359 ARG A C 1
ATOM 2809 O O . ARG A 1 359 ? 12.793 10.716 -23.408 1.00 92.44 359 ARG A O 1
ATOM 2816 N N . ASN A 1 360 ? 13.585 11.095 -21.342 1.00 90.19 360 ASN A N 1
ATOM 2817 C CA . ASN A 1 360 ? 14.554 12.106 -21.755 1.00 90.19 360 ASN A CA 1
ATOM 2818 C C . ASN A 1 360 ? 15.780 11.512 -22.469 1.00 90.19 360 ASN A C 1
ATOM 2820 O O . ASN A 1 360 ? 16.370 12.192 -23.310 1.00 90.19 360 ASN A O 1
ATOM 2824 N N . LEU A 1 361 ? 16.154 10.267 -22.153 1.00 88.75 361 LEU A N 1
ATOM 2825 C CA . LEU A 1 361 ? 17.273 9.554 -22.779 1.00 88.75 361 LEU A CA 1
ATOM 2826 C C . LEU A 1 361 ? 16.904 8.944 -24.139 1.00 88.75 361 LEU A C 1
ATOM 2828 O O . LEU A 1 361 ? 17.660 9.102 -25.092 1.00 88.75 361 LEU A O 1
ATOM 2832 N N . VAL A 1 362 ? 15.751 8.276 -24.236 1.00 92.00 362 VAL A N 1
ATOM 2833 C CA . VAL A 1 362 ? 15.264 7.617 -25.463 1.00 92.00 362 VAL A CA 1
ATOM 2834 C C . VAL A 1 362 ? 14.028 8.369 -25.953 1.00 92.00 362 VAL A C 1
ATOM 2836 O O . VAL A 1 362 ? 12.916 8.152 -25.454 1.00 92.00 362 VAL A O 1
ATOM 2839 N N . LYS A 1 363 ? 14.253 9.297 -26.888 1.00 90.44 363 LYS A N 1
ATOM 2840 C CA . LYS A 1 363 ? 13.264 10.271 -27.393 1.00 90.44 363 LYS A CA 1
ATOM 2841 C C . LYS A 1 363 ? 12.546 9.803 -28.657 1.00 90.44 363 LYS A C 1
ATOM 2843 O O . LYS A 1 363 ? 11.631 10.470 -29.130 1.00 90.44 363 LYS A O 1
ATOM 2848 N N . GLU A 1 364 ? 12.993 8.697 -29.233 1.00 91.12 364 GLU A N 1
ATOM 2849 C CA . GLU A 1 364 ? 12.477 8.143 -30.471 1.00 91.12 364 GLU A CA 1
ATOM 2850 C C . GLU A 1 364 ? 11.004 7.755 -30.309 1.00 91.12 364 GLU A C 1
ATOM 2852 O O . GLU A 1 364 ? 10.624 7.067 -29.361 1.00 91.12 364 GLU A O 1
ATOM 2857 N N . GLU A 1 365 ? 10.173 8.157 -31.272 1.00 87.69 365 GLU A N 1
ATOM 2858 C CA . GLU A 1 365 ? 8.723 7.935 -31.229 1.00 87.69 365 GLU A CA 1
ATOM 2859 C C . GLU A 1 365 ? 8.369 6.445 -31.093 1.00 87.69 365 GLU A C 1
ATOM 2861 O O . GLU A 1 365 ? 7.483 6.083 -30.314 1.00 87.69 365 GLU A O 1
ATOM 2866 N N . ALA A 1 366 ? 9.135 5.577 -31.766 1.00 85.06 366 ALA A N 1
ATOM 2867 C CA . ALA A 1 366 ? 8.999 4.123 -31.709 1.00 85.06 366 ALA A CA 1
ATOM 2868 C C . ALA A 1 366 ? 9.130 3.544 -30.287 1.00 85.06 366 ALA A C 1
ATOM 2870 O O . ALA A 1 366 ? 8.562 2.493 -30.013 1.00 85.06 366 ALA A O 1
ATOM 2871 N N . ALA A 1 367 ? 9.820 4.238 -29.373 1.00 87.44 367 ALA A N 1
ATOM 2872 C CA . ALA A 1 367 ? 9.951 3.841 -27.972 1.00 87.44 367 ALA A CA 1
ATOM 2873 C C . ALA A 1 367 ? 8.848 4.411 -27.058 1.00 87.44 367 ALA A C 1
ATOM 2875 O O . ALA A 1 367 ? 8.934 4.268 -25.837 1.00 87.44 367 ALA A O 1
ATOM 2876 N N . SER A 1 368 ? 7.862 5.133 -27.597 1.00 88.69 368 SER A N 1
ATOM 2877 C CA . SER A 1 368 ? 6.891 5.894 -26.793 1.00 88.69 368 SER A CA 1
ATOM 2878 C C . SER A 1 368 ? 5.426 5.663 -27.158 1.00 88.69 368 SER A C 1
ATOM 2880 O O . SER A 1 368 ? 4.545 6.068 -26.404 1.00 88.69 368 SER A O 1
ATOM 2882 N N . LYS A 1 369 ? 5.134 5.029 -28.296 1.00 90.31 369 LYS A N 1
ATOM 2883 C CA . LYS A 1 369 ? 3.769 4.938 -28.824 1.00 90.31 369 LYS A CA 1
ATOM 2884 C C . LYS A 1 369 ? 2.831 4.174 -27.885 1.00 90.31 369 LYS A C 1
ATOM 2886 O O . LYS A 1 369 ? 1.812 4.722 -27.468 1.00 90.31 369 LYS A O 1
ATOM 2891 N N . LYS A 1 370 ? 3.177 2.932 -27.540 1.00 89.06 370 LYS A N 1
ATOM 2892 C CA . LYS A 1 370 ? 2.334 2.054 -26.712 1.00 89.06 370 LYS A CA 1
ATOM 2893 C C . LYS A 1 370 ? 2.343 2.507 -25.257 1.00 89.06 370 LYS A C 1
ATOM 2895 O O . LYS A 1 370 ? 1.295 2.614 -24.626 1.00 89.06 370 LYS A O 1
ATOM 2900 N N . SER A 1 371 ? 3.511 2.885 -24.744 1.00 90.56 371 SER A N 1
ATOM 2901 C CA . SER A 1 371 ? 3.642 3.372 -23.372 1.00 90.56 371 SER A CA 1
ATOM 2902 C C . SER A 1 371 ? 2.902 4.689 -23.115 1.00 90.56 371 SER A C 1
ATOM 2904 O O . SER A 1 371 ? 2.336 4.853 -22.034 1.00 90.56 371 SER A O 1
ATOM 2906 N N . ASN A 1 372 ? 2.836 5.613 -24.080 1.00 93.00 372 ASN A N 1
ATOM 2907 C CA . ASN A 1 372 ? 2.020 6.826 -23.947 1.00 93.00 372 ASN A CA 1
ATOM 2908 C C . ASN A 1 372 ? 0.520 6.514 -23.981 1.00 93.00 372 ASN A C 1
ATOM 2910 O O . ASN A 1 372 ? -0.235 7.065 -23.180 1.00 93.00 372 ASN A O 1
ATOM 2914 N N . GLU A 1 373 ? 0.085 5.613 -24.865 1.00 91.44 373 GLU A N 1
ATOM 2915 C CA . GLU A 1 373 ? -1.308 5.160 -24.902 1.00 91.44 373 GLU A CA 1
ATOM 2916 C C . GLU A 1 373 ? -1.715 4.527 -23.564 1.00 91.44 373 GLU A C 1
ATOM 2918 O O . GLU A 1 373 ? -2.716 4.926 -22.966 1.00 91.44 373 GLU A O 1
ATOM 2923 N N . ALA A 1 374 ? -0.893 3.622 -23.034 1.00 90.62 374 ALA A N 1
ATOM 2924 C CA . ALA A 1 374 ? -1.132 3.000 -21.739 1.00 90.62 374 ALA A CA 1
ATOM 2925 C C . ALA A 1 374 ? -1.127 4.008 -20.582 1.00 90.62 374 ALA A C 1
ATOM 2927 O O . ALA A 1 374 ? -1.955 3.892 -19.681 1.00 90.62 374 ALA A O 1
ATOM 2928 N N . GLN A 1 375 ? -0.248 5.019 -20.608 1.00 91.06 375 GLN A N 1
ATOM 2929 C CA . GLN A 1 375 ? -0.248 6.093 -19.609 1.00 91.06 375 GLN A CA 1
ATOM 2930 C C . GLN A 1 375 ? -1.571 6.856 -19.602 1.00 91.06 375 GLN A C 1
ATOM 2932 O O . GLN A 1 375 ? -2.114 7.124 -18.531 1.00 91.06 375 GLN A O 1
ATOM 2937 N N . ASN A 1 376 ? -2.084 7.199 -20.783 1.00 91.94 376 ASN A N 1
ATOM 2938 C CA . ASN A 1 376 ? -3.350 7.912 -20.912 1.00 91.94 376 ASN A CA 1
ATOM 2939 C C . ASN A 1 376 ? -4.504 7.054 -20.390 1.00 91.94 376 ASN A C 1
ATOM 2941 O O . ASN A 1 376 ? -5.263 7.516 -19.543 1.00 91.94 376 ASN A O 1
ATOM 2945 N N . ILE A 1 377 ? -4.562 5.781 -20.798 1.00 91.56 377 ILE A N 1
ATOM 2946 C CA . ILE A 1 377 ? -5.582 4.833 -20.328 1.00 91.56 377 ILE A CA 1
ATOM 2947 C C . ILE A 1 377 ? -5.543 4.693 -18.802 1.00 91.56 377 ILE A C 1
ATOM 2949 O O . ILE A 1 377 ? -6.578 4.779 -18.149 1.00 91.56 377 ILE A O 1
ATOM 2953 N N . VAL A 1 378 ? -4.358 4.508 -18.216 1.00 89.69 378 VAL A N 1
ATOM 2954 C CA . VAL A 1 378 ? -4.176 4.394 -16.761 1.00 89.69 378 VAL A CA 1
ATOM 2955 C C . VAL A 1 378 ? -4.612 5.667 -16.031 1.00 89.69 378 VAL A C 1
ATOM 2957 O O . VAL A 1 378 ? -5.254 5.587 -14.981 1.00 89.69 378 VAL A O 1
ATOM 2960 N N . ASN A 1 379 ? -4.271 6.841 -16.564 1.00 87.75 379 ASN A N 1
ATOM 2961 C CA . ASN A 1 379 ? -4.644 8.119 -15.965 1.00 87.75 379 ASN A CA 1
ATOM 2962 C C . ASN A 1 379 ? -6.163 8.319 -15.994 1.00 87.75 379 ASN A C 1
ATOM 2964 O O . ASN A 1 379 ? -6.752 8.685 -14.976 1.00 87.75 379 ASN A O 1
ATOM 2968 N N . ASP A 1 380 ? -6.793 8.046 -17.135 1.00 88.62 380 ASP A N 1
ATOM 2969 C CA . ASP A 1 380 ? -8.241 8.166 -17.307 1.00 88.62 380 ASP A CA 1
ATOM 2970 C C . ASP A 1 380 ? -8.991 7.136 -16.463 1.00 88.62 380 ASP A C 1
ATOM 2972 O O . ASP A 1 380 ? -10.016 7.453 -15.863 1.00 88.62 380 ASP A O 1
ATOM 2976 N N . LEU A 1 381 ? -8.445 5.927 -16.328 1.00 88.44 381 LEU A N 1
ATOM 2977 C CA . LEU A 1 381 ? -8.962 4.904 -15.429 1.00 88.44 381 LEU A CA 1
ATOM 2978 C C . LEU A 1 381 ? -8.937 5.367 -13.967 1.00 88.44 381 LEU A C 1
ATOM 2980 O O . LEU A 1 381 ? -9.948 5.272 -13.273 1.00 88.44 381 LEU A O 1
ATOM 2984 N N . SER A 1 382 ? -7.803 5.902 -13.501 1.00 85.12 382 SER A N 1
ATOM 2985 C CA . SER A 1 382 ? -7.663 6.417 -12.132 1.00 85.12 382 SER A CA 1
ATOM 2986 C C . SER A 1 382 ? -8.660 7.547 -11.845 1.00 85.12 382 SER A C 1
ATOM 2988 O O . SER A 1 382 ? -9.283 7.559 -10.780 1.00 85.12 382 SER A O 1
ATOM 2990 N N . LYS A 1 383 ? -8.860 8.456 -12.811 1.00 84.50 383 LYS A N 1
ATOM 2991 C CA . LYS A 1 383 ? -9.865 9.530 -12.736 1.00 84.50 383 LYS A CA 1
ATOM 2992 C C . LYS A 1 383 ? -11.287 8.980 -12.702 1.00 84.50 383 LYS A C 1
ATOM 2994 O O . LYS A 1 383 ? -12.060 9.371 -11.836 1.00 84.50 383 LYS A O 1
ATOM 2999 N N . GLY A 1 384 ? -11.617 8.060 -13.607 1.00 87.19 384 GLY A N 1
ATOM 3000 C CA . GLY A 1 384 ? -12.947 7.462 -13.702 1.00 87.19 384 GLY A CA 1
ATOM 3001 C C . GLY A 1 384 ? -13.360 6.764 -12.407 1.00 87.19 384 GLY A C 1
ATOM 3002 O O . GLY A 1 384 ? -14.473 6.971 -11.937 1.00 87.19 384 GLY A O 1
ATOM 3003 N N . ILE A 1 385 ? -12.442 6.023 -11.774 1.00 86.12 385 ILE A N 1
ATOM 3004 C CA . ILE A 1 385 ? -12.694 5.354 -10.486 1.00 86.12 385 ILE A CA 1
ATOM 3005 C C . ILE A 1 385 ? -13.029 6.376 -9.391 1.00 86.12 385 ILE A C 1
ATOM 3007 O O . ILE A 1 385 ? -13.986 6.192 -8.642 1.00 86.12 385 ILE A O 1
ATOM 3011 N N . VAL A 1 386 ? -12.254 7.461 -9.294 1.00 84.44 386 VAL A N 1
ATOM 3012 C CA . VAL A 1 386 ? -12.482 8.515 -8.289 1.00 84.44 386 VAL A CA 1
ATOM 3013 C C . VAL A 1 386 ? -13.800 9.241 -8.547 1.00 84.44 386 VAL A C 1
ATOM 3015 O O . VAL A 1 386 ? -14.591 9.427 -7.625 1.00 84.44 386 VAL A O 1
ATOM 3018 N N . ASN A 1 387 ? -14.061 9.608 -9.800 1.00 84.75 387 ASN A N 1
ATOM 3019 C CA . ASN A 1 387 ? -15.265 10.340 -10.175 1.00 84.75 387 ASN A CA 1
ATOM 3020 C C . ASN A 1 387 ? -16.528 9.490 -9.999 1.00 84.75 387 ASN A C 1
ATOM 3022 O O . ASN A 1 387 ? -17.545 10.007 -9.545 1.00 84.75 387 ASN A O 1
ATOM 3026 N N . GLN A 1 388 ? -16.476 8.192 -10.315 1.00 90.56 388 GLN A N 1
ATOM 3027 C CA . GLN A 1 388 ? -17.599 7.276 -10.117 1.00 90.56 388 GLN A CA 1
ATOM 3028 C C . GLN A 1 388 ? -18.051 7.250 -8.653 1.00 90.56 388 GLN A C 1
ATOM 3030 O O . GLN A 1 388 ? -19.246 7.399 -8.377 1.00 90.56 388 GLN A O 1
ATOM 3035 N N . GLU A 1 389 ? -17.098 7.083 -7.733 1.00 84.75 389 GLU A N 1
ATOM 3036 C CA . GLU A 1 389 ? -17.344 7.075 -6.290 1.00 84.75 389 GLU A CA 1
ATOM 3037 C C . GLU A 1 389 ? -17.855 8.442 -5.814 1.00 84.75 389 GLU A C 1
ATOM 3039 O O . GLU A 1 389 ? -18.853 8.525 -5.102 1.00 84.75 389 GLU A O 1
ATOM 3044 N N . TYR A 1 390 ? -17.224 9.529 -6.268 1.00 83.38 390 TYR A N 1
ATOM 3045 C CA . TYR A 1 390 ? -17.643 10.890 -5.939 1.00 83.38 390 TYR A CA 1
ATOM 3046 C C . TYR A 1 390 ? -19.102 11.154 -6.334 1.00 83.38 390 TYR A C 1
ATOM 3048 O O . TYR A 1 390 ? -19.894 11.635 -5.520 1.00 83.38 390 TYR A O 1
ATOM 3056 N N . TYR A 1 391 ? -19.490 10.828 -7.568 1.00 88.12 391 TYR A N 1
ATOM 3057 C CA . TYR A 1 391 ? -20.861 11.042 -8.027 1.00 88.12 391 TYR A CA 1
ATOM 3058 C C . TYR A 1 391 ? -21.860 10.145 -7.296 1.00 88.12 391 TYR A C 1
ATOM 3060 O O . TYR A 1 391 ? -22.954 10.607 -6.968 1.00 88.12 391 TYR A O 1
ATOM 3068 N N . PHE A 1 392 ? -21.473 8.909 -6.967 1.00 89.50 392 PHE A N 1
ATOM 3069 C CA . PHE A 1 392 ? -22.295 8.014 -6.156 1.00 89.50 392 PHE A CA 1
ATOM 3070 C C . PHE A 1 392 ? -22.582 8.609 -4.770 1.00 89.50 392 PHE A C 1
ATOM 3072 O O . PHE A 1 392 ? -23.741 8.711 -4.362 1.00 89.50 392 PHE A O 1
ATOM 3079 N N . GLN A 1 393 ? -21.542 9.074 -4.072 1.00 85.88 393 GLN A N 1
ATOM 3080 C CA . GLN A 1 393 ? -21.659 9.670 -2.737 1.00 85.88 393 GLN A CA 1
ATOM 3081 C C . GLN A 1 393 ? -22.498 10.954 -2.738 1.00 85.88 393 GLN A C 1
ATOM 3083 O O . GLN A 1 393 ? -23.288 11.183 -1.821 1.00 85.88 393 GLN A O 1
ATOM 3088 N N . ASN A 1 394 ? -22.397 11.759 -3.799 1.00 87.81 394 ASN A N 1
ATOM 3089 C CA . ASN A 1 394 ? -23.182 12.984 -3.974 1.00 87.81 394 ASN A CA 1
ATOM 3090 C C . ASN A 1 394 ? -24.590 12.744 -4.551 1.00 87.81 394 ASN A C 1
ATOM 3092 O O . ASN A 1 394 ? -25.259 13.697 -4.947 1.00 87.81 394 ASN A O 1
ATOM 3096 N N . LYS A 1 395 ? -25.061 11.486 -4.589 1.00 90.25 395 LYS A N 1
ATOM 3097 C CA . LYS A 1 395 ? -26.385 11.082 -5.101 1.00 90.25 395 LYS A CA 1
ATOM 3098 C C . LYS A 1 395 ? -26.628 11.439 -6.575 1.00 90.25 395 LYS A C 1
ATOM 3100 O O . LYS A 1 395 ? -27.774 11.467 -7.019 1.00 90.25 395 LYS A O 1
ATOM 3105 N N . ASN A 1 396 ? -25.569 11.684 -7.346 1.00 92.38 396 ASN A N 1
ATOM 3106 C CA . ASN A 1 396 ? -25.636 11.852 -8.793 1.00 92.38 396 ASN A CA 1
ATOM 3107 C C . ASN A 1 396 ? -25.395 10.498 -9.478 1.00 92.38 396 ASN A C 1
ATOM 3109 O O . ASN A 1 396 ? -24.329 10.208 -10.021 1.00 92.38 396 ASN A O 1
ATOM 3113 N N . PHE A 1 397 ? -26.397 9.628 -9.403 1.00 93.19 397 PHE A N 1
ATOM 3114 C CA . PHE A 1 397 ? -26.271 8.235 -9.828 1.00 93.19 397 PHE A CA 1
ATOM 3115 C C . PHE A 1 397 ? -26.104 8.065 -11.345 1.00 93.19 397 PHE A C 1
ATOM 3117 O O . PHE A 1 397 ? -25.410 7.144 -11.774 1.00 93.19 397 PHE A O 1
ATOM 3124 N N . GLN A 1 398 ? -26.665 8.966 -12.159 1.00 93.00 398 GLN A N 1
ATOM 3125 C CA . GLN A 1 398 ? -26.498 8.920 -13.614 1.00 93.00 398 GLN A CA 1
ATOM 3126 C C . GLN A 1 398 ? -25.041 9.178 -14.019 1.00 93.00 398 GLN A C 1
ATOM 3128 O O . GLN A 1 398 ? -24.485 8.432 -14.823 1.00 93.00 398 GLN A O 1
ATOM 3133 N N . GLU A 1 399 ? -24.390 10.181 -13.425 1.00 92.56 399 GLU A N 1
ATOM 3134 C CA . GLU A 1 399 ? -22.969 10.422 -13.690 1.00 92.56 399 GLU A CA 1
ATOM 3135 C C . GLU A 1 399 ? -22.082 9.315 -13.117 1.00 92.56 399 GLU A C 1
ATOM 3137 O O . GLU A 1 399 ? -21.104 8.923 -13.751 1.00 92.56 399 GLU A O 1
ATOM 3142 N N . SER A 1 400 ? -22.455 8.721 -11.977 1.00 93.25 400 SER A N 1
ATOM 3143 C CA . SER A 1 400 ? -21.760 7.533 -11.466 1.00 93.25 400 SER A CA 1
ATOM 3144 C C . SER A 1 400 ? -21.794 6.369 -12.471 1.00 93.25 400 SER A C 1
ATOM 3146 O O . SER A 1 400 ? -20.771 5.721 -12.700 1.00 93.25 400 SER A O 1
ATOM 3148 N N . LEU A 1 401 ? -22.922 6.143 -13.159 1.00 93.94 401 LEU A N 1
ATOM 3149 C CA . LEU A 1 401 ? -23.011 5.144 -14.231 1.00 93.94 401 LEU A CA 1
ATOM 3150 C C . LEU A 1 401 ? -22.118 5.473 -15.431 1.00 93.94 401 LEU A C 1
ATOM 3152 O O . LEU A 1 401 ? -21.424 4.582 -15.924 1.00 93.94 401 LEU A O 1
ATOM 3156 N N . ASN A 1 402 ? -22.114 6.729 -15.882 1.00 94.12 402 ASN A N 1
ATOM 3157 C CA . ASN A 1 402 ? -21.292 7.172 -17.013 1.00 94.12 402 ASN A CA 1
ATOM 3158 C C . ASN A 1 402 ? -19.794 6.971 -16.726 1.00 94.12 402 ASN A C 1
ATOM 3160 O O . ASN A 1 402 ? -19.048 6.450 -17.562 1.00 94.12 402 ASN A O 1
ATOM 3164 N N . GLN A 1 403 ? -19.355 7.336 -15.517 1.00 91.94 403 GLN A N 1
ATOM 3165 C CA . GLN A 1 403 ? -17.975 7.126 -15.081 1.00 91.94 403 GLN A CA 1
ATOM 3166 C C . GLN A 1 403 ? -17.653 5.636 -14.936 1.00 91.94 403 GLN A C 1
ATOM 3168 O O . GLN A 1 403 ? -16.597 5.200 -15.389 1.00 91.94 403 GLN A O 1
ATOM 3173 N N . GLY A 1 404 ? -18.579 4.835 -14.397 1.00 92.19 404 GLY A N 1
ATOM 3174 C CA . GLY A 1 404 ? -18.433 3.380 -14.327 1.00 92.19 404 GLY A CA 1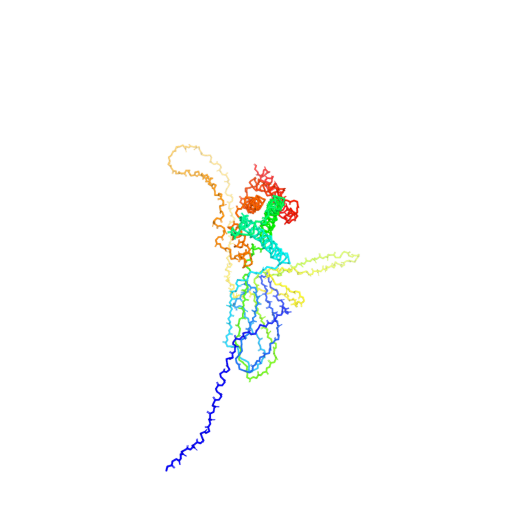
ATOM 3175 C C . GLY A 1 404 ? -18.244 2.733 -15.700 1.00 92.19 404 GLY A C 1
ATOM 3176 O O . GLY A 1 404 ? -17.357 1.899 -15.866 1.00 92.19 404 GLY A O 1
ATOM 3177 N N . GLN A 1 405 ? -18.997 3.166 -16.716 1.00 93.81 405 GLN A N 1
ATOM 3178 C CA . GLN A 1 405 ? -18.804 2.690 -18.090 1.00 93.81 405 GLN A CA 1
ATOM 3179 C C . GLN A 1 405 ? -17.433 3.099 -18.646 1.00 93.81 405 GLN A C 1
ATOM 3181 O O . GLN A 1 405 ? -16.723 2.265 -19.201 1.00 93.81 405 GLN A O 1
ATOM 3186 N N . THR A 1 406 ? -17.017 4.346 -18.411 1.00 92.88 406 THR A N 1
ATOM 3187 C CA . THR A 1 406 ? -15.693 4.849 -18.821 1.00 92.88 406 THR A CA 1
ATOM 3188 C C . THR A 1 406 ? -14.556 4.026 -18.204 1.00 92.88 406 THR A C 1
ATOM 3190 O O . THR A 1 406 ? -13.569 3.715 -18.871 1.00 92.88 406 THR A O 1
ATOM 3193 N N . VAL A 1 407 ? -14.697 3.627 -16.935 1.00 92.38 407 VAL A N 1
ATOM 3194 C CA . VAL A 1 407 ? -13.754 2.734 -16.244 1.00 92.38 407 VAL A CA 1
ATOM 3195 C C . VAL A 1 407 ? -13.669 1.378 -16.948 1.00 92.38 407 VAL A C 1
ATOM 3197 O O . VAL A 1 407 ? -12.564 0.906 -17.220 1.00 92.38 407 VAL A O 1
ATOM 3200 N N . LEU A 1 408 ? -14.808 0.765 -17.284 1.00 94.00 408 LEU A N 1
ATOM 3201 C CA . LEU A 1 408 ? -14.846 -0.525 -17.981 1.00 94.00 408 LEU A CA 1
ATOM 3202 C C . LEU A 1 408 ? -14.212 -0.448 -19.377 1.00 94.00 408 LEU A C 1
ATOM 3204 O O . LEU A 1 408 ? -13.382 -1.296 -19.711 1.00 94.00 408 LEU A O 1
ATOM 3208 N N . ASP A 1 409 ? -14.542 0.588 -20.147 1.00 94.00 409 ASP A N 1
ATOM 3209 C CA . ASP A 1 409 ? -14.020 0.791 -21.501 1.00 94.00 409 ASP A CA 1
ATOM 3210 C C . ASP A 1 409 ? -12.499 0.996 -21.485 1.00 94.00 409 ASP A C 1
ATOM 3212 O O . ASP A 1 409 ? -11.771 0.412 -22.292 1.00 94.00 409 ASP A O 1
ATOM 3216 N N . ASN A 1 410 ? -11.983 1.770 -20.525 1.00 92.62 410 ASN A N 1
ATOM 3217 C CA . ASN A 1 410 ? -10.544 1.969 -20.362 1.00 92.62 410 ASN A CA 1
ATOM 3218 C C . ASN A 1 410 ? -9.817 0.674 -19.971 1.00 92.62 410 ASN A C 1
ATOM 3220 O O . ASN A 1 410 ? -8.739 0.405 -20.503 1.00 92.62 410 ASN A O 1
ATOM 3224 N N . ILE A 1 411 ? -10.402 -0.166 -19.109 1.00 91.56 411 ILE A N 1
ATOM 3225 C CA . ILE A 1 411 ? -9.831 -1.487 -18.795 1.00 91.56 411 ILE A CA 1
ATOM 3226 C C . ILE A 1 411 ? -9.780 -2.364 -20.052 1.00 91.56 411 ILE A C 1
ATOM 3228 O O . ILE A 1 411 ? -8.775 -3.032 -20.292 1.00 91.56 411 ILE A O 1
ATOM 3232 N N . ASP A 1 412 ? -10.822 -2.349 -20.882 1.00 91.69 412 ASP A N 1
ATOM 3233 C CA . ASP A 1 412 ? -10.880 -3.179 -22.087 1.00 91.69 412 ASP A CA 1
ATOM 3234 C C . ASP A 1 412 ? -9.935 -2.676 -23.202 1.00 91.69 412 ASP A C 1
ATOM 3236 O O . ASP A 1 412 ? -9.469 -3.476 -24.020 1.00 91.69 412 ASP A O 1
ATOM 3240 N N . ARG A 1 413 ? -9.553 -1.392 -23.195 1.00 90.81 413 ARG A N 1
ATOM 3241 C CA . ARG A 1 413 ? -8.517 -0.830 -24.085 1.00 90.81 413 ARG A CA 1
ATOM 3242 C C . ARG A 1 413 ? -7.090 -1.249 -23.719 1.00 90.81 413 ARG A C 1
ATOM 3244 O O . ARG A 1 413 ? -6.221 -1.218 -24.586 1.00 90.81 413 ARG A O 1
ATOM 3251 N N . LEU A 1 414 ? -6.830 -1.670 -22.478 1.00 88.81 414 LEU A N 1
ATOM 3252 C CA . LEU A 1 414 ? -5.515 -2.194 -22.095 1.00 88.81 414 LEU A CA 1
ATOM 3253 C C . LEU A 1 414 ? -5.189 -3.491 -22.847 1.00 88.81 414 LEU A C 1
ATOM 3255 O O . LEU A 1 414 ? -6.080 -4.284 -23.190 1.00 88.81 414 LEU A O 1
ATOM 3259 N N . ARG A 1 415 ? -3.889 -3.760 -23.038 1.00 87.44 415 ARG A N 1
ATOM 3260 C CA . ARG A 1 415 ? -3.426 -5.038 -23.593 1.00 87.44 415 ARG A CA 1
ATOM 3261 C C . ARG A 1 415 ? -3.951 -6.215 -22.754 1.00 87.44 415 ARG A C 1
ATOM 3263 O O . ARG A 1 415 ? -3.999 -6.106 -21.525 1.00 87.44 415 ARG A O 1
ATOM 3270 N N . PRO A 1 416 ? -4.310 -7.360 -23.373 1.00 87.00 416 PRO A N 1
ATOM 3271 C CA . PRO A 1 416 ? -4.909 -8.502 -22.670 1.00 87.00 416 PRO A CA 1
ATOM 3272 C C . PRO A 1 416 ? -4.114 -8.989 -21.449 1.00 87.00 416 PRO A C 1
ATOM 3274 O O . PRO A 1 416 ? -4.701 -9.405 -20.452 1.00 87.00 416 PRO A O 1
ATOM 3277 N N . GLU A 1 417 ? -2.785 -8.890 -21.507 1.00 86.81 417 GLU A N 1
ATOM 3278 C CA . GLU A 1 417 ? -1.862 -9.232 -20.419 1.00 86.81 417 GLU A CA 1
ATOM 3279 C C . GLU A 1 417 ? -2.009 -8.339 -19.174 1.00 86.81 417 GLU A C 1
ATOM 3281 O O . GLU A 1 417 ? -1.784 -8.795 -18.051 1.00 86.81 417 GLU A O 1
ATOM 3286 N N . HIS A 1 418 ? -2.439 -7.087 -19.349 1.00 87.38 418 HIS A N 1
ATOM 3287 C CA . HIS A 1 418 ? -2.623 -6.126 -18.265 1.00 87.38 418 HIS A CA 1
ATOM 3288 C C . HIS A 1 418 ? -4.055 -6.114 -17.720 1.00 87.38 418 HIS A C 1
ATOM 3290 O O . HIS A 1 418 ? -4.232 -5.789 -16.549 1.00 87.38 418 HIS A O 1
ATOM 3296 N N . ARG A 1 419 ? -5.066 -6.525 -18.505 1.00 89.25 419 ARG A N 1
ATOM 3297 C CA . ARG A 1 419 ? -6.492 -6.477 -18.103 1.00 89.25 419 ARG A CA 1
ATOM 3298 C C . ARG A 1 419 ? -6.773 -7.196 -16.787 1.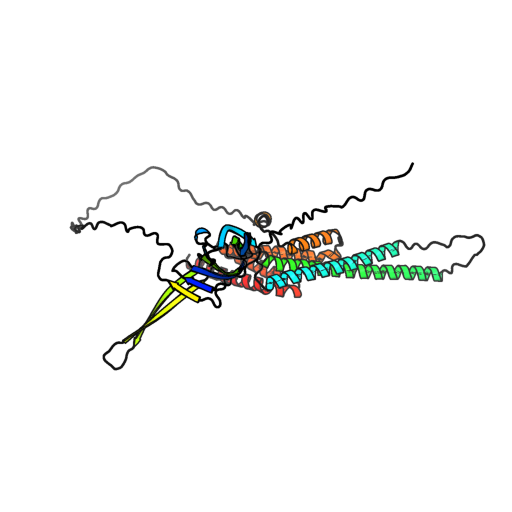00 89.25 419 ARG A C 1
ATOM 3300 O O . ARG A 1 419 ? -7.421 -6.626 -15.919 1.00 89.25 419 ARG A O 1
ATOM 3307 N N . LYS A 1 420 ? -6.209 -8.397 -16.608 1.00 88.00 420 LYS A N 1
ATOM 3308 C CA . LYS A 1 420 ? -6.378 -9.207 -15.386 1.00 88.00 420 LYS A CA 1
ATOM 3309 C C . LYS A 1 420 ? -5.911 -8.489 -14.122 1.00 88.00 420 LYS A C 1
ATOM 3311 O O . LYS A 1 420 ? -6.411 -8.739 -13.034 1.00 88.00 420 LYS A O 1
ATOM 3316 N N . ARG A 1 421 ? -4.951 -7.566 -14.252 1.00 86.56 421 ARG A N 1
ATOM 3317 C CA . ARG A 1 421 ? -4.482 -6.772 -13.114 1.00 86.56 421 ARG A CA 1
ATOM 3318 C C . ARG A 1 421 ? -5.547 -5.796 -12.626 1.00 86.56 421 ARG A C 1
ATOM 3320 O O . ARG A 1 421 ? -5.347 -5.238 -11.560 1.00 86.56 421 ARG A O 1
ATOM 3327 N N . PHE A 1 422 ? -6.622 -5.547 -13.376 1.00 88.75 422 PHE A N 1
ATOM 3328 C CA . PHE A 1 422 ? -7.691 -4.599 -13.045 1.00 88.75 422 PHE A CA 1
ATOM 3329 C C . PHE A 1 422 ? -9.056 -5.280 -12.803 1.00 88.75 422 PHE A C 1
ATOM 3331 O O . PHE A 1 422 ? -10.097 -4.626 -12.872 1.00 88.75 422 PHE A O 1
ATOM 3338 N N . ASP A 1 423 ? -9.081 -6.593 -12.537 1.00 87.81 423 ASP A N 1
ATOM 3339 C CA . ASP A 1 423 ? -10.333 -7.341 -12.336 1.00 87.81 423 ASP A CA 1
ATOM 3340 C C . ASP A 1 423 ? -11.111 -6.869 -11.093 1.00 87.81 423 ASP A C 1
ATOM 3342 O O . ASP A 1 423 ? -12.344 -6.825 -11.109 1.00 87.81 423 ASP A O 1
ATOM 3346 N N . ASP A 1 424 ? -10.412 -6.443 -10.039 1.00 85.00 424 ASP A N 1
ATOM 3347 C CA . ASP A 1 424 ? -11.044 -5.882 -8.843 1.00 85.00 424 ASP A CA 1
ATOM 3348 C C . ASP A 1 424 ? -11.689 -4.522 -9.106 1.00 85.00 424 ASP A C 1
ATOM 3350 O O . ASP A 1 424 ? -12.807 -4.276 -8.654 1.00 85.00 424 ASP A O 1
ATOM 3354 N N . GLU A 1 425 ? -11.030 -3.637 -9.855 1.00 87.50 425 GLU A N 1
ATOM 3355 C CA . GLU A 1 425 ? -11.604 -2.359 -10.283 1.00 87.50 425 GLU A CA 1
ATOM 3356 C C . GLU A 1 425 ? -12.808 -2.592 -11.191 1.00 87.50 425 GLU A C 1
ATOM 3358 O O . GLU A 1 425 ? -13.841 -1.948 -11.019 1.00 87.50 425 GLU A O 1
ATOM 3363 N N . LYS A 1 426 ? -12.715 -3.571 -12.098 1.00 91.31 426 LYS A N 1
ATOM 3364 C CA . LYS A 1 426 ? -13.822 -3.987 -12.963 1.00 91.31 426 LYS A CA 1
ATOM 3365 C C . LYS A 1 426 ? -15.024 -4.460 -12.144 1.00 91.31 426 LYS A C 1
ATOM 3367 O O . LYS A 1 426 ? -16.160 -4.106 -12.459 1.00 91.31 426 LYS A O 1
ATOM 3372 N N . ARG A 1 427 ? -14.788 -5.245 -11.090 1.00 91.25 427 ARG A N 1
ATOM 3373 C CA . ARG A 1 427 ? -15.831 -5.719 -10.172 1.00 91.25 427 ARG A CA 1
ATOM 3374 C C . ARG A 1 427 ? -16.436 -4.572 -9.361 1.00 91.25 427 ARG A C 1
ATOM 3376 O O . ARG A 1 427 ? -17.651 -4.407 -9.398 1.00 91.25 427 ARG A O 1
ATOM 3383 N N . LYS A 1 428 ? -15.612 -3.746 -8.710 1.00 88.31 428 LYS A N 1
ATOM 3384 C CA . LYS A 1 428 ? -16.068 -2.595 -7.907 1.00 88.31 428 LYS A CA 1
ATOM 3385 C C . LYS A 1 428 ? -16.873 -1.598 -8.734 1.00 88.31 428 LYS A C 1
ATOM 3387 O O . LYS A 1 428 ? -17.930 -1.158 -8.297 1.00 88.31 428 LYS A O 1
ATOM 3392 N N . ALA A 1 429 ? -16.413 -1.284 -9.946 1.00 92.50 429 ALA A N 1
ATOM 3393 C CA . ALA A 1 429 ? -17.135 -0.395 -10.848 1.00 92.50 429 ALA A CA 1
ATOM 3394 C C . ALA A 1 429 ? -18.529 -0.948 -11.175 1.00 92.50 429 ALA A C 1
ATOM 3396 O O . ALA A 1 429 ? -19.503 -0.201 -11.136 1.00 92.50 429 ALA A O 1
ATOM 3397 N N . ARG A 1 430 ? -18.651 -2.259 -11.428 1.00 95.06 430 ARG A N 1
ATOM 3398 C CA . ARG A 1 430 ? -19.948 -2.914 -11.673 1.00 95.06 430 ARG A CA 1
ATOM 3399 C C . ARG A 1 430 ? -20.853 -2.910 -10.445 1.00 95.06 430 ARG A C 1
ATOM 3401 O O . ARG A 1 430 ? -22.031 -2.607 -10.593 1.00 95.06 430 ARG A O 1
ATOM 3408 N N . GLU A 1 431 ? -20.310 -3.203 -9.265 1.00 93.88 431 GLU A N 1
ATOM 3409 C CA . GLU A 1 431 ? -21.048 -3.160 -7.994 1.00 93.88 431 GLU A CA 1
ATOM 3410 C C . GLU A 1 431 ? -21.620 -1.752 -7.742 1.00 93.88 431 GLU A C 1
ATOM 3412 O O . GLU A 1 431 ? -22.815 -1.603 -7.492 1.00 93.88 431 GLU A O 1
ATOM 3417 N N . LEU A 1 432 ? -20.807 -0.702 -7.904 1.00 89.94 432 LEU A N 1
ATOM 3418 C CA . LEU A 1 432 ? -21.245 0.697 -7.793 1.00 89.94 432 LEU A CA 1
ATOM 3419 C C . LEU A 1 432 ? -22.284 1.078 -8.852 1.00 89.94 432 LEU A C 1
ATOM 3421 O O . LEU A 1 432 ? -23.228 1.814 -8.558 1.00 89.94 432 LEU A O 1
ATOM 3425 N N . MET A 1 433 ? -22.146 0.577 -10.082 1.00 95.44 433 MET A N 1
ATOM 3426 C CA . MET A 1 433 ? -23.145 0.798 -11.130 1.00 95.44 433 MET A CA 1
ATOM 3427 C C . MET A 1 433 ? -24.481 0.136 -10.779 1.00 95.44 433 MET A C 1
ATOM 3429 O O . MET A 1 433 ? -25.534 0.740 -10.963 1.00 95.44 433 MET A O 1
ATOM 3433 N N . GLU A 1 434 ? -24.466 -1.090 -10.262 1.00 95.75 434 GLU A N 1
ATOM 3434 C CA . GLU A 1 434 ? -25.677 -1.783 -9.818 1.00 95.75 434 GLU A CA 1
ATOM 3435 C C . GLU A 1 434 ? -26.352 -1.044 -8.658 1.00 95.75 434 GLU A C 1
ATOM 3437 O O . GLU A 1 434 ? -27.547 -0.752 -8.724 1.00 95.75 434 GLU A O 1
ATOM 3442 N N . GLN A 1 435 ? -25.577 -0.633 -7.651 1.00 93.56 435 GLN A N 1
ATOM 3443 C CA . GLN A 1 435 ? -26.082 0.184 -6.548 1.00 93.56 435 GLN A CA 1
ATOM 3444 C C . GLN A 1 435 ? -26.679 1.506 -7.045 1.00 93.56 435 GLN A C 1
ATOM 3446 O O . GLN A 1 435 ? -27.757 1.891 -6.600 1.00 93.56 435 GLN A O 1
ATOM 3451 N N . SER A 1 436 ? -26.023 2.175 -7.997 1.00 92.50 436 SER A N 1
ATOM 3452 C CA . SER A 1 436 ? -26.529 3.410 -8.611 1.00 92.50 436 SER A CA 1
ATOM 3453 C C . SER A 1 436 ? -27.884 3.196 -9.286 1.00 92.50 436 SER A C 1
ATOM 3455 O O . SER A 1 436 ? -28.793 3.997 -9.084 1.00 92.50 436 SER A O 1
ATOM 3457 N N . ARG A 1 437 ? -28.060 2.098 -10.040 1.00 95.06 437 ARG A N 1
ATOM 3458 C CA . ARG A 1 437 ? -29.354 1.759 -10.665 1.00 95.06 437 ARG A CA 1
ATOM 3459 C C . ARG A 1 437 ? -30.443 1.531 -9.621 1.00 95.06 437 ARG A C 1
ATOM 3461 O O . ARG A 1 437 ? -31.523 2.097 -9.757 1.00 95.06 437 ARG A O 1
ATOM 3468 N N . ASN A 1 438 ? -30.144 0.767 -8.570 1.00 93.94 438 ASN A N 1
ATOM 3469 C CA . ASN A 1 438 ? -31.105 0.488 -7.501 1.00 93.94 438 ASN A CA 1
ATOM 3470 C C . ASN A 1 438 ? -31.536 1.778 -6.785 1.00 93.94 438 ASN A C 1
ATOM 3472 O O . ASN A 1 438 ? -32.726 2.004 -6.586 1.00 93.94 438 ASN A O 1
ATOM 3476 N N . ARG A 1 439 ? -30.587 2.671 -6.471 1.00 91.50 439 ARG A N 1
ATOM 3477 C CA . ARG A 1 439 ? -30.876 3.968 -5.839 1.00 91.50 439 ARG A CA 1
ATOM 3478 C C . ARG A 1 439 ? -31.694 4.907 -6.726 1.00 91.50 439 ARG A C 1
ATOM 3480 O O . ARG A 1 439 ? -32.540 5.630 -6.208 1.00 91.50 439 ARG A O 1
ATOM 3487 N N . MET A 1 440 ? -31.463 4.908 -8.039 1.00 91.00 440 MET A N 1
ATOM 3488 C CA . MET A 1 440 ? -32.293 5.686 -8.969 1.00 91.00 440 MET A CA 1
ATOM 3489 C C . MET A 1 440 ? -33.727 5.167 -9.026 1.00 91.00 440 MET A C 1
ATOM 3491 O O . MET A 1 440 ? -34.656 5.967 -9.060 1.00 91.00 440 MET A O 1
ATOM 3495 N N . GLU A 1 441 ? -33.918 3.848 -9.005 1.00 90.62 441 GLU A N 1
ATOM 3496 C CA . GLU A 1 441 ? -35.260 3.263 -8.997 1.00 90.62 441 GLU A CA 1
ATOM 3497 C C . GLU A 1 441 ? -35.995 3.565 -7.682 1.00 90.62 441 GLU A C 1
ATOM 3499 O O . GLU A 1 441 ? -37.161 3.954 -7.710 1.00 90.62 441 GLU A O 1
ATOM 3504 N N . GLU A 1 442 ? -35.303 3.509 -6.538 1.00 89.94 442 GLU A N 1
ATOM 3505 C CA . GLU A 1 442 ? -35.839 3.974 -5.248 1.00 89.94 442 GLU A CA 1
ATOM 3506 C C . GLU A 1 442 ? -36.284 5.447 -5.311 1.00 89.94 442 GLU A C 1
ATOM 3508 O O . GLU A 1 442 ? -37.373 5.782 -4.843 1.00 89.94 442 GLU A O 1
ATOM 3513 N N . GLN A 1 443 ? -35.476 6.329 -5.914 1.00 85.25 443 GLN A N 1
ATOM 3514 C CA . GLN A 1 443 ? -35.826 7.744 -6.087 1.00 85.25 443 GLN A CA 1
ATOM 3515 C C . GLN A 1 443 ? -37.040 7.940 -6.997 1.00 85.25 443 GLN A C 1
ATOM 3517 O O . GLN A 1 443 ? -37.882 8.779 -6.695 1.00 85.25 443 GLN A O 1
ATOM 3522 N N . ARG A 1 444 ? -37.143 7.154 -8.075 1.00 85.31 444 ARG A N 1
ATOM 3523 C CA . ARG A 1 444 ? -38.258 7.201 -9.030 1.00 85.31 444 ARG A CA 1
ATOM 3524 C C . ARG A 1 444 ? -39.574 6.716 -8.423 1.00 85.31 444 ARG A C 1
ATOM 3526 O O . ARG A 1 444 ? -40.628 7.191 -8.820 1.00 85.31 444 ARG A O 1
ATOM 3533 N N . ILE A 1 445 ? -39.523 5.750 -7.505 1.00 84.81 445 ILE A N 1
ATOM 3534 C CA . ILE A 1 445 ? -40.706 5.241 -6.793 1.00 84.81 445 ILE A CA 1
ATOM 3535 C C . ILE A 1 445 ? -41.143 6.212 -5.683 1.00 84.81 445 ILE A C 1
ATOM 3537 O O . ILE A 1 445 ? -42.325 6.273 -5.353 1.00 84.81 445 ILE A O 1
ATOM 3541 N N . ALA A 1 446 ? -40.201 6.954 -5.094 1.00 75.06 446 ALA A N 1
ATOM 3542 C CA . ALA A 1 446 ? -40.473 7.918 -4.028 1.00 75.06 446 ALA A CA 1
ATOM 3543 C C . ALA A 1 446 ? -40.964 9.295 -4.526 1.00 75.06 446 ALA A C 1
ATOM 3545 O O . ALA A 1 446 ? -41.511 10.055 -3.723 1.00 75.06 446 ALA A O 1
ATOM 3546 N N . SER A 1 447 ? -40.740 9.623 -5.804 1.00 65.56 447 SER A N 1
ATOM 3547 C CA . SER A 1 447 ? -41.238 10.824 -6.498 1.00 65.56 447 SER A CA 1
ATOM 3548 C C . SER A 1 447 ? -42.589 10.582 -7.153 1.00 65.56 447 SER A C 1
ATOM 3550 O O . SER A 1 447 ? -43.448 11.486 -7.067 1.00 65.56 447 SER A O 1
#

Foldseek 3Di:
DDDDDDDDDDPPPPPPPPPPPQDAAEWDWDFAAWEFEAFKIKTKTKTKDWDAAFKHKHKYWFAAPLWDPVFKDKDWDDPQKDWDDKDKDWDQDLDLPDPQLVVLLVQLVVLLVQLVVLLVQLVVLVVVLVVLVPDDDDDPPPDPDDPPPPPVVVVVVVVVVSVVSNVVSVVSNLVSLLSNQVSLLSNLLSLLLSVVSLPGPRRTGMMMMIMMHGNHTDITMMMIITMGGFKHKDKDKDWDWDDDPDPDIDIDIDIDMDITDPSPDDCPNHHYHYDHDDPPPPPDPDDDDDDDDDDPPDPDCPDDDDDDDDDDDDDDDDDDDDDPDDDPDDPPPDPPVPPPPRPGDPSSVVSVVSSVVSCVVDVDVSNHPNSVLSNVLSVLLVSLLVQLVVCLVVLVLVSNLVSLVSNVVSLVPDDPVSSVSCVVVNVVSVVSNVVSVVSVVVVVVVD

Secondary structure (DSSP, 8-state):
-----------------------PEEP---EEEEEE-SSEEEEEEEEEEEEPSEEEEEEEEEEETTEEEEEEEEE---TTEEEEEEEEEEEEE----SHHHHHHHHHHHHHHHHHHHHHHHHHHHHHHHHHHHH---PPPP--TT------HHHHHHHHHHHHHHHHHHHHHHHHHHHHHHHHHHHHHHHHHHHHHHHS---EEEEEEEEEEEESS-EEEEEEEEEEEESEEEEEEEEEEEE--SSS--EEEEEEEEEEEE-SS---TT-EEEE--S-TT---PPP-PPP--------------------------------------------THHHHTT----HHHHHHHHHHHHHHHH---GGGTHHHHHHHHHHHHHHHHHHHHHHHHHTT-HHHHHHHHHHHHHHHHHS-HHHHGGGHHHHHHHHHHHHHHHHHHHHHHHH-

Sequence (447 aa):
MKTVKRVLKPALCLFLLTYFSLFAEEVKAPITSVQLYASSARITRTGKVNLIKGISTYTFENLPAALDDESLRIIIPGKDIKILEVRSEVQNKLVFNSGEAKEASLSVKKAEAALRKATEEYNTLLEEKNMLSKVRPAPPPQEKNTALPVLPANFAESFKFLTLSYRSNQTRIQEALEKVDAAREELIVAIAVLDRYARSKSLATKTITISVRSSKEIETPITIEYRMNNARWYPAYAAFVKHGQSDKKEVSLVSYAFVQNETGEDWKNSAIALSAAVADSTVSLPTLQEWHIRMEDKPVSEGQVSKERPGRGAASGSSSKVNPSSPAVQQIITNDDYIQNEKQMPSQKKSKDYLESNRNLVKEEAASKKSNEAQNIVNDLSKGIVNQEYYFQNKNFQESLNQGQTVLDNIDRLRPEHRKRFDDEKRKARELMEQSRNRMEEQRIAS

Radius of gyration: 39.91 Å; chains: 1; bounding box: 154×78×101 Å

pLDDT: mean 77.47, std 20.33, range [28.39, 97.0]